Protein AF-0000000083105620 (afdb_homodimer)

Radius of gyration: 24.91 Å; Cα contacts (8 Å, |Δi|>4): 473; chains: 2; bounding box: 70×68×59 Å

Foldseek 3Di:
DLLLLVLVVQVVDWDWLVRSLVVCVLLVCCLQVVDDNVCNVVSVVVCVVVVQKHFPDWDDDDPDITTIIHGDPNVVVCNVVVVVVVVPDDDDDDPVVVVVCLLVVLVDPLVVSLVVLVVVLVVLVVSLVVLVVSQVVVCVPPPDHPDPVVNVSSVVVSVVSVVVSVVSVVSNVVSVPDHSDDDDDDCVVVPPPPPVVVD/DLLLLVLVVQVVDWDWLVRSLVVCVVLVCCLQVVDDNVCNVVSVVVCVVVVQKHFPDWDDDDPDITTIIHGDPNVVVCNVVVVVVVVPDDDDDDPVVVVVCLLVVLVDPLVVSLVVLVVVLVVLVVSLVVLVVSQVVVCVPPPDHPDPVVNVSSVVVSVVSVVVSVVSVVSNVVSVPDHSDDDDDDCVVVPVPPPVVVD

Nearest PDB structures (foldseek):
  5x11-assembly4_H  TM=7.224E-01  e=9.339E-08  Bacillus spizizenii str. W23
  5x11-assembly1_B  TM=7.479E-01  e=4.649E-07  Bacillus spizizenii str. W23
  5x11-assembly3_C  TM=6.986E-01  e=3.697E-07  Bacillus spizizenii str. W23
  5x11-assembly2_E  TM=7.415E-01  e=1.099E-06  Bacillus spizizenii str. W23
  5x11-assembly3_D  TM=7.209E-01  e=1.305E-06  Bacillus spizizenii str. W23

Solvent-accessible surface area (backbone atoms only — not comparable to full-atom values): 22018 Å² total; per-residue (Å²): 104,62,63,56,55,52,51,56,54,27,68,73,42,69,40,31,70,64,55,50,52,50,52,38,60,74,65,43,32,47,77,57,46,62,49,58,77,86,50,48,66,60,50,50,52,52,35,38,76,69,47,28,28,40,81,68,47,72,44,70,60,86,94,40,75,44,54,28,34,29,62,31,72,60,24,51,54,49,43,52,52,50,40,48,49,45,39,32,44,80,64,85,42,67,50,20,57,48,50,52,32,59,62,52,44,50,76,45,57,68,68,59,47,53,48,22,45,51,48,18,45,52,52,45,52,52,51,41,49,50,50,55,46,52,61,54,48,45,44,65,71,38,95,48,74,64,54,68,67,57,53,49,51,51,51,47,54,43,50,55,48,49,52,52,42,52,47,51,54,50,47,56,54,43,60,76,73,47,83,48,76,78,77,81,72,75,64,83,75,62,60,71,71,68,56,66,72,76,105,104,64,62,56,53,52,51,55,54,27,69,72,42,71,39,31,70,64,56,52,51,50,52,39,59,73,65,42,32,46,77,58,45,63,48,59,77,87,50,48,64,59,51,51,53,54,33,38,74,68,46,27,28,40,82,69,48,74,45,70,60,87,94,41,75,46,55,26,33,30,60,33,73,59,24,52,52,48,43,53,53,50,40,48,50,45,40,31,44,79,64,86,41,67,48,18,57,46,49,51,31,59,63,51,45,48,74,45,58,66,69,60,48,53,50,22,46,50,49,19,44,53,52,43,51,52,50,42,50,52,51,55,45,52,60,53,49,43,46,64,70,38,95,46,73,64,54,68,67,56,53,50,52,51,50,48,55,42,49,54,47,49,53,51,43,54,47,52,54,50,47,55,54,42,60,76,74,46,85,47,76,78,79,82,71,73,65,83,73,62,60,69,71,67,55,67,73,76,105

InterPro domains:
  IPR005149 Transcription regulator PadR, N-terminal [PF03551] (6-79)
  IPR036388 Winged helix-like DNA-binding domain superfamily [G3DSA:1.10.10.10] (1-93)
  IPR036390 Winged helix DNA-binding domain superfamily [SSF46785] (3-177)

Sequence (398 aa):
MIKLMLLGLLQQRDLTGYEIIQYLKLSHAESWAGIKIGSIYYALNKMEESELIKVQCIENIGNRSRTFYSITEKGEDFFETELEDILSKVDLNFPNSLYTAVTFLGKLPYEKAINAINIHIKNLEKELLNWKAAEKSKEKVQSKPLPSYMKALLKNGCTHIEVNIEFLKEIKELLHKESFEVHLPPLNKIGKGEKDYESMIKLMLLGLLQQRDLTGYEIIQYLKLSHAESWAGIKIGSIYYALNKMEESELIKVQCIENIGNRSRTFYSITEKGEDFFETELEDILSKVDLNFPNSLYTAVTFLGKLPYEKAINAINIHIKNLEKELLNWKAAEKSKEKVQSKPLPSYMKALLKNGCTHIEVNIEFLKEIKELLHKESFEVHLPPLNKIGKGEKDYES

Secondary structure (DSSP, 8-state):
-HHHHHHHHHHHS-EEHHHHHHHHHHTTHHHHT---GGGHHHHHHHHHHTTSEEEEEEEEETTEEEEEEEE-HHHHHHHHHHHHHHHHS------HHHHHHHHTGGGS-HHHHHHHHHHHHHHHHHHHHHHHHHHHHHHHHSSSPPPHHHHHHHHHHHHHHHHHHHHHHHHHHHHHHS-----PPPGGGTGGGTGGGT-/-HHHHHHHHHHHS-EEHHHHHHHHHHTTHHHHT---GGGHHHHHHHHHHTTSEEEEEEEEETTEEEEEEEE-HHHHHHHHHHHHHHHHS------HHHHHHHHTGGGS-HHHHHHHHHHHHHHHHHHHHHHHHHHHHHHHHSSSPPPHHHHHHHHHHHHHHHHHHHHHHHHHHHHHHS-----PPPGGGTGGGTGGGT-

Structure (mmCIF, N/CA/C/O backbone):
data_AF-0000000083105620-model_v1
#
loop_
_entity.id
_entity.type
_entity.pdbx_description
1 polymer 'PadR family transcriptional regulator'
#
loop_
_atom_site.group_PDB
_atom_site.id
_atom_site.type_symbol
_atom_site.label_atom_id
_atom_site.label_alt_id
_atom_site.label_comp_id
_atom_site.label_asym_id
_atom_site.label_entity_id
_atom_site.label_seq_id
_atom_site.pdbx_PDB_ins_code
_atom_site.Cartn_x
_atom_site.Cartn_y
_atom_site.Cartn_z
_atom_site.occupancy
_atom_site.B_iso_or_equiv
_atom_site.auth_seq_id
_atom_site.auth_comp_id
_atom_site.auth_asym_id
_atom_site.auth_atom_id
_atom_site.pdbx_PDB_model_num
ATOM 1 N N . MET A 1 1 ? -1.737 -13.164 2.281 1 79.38 1 MET A N 1
ATOM 2 C CA . MET A 1 1 ? -1.166 -13.172 0.938 1 79.38 1 MET A CA 1
ATOM 3 C C . MET A 1 1 ? -0.159 -14.312 0.782 1 79.38 1 MET A C 1
ATOM 5 O O . MET A 1 1 ? -0.209 -15.055 -0.196 1 79.38 1 MET A O 1
ATOM 9 N N . ILE A 1 2 ? 0.467 -14.633 1.841 1 89.5 2 ILE A N 1
ATOM 10 C CA . ILE A 1 2 ? 1.51 -15.641 1.709 1 89.5 2 ILE A CA 1
ATOM 11 C C . ILE A 1 2 ? 0.874 -17.016 1.54 1 89.5 2 ILE A C 1
ATOM 13 O O . ILE A 1 2 ? 1.382 -17.859 0.792 1 89.5 2 ILE A O 1
ATOM 17 N N . LYS A 1 3 ? -0.274 -17.188 2.141 1 94.5 3 LYS A N 1
ATOM 18 C CA . LYS A 1 3 ? -0.949 -18.484 2.059 1 94.5 3 LYS A CA 1
ATOM 19 C C . LYS A 1 3 ? -1.361 -18.797 0.624 1 94.5 3 LYS A C 1
ATOM 21 O O . LYS A 1 3 ? -1.193 -19.938 0.158 1 94.5 3 LYS A O 1
ATOM 26 N N . LEU A 1 4 ? -1.906 -17.859 -0.031 1 95.31 4 LEU A N 1
ATOM 27 C CA . LEU A 1 4 ? -2.342 -18.062 -1.408 1 95.31 4 LEU A CA 1
ATOM 28 C C . LEU A 1 4 ? -1.163 -18.438 -2.303 1 95.31 4 LEU A C 1
ATOM 30 O O . LEU A 1 4 ? -1.27 -19.344 -3.133 1 95.31 4 LEU A O 1
ATOM 34 N N . MET A 1 5 ? -0.078 -17.75 -2.094 1 94.75 5 MET A N 1
ATOM 35 C CA . MET A 1 5 ? 1.121 -18.031 -2.879 1 94.75 5 MET A CA 1
ATOM 36 C C . MET A 1 5 ? 1.615 -19.453 -2.635 1 94.75 5 MET A C 1
ATOM 38 O O . MET A 1 5 ? 1.874 -20.188 -3.584 1 94.75 5 MET A O 1
ATOM 42 N N . LEU A 1 6 ? 1.655 -19.844 -1.386 1 96.31 6 LEU A N 1
ATOM 43 C CA . LEU A 1 6 ? 2.168 -21.172 -1.048 1 96.31 6 LEU A CA 1
ATOM 44 C C . LEU A 1 6 ? 1.234 -22.25 -1.562 1 96.31 6 LEU A C 1
ATOM 46 O O . LEU A 1 6 ? 1.691 -23.266 -2.107 1 96.31 6 LEU A O 1
ATOM 50 N N . LEU A 1 7 ? -0.004 -22.047 -1.382 1 97.38 7 LEU A N 1
ATOM 51 C CA . LEU A 1 7 ? -0.972 -23.031 -1.881 1 97.38 7 LEU A CA 1
ATOM 52 C C . LEU A 1 7 ? -0.923 -23.109 -3.402 1 97.38 7 LEU A C 1
ATOM 54 O O . LEU A 1 7 ? -1.05 -24.203 -3.973 1 97.38 7 LEU A O 1
ATOM 58 N N . GLY A 1 8 ? -0.768 -21.953 -4.023 1 95.62 8 GLY A N 1
ATOM 59 C CA . GLY A 1 8 ? -0.642 -21.938 -5.473 1 95.62 8 GLY A CA 1
ATOM 60 C C . GLY A 1 8 ? 0.529 -22.766 -5.977 1 95.62 8 GLY A C 1
ATOM 61 O O . GLY A 1 8 ? 0.404 -23.484 -6.965 1 95.62 8 GLY A O 1
ATOM 62 N N . LEU A 1 9 ? 1.625 -22.672 -5.336 1 94.69 9 LEU A N 1
ATOM 63 C CA . LEU A 1 9 ? 2.799 -23.453 -5.695 1 94.69 9 LEU A CA 1
ATOM 64 C C . LEU A 1 9 ? 2.557 -24.938 -5.445 1 94.69 9 LEU A C 1
ATOM 66 O O . LEU A 1 9 ? 2.869 -25.781 -6.297 1 94.69 9 LEU A O 1
ATOM 70 N N . LEU A 1 10 ? 1.906 -25.234 -4.375 1 96.56 10 LEU A N 1
ATOM 71 C CA . LEU A 1 10 ? 1.7 -26.625 -3.969 1 96.56 10 LEU A CA 1
ATOM 72 C C . LEU A 1 10 ? 0.608 -27.281 -4.809 1 96.56 10 LEU A C 1
ATOM 74 O O . LEU A 1 10 ? 0.478 -28.516 -4.816 1 96.56 10 LEU A O 1
ATOM 78 N N . GLN A 1 11 ? -0.141 -26.516 -5.453 1 93.88 11 GLN A N 1
ATOM 79 C CA . GLN A 1 11 ? -1.124 -27.047 -6.391 1 93.88 11 GLN A CA 1
ATOM 80 C C . GLN A 1 11 ? -0.445 -27.625 -7.629 1 93.88 11 GLN A C 1
ATOM 82 O O . GLN A 1 11 ? -1.012 -28.484 -8.312 1 93.88 11 GLN A O 1
ATOM 87 N N . GLN A 1 12 ? 0.674 -27.062 -7.84 1 91.38 12 GLN A N 1
ATOM 88 C CA . GLN A 1 12 ? 1.396 -27.578 -9 1 91.38 12 GLN A CA 1
ATOM 89 C C . GLN A 1 12 ? 2.037 -28.922 -8.711 1 91.38 12 GLN A C 1
ATOM 91 O O . GLN A 1 12 ? 2.004 -29.828 -9.547 1 91.38 12 GLN A O 1
ATOM 96 N N . ARG A 1 13 ? 2.621 -29.109 -7.648 1 92.81 13 ARG A N 1
ATOM 97 C CA . ARG A 1 13 ? 3.213 -30.359 -7.18 1 92.81 13 ARG A CA 1
ATOM 98 C C . ARG A 1 13 ? 3.656 -30.234 -5.723 1 92.81 13 ARG A C 1
ATOM 100 O O . ARG A 1 13 ? 3.656 -29.141 -5.156 1 92.81 13 ARG A O 1
ATOM 107 N N . ASP A 1 14 ? 3.928 -31.422 -5.176 1 96.38 14 ASP A N 1
ATOM 108 C CA . ASP A 1 14 ? 4.488 -31.422 -3.826 1 96.38 14 ASP A CA 1
ATOM 109 C C . ASP A 1 14 ? 5.871 -30.781 -3.805 1 96.38 14 ASP A C 1
ATOM 111 O O . ASP A 1 14 ? 6.688 -31.016 -4.699 1 96.38 14 ASP A O 1
ATOM 115 N N . LEU A 1 15 ? 6.07 -29.938 -2.801 1 96.44 15 LEU A N 1
ATOM 116 C CA . LEU A 1 15 ? 7.336 -29.219 -2.736 1 96.44 15 LEU A CA 1
ATOM 117 C C . LEU A 1 15 ? 7.891 -29.219 -1.315 1 96.44 15 LEU A C 1
ATOM 119 O O . LEU A 1 15 ? 7.133 -29.297 -0.347 1 96.44 15 LEU A O 1
ATOM 123 N N . THR A 1 16 ? 9.25 -29.156 -1.223 1 95.12 16 THR A N 1
ATOM 124 C CA . THR A 1 16 ? 9.898 -28.922 0.064 1 95.12 16 THR A CA 1
ATOM 125 C C . THR A 1 16 ? 9.938 -27.422 0.375 1 95.12 16 THR A C 1
ATOM 127 O O . THR A 1 16 ? 9.734 -26.594 -0.514 1 95.12 16 THR A O 1
ATOM 130 N N . GLY A 1 17 ? 10.164 -27.109 1.675 1 94.88 17 GLY A N 1
ATOM 131 C CA . GLY A 1 17 ? 10.375 -25.719 2.012 1 94.88 17 GLY A CA 1
ATOM 132 C C . GLY A 1 17 ? 11.461 -25.062 1.186 1 94.88 17 GLY A C 1
ATOM 133 O O . GLY A 1 17 ? 11.312 -23.922 0.741 1 94.88 17 GLY A O 1
ATOM 134 N N . TYR A 1 18 ? 12.438 -25.781 0.97 1 93.25 18 TYR A N 1
ATOM 135 C CA . TYR A 1 18 ? 13.57 -25.312 0.182 1 93.25 18 TYR A CA 1
ATOM 136 C C . TYR A 1 18 ? 13.141 -24.984 -1.245 1 93.25 18 TYR A C 1
ATOM 138 O O . TYR A 1 18 ? 13.492 -23.938 -1.781 1 93.25 18 TYR A O 1
ATOM 146 N N . GLU A 1 19 ? 12.5 -25.891 -1.854 1 93.44 19 GLU A N 1
ATOM 147 C CA . GLU A 1 19 ? 12.039 -25.672 -3.225 1 93.44 19 GLU A CA 1
ATOM 148 C C . GLU A 1 19 ? 11.125 -24.469 -3.322 1 93.44 19 GLU A C 1
ATOM 150 O O . GLU A 1 19 ? 11.211 -23.688 -4.281 1 93.44 19 GLU A O 1
ATOM 155 N N . ILE A 1 20 ? 10.281 -24.297 -2.365 1 94.56 20 ILE A N 1
ATOM 156 C CA . ILE A 1 20 ? 9.375 -23.156 -2.342 1 94.56 20 ILE A CA 1
ATOM 157 C C . ILE A 1 20 ? 10.18 -21.859 -2.301 1 94.56 20 ILE A C 1
ATOM 159 O O . ILE A 1 20 ? 9.914 -20.922 -3.072 1 94.56 20 ILE A O 1
ATOM 163 N N . ILE A 1 21 ? 11.148 -21.812 -1.466 1 92.94 21 ILE A N 1
ATOM 164 C CA . ILE A 1 21 ? 11.992 -20.625 -1.331 1 92.94 21 ILE A CA 1
ATOM 165 C C . ILE A 1 21 ? 12.711 -20.359 -2.648 1 92.94 21 ILE A C 1
ATOM 167 O O . ILE A 1 21 ? 12.789 -19.203 -3.094 1 92.94 21 ILE A O 1
ATOM 171 N N . GLN A 1 22 ? 13.18 -21.375 -3.275 1 91.31 22 GLN A N 1
ATOM 172 C CA . GLN A 1 22 ? 13.883 -21.219 -4.543 1 91.31 22 GLN A CA 1
ATOM 173 C C . GLN A 1 22 ? 12.969 -20.641 -5.613 1 91.31 22 GLN A C 1
ATOM 175 O O . GLN A 1 22 ? 13.375 -19.75 -6.363 1 91.31 22 GLN A O 1
ATOM 180 N N . TYR A 1 23 ? 11.805 -21.125 -5.676 1 89 23 TYR A N 1
ATOM 181 C CA . TYR A 1 23 ? 10.852 -20.625 -6.66 1 89 23 TYR A CA 1
ATOM 182 C C . TYR A 1 23 ? 10.5 -19.172 -6.387 1 89 23 TYR A C 1
ATOM 184 O O . TYR A 1 23 ? 10.359 -18.375 -7.316 1 89 23 TYR A O 1
ATOM 192 N N . LEU A 1 24 ? 10.344 -18.812 -5.184 1 89.12 24 LEU A N 1
ATOM 193 C CA . LEU A 1 24 ? 10.016 -17.453 -4.816 1 89.12 24 LEU A CA 1
ATOM 194 C C . LEU A 1 24 ? 11.164 -16.5 -5.164 1 89.12 24 LEU A C 1
ATOM 196 O O . LEU A 1 24 ? 10.93 -15.383 -5.633 1 89.12 24 LEU A O 1
ATOM 200 N N . LYS A 1 25 ? 12.344 -16.938 -4.93 1 85.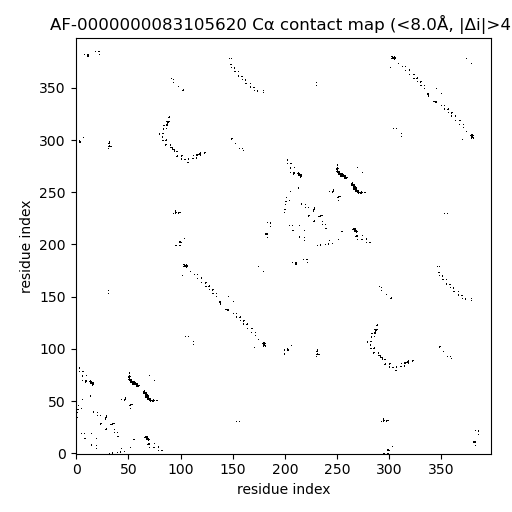44 25 LYS A N 1
ATOM 201 C CA . LYS A 1 25 ? 13.516 -16.141 -5.277 1 85.44 25 LYS A CA 1
ATOM 202 C C . LYS A 1 25 ? 13.617 -15.938 -6.785 1 85.44 25 LYS A C 1
ATOM 204 O O . LYS A 1 25 ? 13.875 -14.828 -7.262 1 85.44 25 LYS A O 1
ATOM 209 N N . LEU A 1 26 ? 13.375 -17.047 -7.48 1 78.81 26 LEU A N 1
ATOM 210 C CA . LEU A 1 26 ? 13.461 -17.031 -8.938 1 78.81 26 LEU A CA 1
ATOM 211 C C . LEU A 1 26 ? 12.438 -16.062 -9.531 1 78.81 26 LEU A C 1
ATOM 213 O O . LEU A 1 26 ? 12.727 -15.367 -10.508 1 78.81 26 LEU A O 1
ATOM 217 N N . SER A 1 27 ? 11.344 -16.062 -8.938 1 78.44 27 SER A N 1
ATOM 218 C CA . SER A 1 27 ? 10.266 -15.219 -9.461 1 78.44 27 SER A CA 1
ATOM 219 C C . SER A 1 27 ? 10.359 -13.797 -8.914 1 78.44 27 SER A C 1
ATOM 221 O O . SER A 1 27 ? 9.578 -12.93 -9.305 1 78.44 27 SER A O 1
ATOM 223 N N . HIS A 1 28 ? 11.297 -13.531 -8.102 1 80.25 28 HIS A N 1
ATOM 224 C CA . HIS A 1 28 ? 11.422 -12.234 -7.441 1 80.25 28 HIS A CA 1
ATOM 225 C C . HIS A 1 28 ? 10.125 -11.844 -6.75 1 80.25 28 HIS A C 1
ATOM 227 O O . HIS A 1 28 ? 9.695 -10.695 -6.828 1 80.25 28 HIS A O 1
ATOM 233 N N . ALA A 1 29 ? 9.555 -12.82 -6.086 1 78.88 29 ALA A N 1
ATOM 234 C CA . ALA A 1 29 ? 8.234 -12.641 -5.488 1 78.88 29 ALA A CA 1
ATOM 235 C C . ALA A 1 29 ? 8.266 -11.578 -4.398 1 78.88 29 ALA A C 1
ATOM 237 O O . ALA A 1 29 ? 7.258 -10.906 -4.145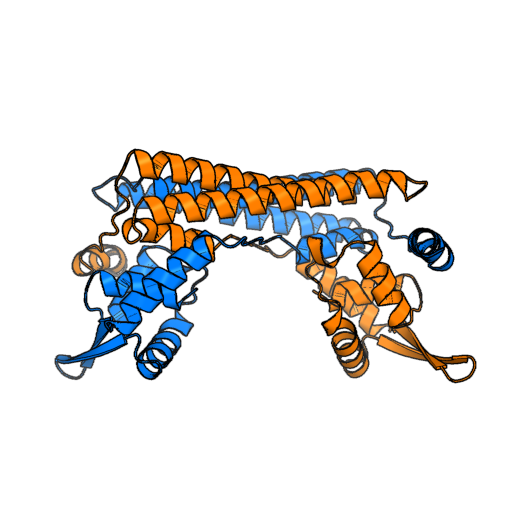 1 78.88 29 ALA A O 1
ATOM 238 N N . GLU A 1 30 ? 9.391 -11.367 -3.818 1 80.56 30 GLU A N 1
ATOM 239 C CA . GLU A 1 30 ? 9.508 -10.328 -2.801 1 80.56 30 GLU A CA 1
ATOM 240 C C . GLU A 1 30 ? 9.164 -8.953 -3.371 1 80.56 30 GLU A C 1
ATOM 242 O O . GLU A 1 30 ? 8.578 -8.125 -2.682 1 80.56 30 GLU A O 1
ATOM 247 N N . SER A 1 31 ? 9.484 -8.773 -4.559 1 77.94 31 SER A N 1
ATOM 248 C CA . SER A 1 31 ? 9.328 -7.457 -5.172 1 77.94 31 SER A CA 1
ATOM 249 C C . SER A 1 31 ? 7.875 -7.184 -5.531 1 77.94 31 SER A C 1
ATOM 251 O O . SER A 1 31 ? 7.336 -6.125 -5.199 1 77.94 31 SER A O 1
ATOM 253 N N . TRP A 1 32 ? 7.277 -8.211 -6.086 1 80.56 32 TRP A N 1
ATOM 254 C CA . TRP A 1 32 ? 5.953 -7.918 -6.621 1 80.56 32 TRP A CA 1
ATOM 255 C C . TRP A 1 32 ? 4.863 -8.5 -5.727 1 80.56 32 TRP A C 1
ATOM 257 O O . TRP A 1 32 ? 3.738 -7.996 -5.695 1 80.56 32 TRP A O 1
ATOM 267 N N . ALA A 1 33 ? 5.18 -9.516 -5.004 1 81.44 33 ALA A N 1
ATOM 268 C CA . ALA A 1 33 ? 4.168 -10.133 -4.148 1 81.44 33 ALA A CA 1
ATOM 269 C C . ALA A 1 33 ? 4.336 -9.688 -2.697 1 81.44 33 ALA A C 1
ATOM 271 O O . ALA A 1 33 ? 3.443 -9.88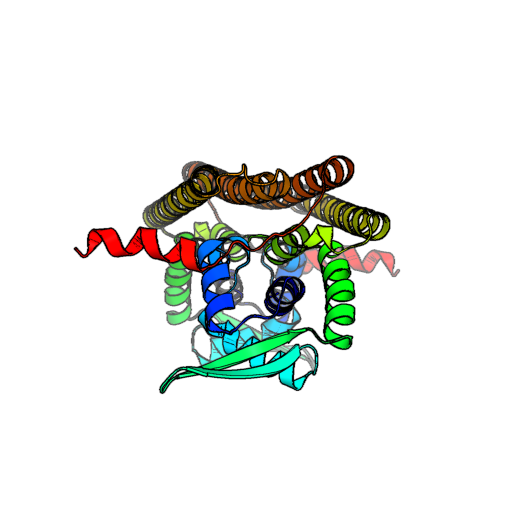3 -1.872 1 81.44 33 ALA A O 1
ATOM 272 N N . GLY A 1 34 ? 5.371 -9.148 -2.406 1 82.81 34 GLY A N 1
ATOM 273 C CA . GLY A 1 34 ? 5.613 -8.672 -1.055 1 82.81 34 GLY A CA 1
ATOM 274 C C . GLY A 1 34 ? 5.863 -9.789 -0.061 1 82.81 34 GLY A C 1
ATOM 275 O O . GLY A 1 34 ? 5.566 -9.648 1.127 1 82.81 34 GLY A O 1
ATOM 276 N N . ILE A 1 35 ? 6.332 -10.82 -0.494 1 84.44 35 ILE A N 1
ATOM 277 C CA . ILE A 1 35 ? 6.543 -11.984 0.367 1 84.44 35 ILE A CA 1
ATOM 278 C C . ILE A 1 35 ? 7.98 -11.984 0.885 1 84.44 35 ILE A C 1
ATOM 280 O O . ILE A 1 35 ? 8.93 -11.938 0.101 1 84.44 35 ILE A O 1
ATOM 284 N N . LYS A 1 36 ? 8.055 -12.016 2.201 1 85.12 36 LYS A N 1
ATOM 285 C CA . LYS A 1 36 ? 9.359 -12.125 2.834 1 85.12 36 LYS A CA 1
ATOM 286 C C . LYS A 1 36 ? 9.766 -13.586 2.996 1 85.12 36 LYS A C 1
ATOM 288 O O . LYS A 1 36 ? 9.023 -14.383 3.572 1 85.12 36 LYS A O 1
ATOM 293 N N . ILE A 1 37 ? 10.938 -13.883 2.641 1 85.88 37 ILE A N 1
ATOM 294 C CA . ILE A 1 37 ? 11.445 -15.258 2.639 1 85.88 37 ILE A CA 1
ATOM 295 C C . ILE A 1 37 ? 11.492 -15.789 4.07 1 85.88 37 ILE A C 1
ATOM 297 O O . ILE A 1 37 ? 11.219 -16.969 4.309 1 85.88 37 ILE A O 1
ATOM 301 N N . GLY A 1 38 ? 11.719 -14.961 4.973 1 85.81 38 GLY A N 1
ATOM 302 C CA . GLY A 1 38 ? 11.852 -15.359 6.363 1 85.81 38 GLY A CA 1
ATOM 303 C C . GLY A 1 38 ? 10.539 -15.82 6.98 1 85.81 38 GLY A C 1
ATOM 304 O O . GLY A 1 38 ? 10.539 -16.5 8.008 1 85.81 38 GLY A O 1
ATOM 305 N N . SER A 1 39 ? 9.477 -15.562 6.371 1 90.81 39 SER A N 1
ATOM 306 C CA . SER A 1 39 ? 8.18 -15.883 6.953 1 90.81 39 SER A CA 1
ATOM 307 C C . SER A 1 39 ? 7.621 -17.188 6.387 1 90.81 39 SER A C 1
ATOM 309 O O . SER A 1 39 ? 6.555 -17.641 6.805 1 90.81 39 SER A O 1
ATOM 311 N N . ILE A 1 40 ? 8.234 -17.812 5.527 1 93.25 40 ILE A N 1
ATOM 312 C CA . ILE A 1 40 ? 7.699 -18.906 4.746 1 93.25 40 ILE A CA 1
ATOM 313 C C . ILE A 1 40 ? 7.465 -20.125 5.648 1 93.25 40 ILE A C 1
ATOM 315 O O . ILE A 1 40 ? 6.391 -20.719 5.621 1 93.25 40 ILE A O 1
ATOM 319 N N . TYR A 1 41 ? 8.453 -20.469 6.434 1 93.88 41 TYR A N 1
ATOM 320 C CA . TYR A 1 41 ? 8.328 -21.672 7.258 1 93.88 41 TYR A CA 1
ATOM 321 C C . TYR A 1 41 ? 7.258 -21.484 8.328 1 93.88 41 TYR A C 1
ATOM 323 O O . TYR A 1 41 ? 6.543 -22.438 8.672 1 93.88 41 TYR A O 1
ATOM 331 N N . TYR A 1 42 ? 7.223 -20.359 8.812 1 96.06 42 TYR A N 1
ATOM 332 C CA . TYR A 1 42 ? 6.145 -20.047 9.734 1 96.06 42 TYR A CA 1
ATOM 333 C C . TYR A 1 42 ? 4.785 -20.25 9.078 1 96.06 42 TYR A C 1
ATOM 335 O O . TYR A 1 42 ? 3.887 -20.859 9.664 1 96.06 42 TYR A O 1
ATOM 343 N N . ALA A 1 43 ? 4.641 -19.734 7.918 1 96.56 43 ALA A N 1
ATOM 344 C CA . ALA A 1 43 ? 3.389 -19.859 7.18 1 96.56 43 ALA A CA 1
ATOM 345 C C . ALA A 1 43 ? 3.072 -21.328 6.879 1 96.56 43 ALA A C 1
ATOM 347 O O . ALA A 1 43 ? 1.921 -21.75 6.992 1 96.56 43 ALA A O 1
ATOM 348 N N . LEU A 1 44 ? 4.074 -22.078 6.562 1 97.12 44 LEU A N 1
ATOM 349 C CA . LEU A 1 44 ? 3.885 -23.5 6.305 1 97.12 44 LEU A CA 1
ATOM 350 C C . LEU A 1 44 ? 3.379 -24.219 7.555 1 97.12 44 LEU A C 1
ATOM 352 O O . LEU A 1 44 ? 2.443 -25.016 7.48 1 97.12 44 LEU A O 1
ATOM 356 N N . ASN A 1 45 ? 4.031 -23.938 8.648 1 96.88 45 ASN A N 1
ATOM 357 C CA . ASN A 1 45 ? 3.615 -24.531 9.906 1 96.88 45 ASN A CA 1
ATOM 358 C C . ASN A 1 45 ? 2.166 -24.203 10.242 1 96.88 45 ASN A C 1
ATOM 360 O O . ASN A 1 45 ? 1.39 -25.078 10.617 1 96.88 45 ASN A O 1
ATOM 364 N N . LYS A 1 46 ? 1.811 -22.984 10.102 1 97.81 46 LYS A N 1
ATOM 365 C CA . LYS A 1 46 ? 0.449 -22.547 10.391 1 97.81 46 LYS A CA 1
ATOM 366 C C . LYS A 1 46 ? -0.554 -23.219 9.453 1 97.81 46 LYS A C 1
ATOM 368 O O . LYS A 1 46 ? -1.651 -23.594 9.867 1 97.81 46 LYS A O 1
ATOM 373 N N . MET A 1 47 ? -0.23 -23.312 8.219 1 98.19 47 MET A N 1
ATOM 374 C CA . MET A 1 47 ? -1.112 -23.938 7.234 1 98.19 47 MET A CA 1
ATOM 375 C C . MET A 1 47 ? -1.276 -25.422 7.504 1 98.19 47 MET A C 1
ATOM 377 O O . MET A 1 47 ? -2.346 -25.984 7.27 1 98.19 47 MET A O 1
ATOM 381 N N . GLU A 1 48 ? -0.208 -26.062 7.91 1 98 48 GLU A N 1
ATOM 382 C CA . GLU A 1 48 ? -0.302 -27.469 8.297 1 98 48 GLU A CA 1
ATOM 383 C C . GLU A 1 48 ? -1.216 -27.641 9.508 1 98 48 GLU A C 1
ATOM 385 O O . GLU A 1 48 ? -2.068 -28.531 9.523 1 98 48 GLU A O 1
ATOM 390 N N . GLU A 1 49 ? -1.001 -26.766 10.492 1 98 49 GLU A N 1
ATOM 391 C CA . GLU A 1 49 ? -1.835 -26.797 11.688 1 98 49 GLU A CA 1
ATOM 392 C C . GLU A 1 49 ? -3.311 -26.625 11.336 1 98 49 GLU A C 1
ATOM 394 O O . GLU A 1 49 ? -4.18 -27.234 11.953 1 98 49 GLU A O 1
ATOM 399 N N . SER A 1 50 ? -3.566 -25.828 10.344 1 97.94 50 SER A N 1
ATOM 400 C CA . SER A 1 50 ? -4.938 -25.562 9.938 1 97.94 50 SER A CA 1
ATOM 401 C C . SER A 1 50 ? -5.422 -26.562 8.906 1 97.94 50 SER A C 1
ATOM 403 O O . SER A 1 50 ? -6.508 -26.422 8.344 1 97.94 50 SER A O 1
ATOM 405 N N . GLU A 1 51 ? -4.609 -27.516 8.523 1 98.44 51 GLU A N 1
ATOM 406 C CA . GLU A 1 51 ? -4.918 -28.656 7.664 1 98.44 51 GLU A CA 1
ATOM 407 C C . GLU A 1 51 ? -5.137 -28.219 6.219 1 98.44 51 GLU A C 1
ATOM 409 O O . GLU A 1 51 ? -5.914 -28.828 5.484 1 98.44 51 GLU A O 1
ATOM 414 N N . LEU A 1 52 ? -4.613 -27.109 5.859 1 98.62 52 LEU A N 1
ATOM 415 C CA . LEU A 1 52 ? -4.645 -26.672 4.465 1 98.62 52 LEU A CA 1
ATOM 416 C C . LEU A 1 52 ? -3.617 -27.438 3.637 1 98.62 52 LEU A C 1
ATOM 418 O O . LEU A 1 52 ? -3.797 -27.625 2.43 1 98.62 52 LEU A O 1
ATOM 422 N N . ILE A 1 53 ? -2.514 -27.75 4.32 1 98.75 53 ILE A N 1
ATOM 423 C CA . ILE A 1 53 ? -1.49 -28.594 3.717 1 98.75 53 ILE A CA 1
ATOM 424 C C . ILE A 1 53 ? -1.128 -29.734 4.672 1 98.75 53 ILE A C 1
ATOM 426 O O . ILE A 1 53 ? -1.561 -29.75 5.828 1 98.75 53 ILE A O 1
ATOM 430 N N . LYS A 1 54 ? -0.376 -30.75 4.172 1 98.44 54 LYS A N 1
ATOM 431 C CA . LYS A 1 54 ? 0.102 -31.859 4.984 1 98.44 54 LYS A CA 1
ATOM 432 C C . LYS A 1 54 ? 1.512 -32.281 4.578 1 98.44 54 LYS A C 1
ATOM 434 O O . LYS A 1 54 ? 1.949 -31.984 3.459 1 98.44 54 LYS A O 1
ATOM 439 N N . VAL A 1 55 ? 2.174 -32.875 5.594 1 96.75 55 VAL A N 1
ATOM 440 C CA . VAL A 1 55 ? 3.436 -33.531 5.25 1 96.75 55 VAL A CA 1
ATOM 441 C C . VAL A 1 55 ? 3.166 -34.781 4.449 1 96.75 55 VAL A C 1
ATOM 443 O O . VAL A 1 55 ? 2.518 -35.719 4.945 1 96.75 55 VAL A O 1
ATOM 446 N N . GLN A 1 56 ? 3.576 -34.688 3.223 1 95.56 56 GLN A N 1
ATOM 447 C CA . GLN A 1 56 ? 3.357 -35.844 2.342 1 95.56 56 GLN A CA 1
ATOM 448 C C . GLN A 1 56 ? 4.375 -36.938 2.609 1 95.56 56 GLN A C 1
ATOM 450 O O . GLN A 1 56 ? 4.023 -38.125 2.66 1 95.56 56 GLN A O 1
ATOM 455 N N . CYS A 1 57 ? 5.633 -36.594 2.699 1 92.94 57 CYS A N 1
ATOM 456 C CA . CYS A 1 57 ? 6.68 -37.562 3.006 1 92.94 57 CYS A CA 1
ATOM 457 C C . CYS A 1 57 ? 7.945 -36.875 3.488 1 92.94 57 CYS A C 1
ATOM 459 O O . CYS A 1 57 ? 8.094 -35.656 3.307 1 92.94 57 CYS A O 1
ATOM 461 N N . ILE A 1 58 ? 8.703 -37.594 4.242 1 92.69 58 ILE A N 1
ATOM 462 C CA . ILE A 1 58 ? 10.016 -37.125 4.68 1 92.69 58 ILE A CA 1
ATOM 463 C C . ILE A 1 58 ? 11.102 -38 4.062 1 92.69 58 ILE A C 1
ATOM 465 O O . ILE A 1 58 ? 11.062 -39.25 4.199 1 92.69 58 ILE A O 1
ATOM 469 N N . GLU A 1 59 ? 11.867 -37.312 3.273 1 90.62 59 GLU A N 1
ATOM 470 C CA . GLU A 1 59 ? 12.961 -38.031 2.648 1 90.62 59 GLU A CA 1
ATOM 471 C C . GLU A 1 59 ? 14.289 -37.75 3.348 1 90.62 59 GLU A C 1
ATOM 473 O O . GLU A 1 59 ? 14.602 -36.594 3.645 1 90.62 59 GLU A O 1
ATOM 478 N N . ASN A 1 60 ? 14.953 -38.812 3.639 1 87.94 60 ASN A N 1
ATOM 479 C CA . ASN A 1 60 ? 16.266 -38.656 4.266 1 87.94 60 ASN A CA 1
ATOM 480 C C . ASN A 1 60 ? 17.391 -38.906 3.27 1 87.94 60 ASN A C 1
ATOM 482 O O . ASN A 1 60 ? 17.438 -39.938 2.621 1 87.94 60 ASN A O 1
ATOM 486 N N . ILE A 1 61 ? 17.953 -37.875 2.893 1 81.06 61 ILE A N 1
ATOM 487 C CA . ILE A 1 61 ? 19.141 -38.031 2.053 1 81.06 61 ILE A CA 1
ATOM 488 C C . ILE A 1 61 ? 20.391 -37.719 2.873 1 81.06 61 ILE A C 1
ATOM 490 O O . ILE A 1 61 ? 20.719 -36.562 3.133 1 81.06 61 ILE A O 1
ATOM 494 N N . GLY A 1 62 ? 21.109 -38.812 3.205 1 82.56 62 GLY A N 1
ATOM 495 C CA . GLY A 1 62 ? 22.234 -38.656 4.121 1 82.56 62 GLY A CA 1
ATOM 496 C C . GLY A 1 62 ? 21.812 -38.156 5.492 1 82.56 62 GLY A C 1
ATOM 497 O O . GLY A 1 62 ? 20.984 -38.781 6.156 1 82.56 62 GLY A O 1
ATOM 498 N N . ASN A 1 63 ? 22.391 -37.031 5.848 1 84.19 63 ASN A N 1
ATOM 499 C CA . ASN A 1 63 ? 22.125 -36.469 7.164 1 84.19 63 ASN A CA 1
ATOM 500 C C . ASN A 1 63 ? 21.078 -35.375 7.098 1 84.19 63 ASN A C 1
ATOM 502 O O . ASN A 1 63 ? 20.828 -34.656 8.086 1 84.19 63 ASN A O 1
ATOM 506 N N . ARG A 1 64 ? 20.484 -35.219 5.871 1 85.56 64 ARG A N 1
ATOM 507 C CA . ARG A 1 64 ? 19.5 -34.156 5.738 1 85.56 64 ARG A CA 1
ATOM 508 C C . ARG A 1 64 ? 18.109 -34.719 5.488 1 85.56 64 ARG A C 1
ATOM 510 O O . ARG A 1 64 ? 17.969 -35.719 4.777 1 85.56 64 ARG A O 1
ATOM 517 N N . SER A 1 65 ? 17.281 -34.25 6.266 1 89.56 65 SER A N 1
ATOM 518 C CA . SER A 1 65 ? 15.883 -34.656 6.066 1 89.56 65 SER A CA 1
ATOM 519 C C . SER A 1 65 ? 15.125 -33.594 5.277 1 89.56 65 SER A C 1
ATOM 521 O O . SER A 1 65 ? 15.266 -32.406 5.527 1 89.56 65 SER A O 1
ATOM 523 N N . ARG A 1 66 ? 14.461 -34.094 4.203 1 91.44 66 ARG A N 1
ATOM 524 C CA . ARG A 1 66 ? 13.633 -33.188 3.396 1 91.44 66 ARG A CA 1
ATOM 525 C C . ARG A 1 66 ? 12.156 -33.469 3.592 1 91.44 66 ARG A C 1
ATOM 527 O O . ARG A 1 66 ? 11.711 -34.625 3.406 1 91.44 66 ARG A O 1
ATOM 534 N N . THR A 1 67 ? 11.508 -32.5 4.027 1 94.38 67 THR A N 1
ATOM 535 C CA . THR A 1 67 ? 10.062 -32.625 4.23 1 94.38 67 THR A CA 1
ATOM 536 C C . THR A 1 67 ? 9.297 -32.125 3.016 1 94.38 67 THR A C 1
ATOM 538 O O . THR A 1 67 ? 9.492 -30.984 2.586 1 94.38 67 THR A O 1
ATOM 541 N N . PHE A 1 68 ? 8.445 -33 2.445 1 96.88 68 PHE A N 1
ATOM 542 C CA . PHE A 1 68 ? 7.609 -32.625 1.314 1 96.88 68 PHE A CA 1
ATOM 543 C C . PHE A 1 68 ? 6.195 -32.281 1.774 1 96.88 68 PHE A C 1
ATOM 545 O O . PHE A 1 68 ? 5.582 -33.062 2.518 1 96.88 68 PHE A O 1
ATOM 552 N N . TYR A 1 69 ? 5.738 -31.125 1.271 1 98.06 69 TYR A N 1
ATOM 553 C CA . TYR A 1 69 ? 4.391 -30.688 1.597 1 98.06 69 TYR A CA 1
ATOM 554 C C . TYR A 1 69 ? 3.449 -30.875 0.413 1 98.06 69 TYR A C 1
ATOM 556 O O . TYR A 1 69 ? 3.85 -30.703 -0.74 1 98.06 69 TYR A O 1
ATOM 564 N N . SER A 1 70 ? 2.252 -31.281 0.749 1 98.25 70 SER A N 1
ATOM 565 C CA . SER A 1 70 ? 1.189 -31.391 -0.245 1 98.25 70 SER A CA 1
ATOM 566 C C . SER A 1 70 ? -0.053 -30.625 0.179 1 98.25 70 SER A C 1
ATOM 568 O O . SER A 1 70 ? -0.335 -30.5 1.373 1 98.25 70 SER A O 1
ATOM 570 N N . ILE A 1 71 ? -0.753 -30.109 -0.825 1 98.25 71 ILE A N 1
ATOM 571 C CA . ILE A 1 71 ? -2.006 -29.422 -0.55 1 98.25 71 ILE A CA 1
ATOM 572 C C . ILE A 1 71 ? -3.109 -30.438 -0.264 1 98.25 71 ILE A C 1
ATOM 574 O O . ILE A 1 71 ? -3.164 -31.5 -0.896 1 98.25 71 ILE A O 1
ATOM 578 N N . THR A 1 72 ? -3.977 -30.156 0.709 1 98.5 72 THR A N 1
ATOM 579 C CA . THR A 1 72 ? -5.109 -31.016 1.036 1 98.5 72 THR A CA 1
ATOM 580 C C . THR A 1 72 ? -6.359 -30.578 0.274 1 98.5 72 THR A C 1
ATOM 582 O O . THR A 1 72 ? -6.344 -29.547 -0.419 1 98.5 72 THR A O 1
ATOM 585 N N . GLU A 1 73 ? -7.438 -31.438 0.382 1 98.06 73 GLU A N 1
ATOM 586 C CA . GLU A 1 73 ? -8.719 -31.031 -0.19 1 98.06 73 GLU A CA 1
ATOM 587 C C . GLU A 1 73 ? -9.219 -29.734 0.436 1 98.06 73 GLU A C 1
ATOM 589 O O . GLU A 1 73 ? -9.734 -28.859 -0.264 1 98.06 73 GLU A O 1
ATOM 594 N N . LYS A 1 74 ? -9.055 -29.656 1.703 1 98.38 74 LYS A N 1
ATOM 595 C CA . LYS A 1 74 ? -9.414 -28.422 2.408 1 98.38 74 LYS A CA 1
ATOM 596 C C . LYS A 1 74 ? -8.609 -27.234 1.887 1 98.38 74 LYS A C 1
ATOM 598 O O . LYS A 1 74 ? -9.148 -26.141 1.737 1 98.38 74 LYS A O 1
ATOM 603 N N . GLY A 1 75 ? -7.336 -27.422 1.66 1 98.25 75 GLY A N 1
ATOM 604 C CA . GLY A 1 75 ? -6.469 -26.406 1.105 1 98.25 75 GLY A CA 1
ATOM 605 C C . GLY A 1 75 ? -6.887 -25.953 -0.283 1 98.25 75 GLY A C 1
ATOM 606 O O . GLY A 1 75 ? -6.82 -24.766 -0.605 1 98.25 75 GLY A O 1
ATOM 607 N N . GLU A 1 76 ? -7.344 -26.969 -1.072 1 97.19 76 GLU A N 1
ATOM 608 C CA . GLU A 1 76 ? -7.816 -26.656 -2.418 1 97.19 76 GLU A CA 1
ATOM 609 C C . GLU A 1 76 ? -9.062 -25.781 -2.375 1 97.19 76 GLU A C 1
ATOM 611 O O . GLU A 1 76 ? -9.164 -24.797 -3.123 1 97.19 76 GLU A O 1
ATOM 616 N N . ASP A 1 77 ? -9.914 -26.125 -1.491 1 97.19 77 ASP A N 1
ATOM 617 C CA . ASP A 1 77 ? -11.141 -25.344 -1.335 1 97.19 77 ASP A CA 1
ATOM 618 C C . ASP A 1 77 ? -10.836 -23.938 -0.842 1 97.19 77 ASP A C 1
ATOM 620 O O . ASP A 1 77 ? -11.391 -22.969 -1.352 1 97.19 77 ASP A O 1
ATOM 624 N N . PHE A 1 78 ? -10 -23.875 0.121 1 97.5 78 PHE A N 1
ATOM 625 C CA . PHE A 1 78 ? -9.594 -22.578 0.656 1 97.5 78 PHE A CA 1
ATOM 626 C C . PHE A 1 78 ? -8.938 -21.734 -0.426 1 97.5 78 PHE A C 1
ATOM 628 O O . PHE A 1 78 ? -9.234 -20.547 -0.55 1 97.5 78 PHE A O 1
ATOM 635 N N . PHE A 1 79 ? -8.109 -22.375 -1.178 1 97.5 79 PHE A N 1
ATOM 636 C CA . PHE A 1 79 ? -7.375 -21.688 -2.234 1 97.5 79 PHE A CA 1
ATOM 637 C C . PHE A 1 79 ? -8.336 -21.031 -3.225 1 97.5 79 PHE A C 1
ATOM 639 O O . PHE A 1 79 ? -8.195 -19.844 -3.537 1 97.5 79 PHE A O 1
ATOM 646 N N . GLU A 1 80 ? -9.219 -21.781 -3.709 1 96.19 80 GLU A N 1
ATOM 647 C CA . GLU A 1 80 ? -10.148 -21.281 -4.707 1 96.19 80 GLU A CA 1
ATOM 648 C C . GLU A 1 80 ? -10.984 -20.125 -4.148 1 96.19 80 GLU A C 1
ATOM 650 O O . GLU A 1 80 ? -11.148 -19.094 -4.805 1 96.19 80 GLU A O 1
ATOM 655 N N . THR A 1 81 ? -11.469 -20.297 -2.963 1 96.5 81 THR A N 1
ATOM 656 C CA . THR A 1 81 ? -12.281 -19.266 -2.32 1 96.5 81 THR A CA 1
ATOM 657 C C . THR A 1 81 ? -11.461 -18 -2.064 1 96.5 81 THR A C 1
ATOM 659 O O . THR A 1 81 ? -11.922 -16.891 -2.342 1 96.5 81 THR A O 1
ATOM 662 N N . GLU A 1 82 ? -10.289 -18.188 -1.545 1 96.81 82 GLU A N 1
ATOM 663 C CA . GLU A 1 82 ? -9.391 -17.078 -1.253 1 96.81 82 GLU A CA 1
ATOM 664 C C . GLU A 1 82 ? -9.016 -16.328 -2.525 1 96.81 82 GLU A C 1
ATOM 666 O O . GLU A 1 82 ? -8.961 -15.094 -2.535 1 96.81 82 GLU A O 1
ATOM 671 N N . LEU A 1 83 ? -8.742 -17.078 -3.541 1 96.44 83 LEU A N 1
ATOM 672 C CA . LEU A 1 83 ? -8.383 -16.5 -4.832 1 96.44 83 LEU A CA 1
ATOM 673 C C . LEU A 1 83 ? -9.508 -15.617 -5.363 1 96.44 83 LEU A C 1
ATOM 675 O O . LEU A 1 83 ? -9.273 -14.477 -5.754 1 96.44 83 LEU A O 1
ATOM 679 N N . GLU A 1 84 ? -10.68 -16.109 -5.34 1 96.69 84 GLU A N 1
ATOM 680 C CA . GLU A 1 84 ? -11.836 -15.352 -5.801 1 96.69 84 GLU A CA 1
ATOM 681 C C . GLU A 1 84 ? -12.062 -14.109 -4.941 1 96.69 84 GLU A C 1
ATOM 683 O O . GLU A 1 84 ? -12.336 -13.031 -5.465 1 96.69 84 GLU A O 1
ATOM 688 N N . ASP A 1 85 ? -11.898 -14.297 -3.682 1 96.06 85 ASP A N 1
ATOM 689 C CA . ASP A 1 85 ? -12.102 -13.195 -2.75 1 96.06 85 ASP A CA 1
ATOM 690 C C . ASP A 1 85 ? -11.094 -12.07 -3 1 96.06 85 ASP A C 1
ATOM 692 O O . ASP A 1 85 ? -11.477 -10.906 -3.107 1 96.06 85 ASP A O 1
ATOM 696 N N . ILE A 1 86 ? -9.891 -12.414 -3.117 1 94.75 86 ILE A N 1
ATOM 697 C CA . ILE A 1 86 ? -8.836 -11.43 -3.312 1 94.75 86 ILE A CA 1
ATOM 698 C C . ILE A 1 86 ? -9.023 -10.727 -4.656 1 94.75 86 ILE A C 1
ATOM 700 O O . ILE A 1 86 ? -8.867 -9.508 -4.75 1 94.75 86 ILE A O 1
ATOM 704 N N . LEU A 1 87 ? -9.391 -11.484 -5.617 1 95.5 87 LEU A N 1
ATOM 705 C CA . LEU A 1 87 ? -9.562 -10.953 -6.965 1 95.5 87 LEU A CA 1
ATOM 706 C C . LEU A 1 87 ? -10.719 -9.961 -7.012 1 95.5 87 LEU A C 1
ATOM 708 O O . LEU A 1 87 ? -10.719 -9.031 -7.824 1 95.5 87 LEU A O 1
ATOM 712 N N . SER A 1 88 ? -11.648 -10.078 -6.102 1 95.69 88 SER A N 1
ATOM 713 C CA . SER A 1 88 ? -12.852 -9.25 -6.141 1 95.69 88 SER A CA 1
ATOM 714 C C . SER A 1 88 ? -12.719 -8.047 -5.207 1 95.69 88 SER A C 1
ATOM 716 O O . SER A 1 88 ? -13.531 -7.121 -5.266 1 95.69 88 SER A O 1
ATOM 718 N N . LYS A 1 89 ? -11.734 -8.055 -4.391 1 93.75 89 LYS A N 1
ATOM 719 C CA . LYS A 1 89 ? -11.594 -7.016 -3.377 1 93.75 89 LYS A CA 1
ATOM 720 C C . LYS A 1 89 ? -10.633 -5.926 -3.838 1 93.75 89 LYS A C 1
ATOM 722 O O . LYS A 1 89 ? -9.625 -6.215 -4.488 1 93.75 89 LYS A O 1
ATOM 727 N N . VAL A 1 90 ? -11.016 -4.727 -3.467 1 89.25 90 VAL A N 1
ATOM 728 C CA . VAL A 1 90 ? -10.156 -3.586 -3.779 1 89.25 90 VAL A CA 1
ATOM 729 C C . VAL A 1 90 ? -8.945 -3.58 -2.852 1 89.25 90 VAL A C 1
ATOM 731 O O . VAL A 1 90 ? -9.086 -3.74 -1.636 1 89.25 90 VAL A O 1
ATOM 734 N N . ASP A 1 91 ? -7.891 -3.574 -3.504 1 77.88 91 ASP A N 1
ATOM 735 C CA . ASP A 1 91 ? -6.629 -3.402 -2.785 1 77.88 91 ASP A CA 1
ATOM 736 C C . ASP A 1 91 ? -5.965 -2.078 -3.152 1 77.88 91 ASP A C 1
ATOM 738 O O . ASP A 1 91 ? -5.211 -2.004 -4.125 1 77.88 91 ASP A O 1
ATOM 742 N N . LEU A 1 92 ? -6.352 -1.059 -2.326 1 81.25 92 LEU A N 1
ATOM 743 C CA . LEU A 1 92 ? -5.777 0.254 -2.604 1 81.25 92 LEU A CA 1
ATOM 744 C C . LEU A 1 92 ? -4.496 0.465 -1.804 1 81.25 92 LEU A C 1
ATOM 746 O O . LEU A 1 92 ? -4.445 0.159 -0.61 1 81.25 92 LEU A O 1
ATOM 750 N N . ASN A 1 93 ? -3.402 0.655 -2.414 1 81.94 93 ASN A N 1
ATOM 751 C CA . ASN A 1 93 ? -2.109 0.866 -1.771 1 81.94 93 ASN A CA 1
ATOM 752 C C . ASN A 1 93 ? -1.511 2.219 -2.146 1 81.94 93 ASN A C 1
ATOM 754 O O . ASN A 1 93 ? -0.613 2.293 -2.988 1 81.94 93 ASN A O 1
ATOM 758 N N . PHE A 1 94 ? -2.047 3.191 -1.422 1 89.25 94 PHE A N 1
ATOM 759 C CA . PHE A 1 94 ? -1.555 4.543 -1.658 1 89.25 94 PHE A CA 1
ATOM 760 C C . PHE A 1 94 ? -0.275 4.801 -0.871 1 89.25 94 PHE A C 1
ATOM 762 O O . PHE A 1 94 ? -0.02 4.145 0.141 1 89.25 94 PHE A O 1
ATOM 769 N N . PRO A 1 95 ? 0.527 5.719 -1.438 1 92.56 95 PRO A N 1
ATOM 770 C CA . PRO A 1 95 ? 1.656 6.137 -0.603 1 92.56 95 PRO A CA 1
ATOM 771 C C . PRO A 1 95 ? 1.242 7.078 0.523 1 92.56 95 PRO A C 1
ATOM 773 O O . PRO A 1 95 ? 1.639 8.25 0.532 1 92.56 95 PRO A O 1
ATOM 776 N N . ASN A 1 96 ? 0.62 6.492 1.493 1 91.56 96 ASN A N 1
ATOM 777 C CA . ASN A 1 96 ? -0.008 7.273 2.555 1 91.56 96 ASN A CA 1
ATOM 778 C C . ASN A 1 96 ? 1.022 8.07 3.35 1 91.56 96 ASN A C 1
ATOM 780 O O . ASN A 1 96 ? 0.779 9.219 3.713 1 91.56 96 ASN A O 1
ATOM 784 N N . SER A 1 97 ? 2.129 7.477 3.639 1 92.31 97 SER A N 1
ATOM 785 C CA . SER A 1 97 ? 3.166 8.172 4.395 1 92.31 97 SER A CA 1
ATOM 786 C C . SER A 1 97 ? 3.707 9.367 3.621 1 92.31 97 SER A C 1
ATOM 788 O O . SER A 1 97 ? 3.951 10.43 4.199 1 92.31 97 SER A O 1
ATOM 790 N N . LEU A 1 98 ? 3.871 9.18 2.361 1 94.44 98 LEU A N 1
ATOM 791 C CA . LEU A 1 98 ? 4.332 10.273 1.511 1 94.44 98 LEU A CA 1
ATOM 792 C C . LEU A 1 98 ? 3.299 11.398 1.46 1 94.44 98 LEU A C 1
ATOM 794 O O . LEU A 1 98 ? 3.652 12.578 1.523 1 94.44 98 LEU A O 1
ATOM 798 N N . TYR A 1 99 ? 2.01 11.008 1.38 1 93.56 99 TYR A N 1
ATOM 799 C CA . TYR A 1 99 ? 0.941 12 1.379 1 93.56 99 TYR A CA 1
ATOM 800 C C . TYR A 1 99 ? 0.966 12.828 2.656 1 93.56 99 TYR A C 1
ATOM 802 O O . TYR A 1 99 ? 0.874 14.062 2.607 1 93.56 99 TYR A O 1
ATOM 810 N N . THR A 1 100 ? 1.146 12.18 3.719 1 93.12 100 THR A N 1
ATOM 811 C CA . THR A 1 100 ? 1.194 12.859 5.004 1 93.12 100 THR A CA 1
ATOM 812 C C . THR A 1 100 ? 2.396 13.797 5.074 1 93.12 100 THR A C 1
ATOM 814 O O . THR A 1 100 ? 2.27 14.945 5.504 1 93.12 100 THR A O 1
ATOM 817 N N . ALA A 1 101 ? 3.516 13.344 4.609 1 94.25 101 ALA A N 1
ATOM 818 C CA . ALA A 1 101 ? 4.723 14.172 4.629 1 94.25 101 ALA A CA 1
ATOM 819 C C . ALA A 1 101 ? 4.551 15.414 3.758 1 94.25 101 ALA A C 1
ATOM 821 O O . ALA A 1 101 ? 4.91 16.516 4.164 1 94.25 101 ALA A O 1
ATOM 822 N N . VAL A 1 102 ? 3.979 15.25 2.645 1 94.25 102 VAL A N 1
ATOM 823 C CA . VAL A 1 102 ? 3.793 16.359 1.717 1 94.25 102 VAL A CA 1
ATOM 824 C C . VAL A 1 102 ? 2.834 17.375 2.318 1 94.25 102 VAL A C 1
ATOM 826 O O . VAL A 1 102 ? 3.012 18.594 2.141 1 94.25 102 VAL A O 1
ATOM 829 N N . THR A 1 103 ? 1.872 16.938 3.035 1 91.56 103 THR A N 1
ATOM 830 C CA . THR A 1 103 ? 0.894 17.812 3.68 1 91.56 103 THR A CA 1
ATOM 831 C C . THR A 1 103 ? 1.579 18.766 4.645 1 91.56 103 THR A C 1
ATOM 833 O O . THR A 1 103 ? 1.15 19.906 4.797 1 91.56 103 THR A O 1
ATOM 836 N N . PHE A 1 104 ? 2.658 18.359 5.215 1 93.12 104 PHE A N 1
ATOM 837 C CA . PHE A 1 104 ? 3.309 19.188 6.227 1 93.12 104 PHE A CA 1
ATOM 838 C C . PHE A 1 104 ? 4.668 19.672 5.742 1 93.12 104 PHE A C 1
ATOM 840 O O . PHE A 1 104 ? 5.531 20.016 6.547 1 93.12 104 PHE A O 1
ATOM 847 N N . LEU A 1 105 ? 4.848 19.703 4.504 1 92.94 105 LEU A N 1
ATOM 848 C CA . LEU A 1 105 ? 6.133 20.047 3.898 1 92.94 105 LEU A CA 1
ATOM 849 C C . LEU A 1 105 ? 6.562 21.453 4.289 1 92.94 105 LEU A C 1
ATOM 851 O O . LEU A 1 105 ? 7.758 21.75 4.367 1 92.94 105 LEU A O 1
ATOM 855 N N . GLY A 1 106 ? 5.617 22.266 4.59 1 89.56 106 GLY A N 1
ATOM 856 C CA . GLY A 1 106 ? 5.891 23.641 4.961 1 89.56 106 GLY A CA 1
ATOM 857 C C . GLY A 1 106 ? 6.668 23.766 6.258 1 89.56 106 GLY A C 1
ATOM 858 O O . GLY A 1 106 ? 7.227 24.828 6.555 1 89.56 106 GLY A O 1
ATOM 859 N N . LYS A 1 107 ? 6.809 22.734 6.906 1 90.56 107 LYS A N 1
ATOM 860 C CA . LYS A 1 107 ? 7.484 22.75 8.203 1 90.56 107 LYS A CA 1
ATOM 861 C C . LYS A 1 107 ? 8.945 22.344 8.062 1 90.56 107 LYS A C 1
ATOM 863 O O . LYS A 1 107 ? 9.711 22.422 9.031 1 90.56 107 LYS A O 1
ATOM 868 N N . LEU A 1 108 ? 9.328 22 6.926 1 92.38 108 LEU A N 1
ATOM 869 C CA . LEU A 1 108 ? 10.711 21.641 6.656 1 92.38 108 LEU A CA 1
ATOM 870 C C . LEU A 1 108 ? 11.438 22.766 5.926 1 92.38 108 LEU A C 1
ATOM 872 O O . LEU A 1 108 ? 10.875 23.391 5.027 1 92.38 108 LEU A O 1
ATOM 876 N N . PRO A 1 109 ? 12.672 23.047 6.359 1 93 109 PRO A N 1
ATOM 877 C CA . PRO A 1 109 ? 13.453 23.984 5.551 1 93 109 PRO A CA 1
ATOM 878 C C . PRO A 1 109 ? 13.516 23.594 4.078 1 93 109 PRO A C 1
ATOM 880 O O . PRO A 1 109 ? 13.609 22.406 3.76 1 93 109 PRO A O 1
ATOM 883 N N . TYR A 1 110 ? 13.508 24.562 3.275 1 93.56 110 TYR A N 1
ATOM 884 C CA . TYR A 1 110 ? 13.422 24.375 1.832 1 93.56 110 TYR A CA 1
ATOM 885 C C . TYR A 1 110 ? 14.5 23.422 1.337 1 93.56 110 TYR A C 1
ATOM 887 O O . TYR A 1 110 ? 14.211 22.469 0.629 1 93.56 110 TYR A O 1
ATOM 895 N N . GLU A 1 111 ? 15.734 23.625 1.745 1 95.44 111 GLU A N 1
ATOM 896 C CA . GLU A 1 111 ? 16.859 22.828 1.258 1 95.44 111 GLU A CA 1
ATOM 897 C C . GLU A 1 111 ? 16.734 21.375 1.709 1 95.44 111 GLU A C 1
ATOM 899 O O . GLU A 1 111 ? 17.047 20.453 0.952 1 95.44 111 GLU A O 1
ATOM 904 N N . LYS A 1 112 ? 16.266 21.203 2.908 1 96.06 112 LYS A N 1
ATOM 905 C CA . LYS A 1 112 ? 16.078 19.859 3.418 1 96.06 112 LYS A CA 1
ATOM 906 C C . LYS A 1 112 ? 14.969 19.125 2.648 1 96.06 112 LYS A C 1
ATOM 908 O O . LYS A 1 112 ? 15.102 17.953 2.312 1 96.06 112 LYS A O 1
ATOM 913 N N . ALA A 1 113 ? 13.938 19.875 2.334 1 96.19 113 ALA A N 1
ATOM 914 C CA . ALA A 1 113 ? 12.812 19.312 1.588 1 96.19 113 ALA A CA 1
ATOM 915 C C . ALA A 1 113 ? 13.25 18.891 0.187 1 96.19 113 ALA A C 1
ATOM 917 O O . ALA A 1 113 ? 12.977 17.766 -0.24 1 96.19 113 ALA A O 1
ATOM 918 N N . ILE A 1 114 ? 13.961 19.719 -0.462 1 96.81 114 ILE A N 1
ATOM 919 C CA . ILE A 1 114 ? 14.406 19.453 -1.826 1 96.81 114 ILE A CA 1
ATOM 920 C C . ILE A 1 114 ? 15.344 18.25 -1.84 1 96.81 114 ILE A C 1
ATOM 922 O O . ILE A 1 114 ? 15.219 17.375 -2.686 1 96.81 114 ILE A O 1
ATOM 926 N N . ASN A 1 115 ? 16.188 18.234 -0.886 1 97.69 115 ASN A N 1
ATOM 927 C CA . ASN A 1 115 ? 17.141 17.125 -0.806 1 97.69 115 ASN A CA 1
ATOM 928 C C . ASN A 1 115 ? 16.422 15.805 -0.548 1 97.69 115 ASN A C 1
ATOM 930 O O . ASN A 1 115 ? 16.734 14.797 -1.186 1 97.69 115 ASN A O 1
ATOM 934 N N . ALA A 1 116 ? 15.516 15.812 0.333 1 97.5 116 ALA A N 1
ATOM 935 C CA . ALA A 1 116 ? 14.766 14.602 0.65 1 97.5 116 ALA A CA 1
ATOM 936 C C . ALA A 1 116 ? 13.984 14.109 -0.564 1 97.5 116 ALA A C 1
ATOM 938 O O . ALA A 1 116 ? 13.969 12.914 -0.858 1 97.5 116 ALA A O 1
ATOM 939 N N . ILE A 1 117 ? 13.375 15.016 -1.279 1 97.62 117 ILE A N 1
ATOM 940 C CA . ILE A 1 117 ? 12.594 14.68 -2.463 1 97.62 117 ILE A CA 1
ATOM 941 C C . ILE A 1 117 ? 13.516 14.094 -3.537 1 97.62 117 ILE A C 1
ATOM 943 O O . ILE A 1 117 ? 13.18 13.094 -4.172 1 97.62 117 ILE A O 1
ATOM 947 N N . ASN A 1 118 ? 14.648 14.688 -3.682 1 98.06 118 ASN A N 1
ATOM 948 C CA . ASN A 1 118 ? 15.602 14.203 -4.672 1 98.06 118 ASN A CA 1
ATOM 949 C C . ASN A 1 118 ? 16.078 12.789 -4.348 1 98.06 118 ASN A C 1
ATOM 951 O O . ASN A 1 118 ? 16.203 11.953 -5.242 1 98.06 118 ASN A O 1
ATOM 955 N N . ILE A 1 119 ? 16.328 12.586 -3.146 1 98.12 119 ILE A N 1
ATOM 956 C CA . ILE A 1 119 ? 16.734 11.258 -2.709 1 98.12 119 ILE A CA 1
ATOM 957 C C . ILE A 1 119 ? 15.625 10.25 -2.986 1 98.12 119 ILE A C 1
ATOM 959 O O . ILE A 1 119 ? 15.875 9.164 -3.502 1 98.12 119 ILE A O 1
ATOM 963 N N . HIS A 1 120 ? 14.391 10.602 -2.68 1 97.94 120 HIS A N 1
ATOM 964 C CA . HIS A 1 120 ? 13.242 9.742 -2.922 1 97.94 120 HIS A CA 1
ATOM 965 C C . HIS A 1 120 ? 13.102 9.414 -4.406 1 97.94 120 HIS A C 1
ATOM 967 O O . HIS A 1 120 ? 12.945 8.25 -4.777 1 97.94 120 HIS A O 1
ATOM 973 N N . ILE A 1 121 ? 13.195 10.43 -5.211 1 98 121 ILE A N 1
ATOM 974 C CA . ILE A 1 121 ? 13.07 10.258 -6.652 1 98 121 ILE A CA 1
ATOM 975 C C . ILE A 1 121 ? 14.164 9.32 -7.152 1 98 121 ILE A C 1
ATOM 977 O O . ILE A 1 121 ? 13.898 8.391 -7.922 1 98 121 ILE A O 1
ATOM 981 N N . LYS A 1 122 ? 15.336 9.523 -6.684 1 98 122 LYS A N 1
ATOM 982 C CA . LYS A 1 122 ? 16.469 8.695 -7.094 1 98 122 LYS A CA 1
ATOM 983 C C . LYS A 1 122 ? 16.25 7.23 -6.727 1 98 122 LYS A C 1
ATOM 985 O O . LYS A 1 122 ? 16.5 6.336 -7.531 1 98 122 LYS A O 1
ATOM 990 N N . ASN A 1 123 ? 15.766 7.039 -5.566 1 96.88 123 ASN A N 1
ATOM 991 C CA . ASN A 1 123 ? 15.508 5.672 -5.113 1 96.88 123 ASN A CA 1
ATOM 992 C C . ASN A 1 123 ? 14.367 5.027 -5.895 1 96.88 123 ASN A C 1
ATOM 994 O O . ASN A 1 123 ? 14.422 3.838 -6.207 1 96.88 123 ASN A O 1
ATOM 998 N N . LEU A 1 124 ? 13.344 5.781 -6.23 1 96.94 124 LEU A N 1
ATOM 999 C CA . LEU A 1 124 ? 12.25 5.273 -7.055 1 96.94 124 LEU A CA 1
ATOM 1000 C C . LEU A 1 124 ? 12.742 4.922 -8.453 1 96.94 124 LEU A C 1
ATOM 1002 O O . LEU A 1 124 ? 12.336 3.91 -9.031 1 96.94 124 LEU A O 1
ATOM 1006 N N . GLU A 1 125 ? 13.602 5.758 -8.969 1 97.38 125 GLU A N 1
ATOM 1007 C CA . GLU A 1 125 ? 14.164 5.496 -10.289 1 97.38 125 GLU A CA 1
ATOM 1008 C C . GLU A 1 125 ? 14.992 4.215 -10.297 1 97.38 125 GLU A C 1
ATOM 1010 O O . GLU A 1 125 ? 14.961 3.457 -11.273 1 97.38 125 GLU A O 1
ATOM 1015 N N . LYS A 1 126 ? 15.695 3.996 -9.234 1 95.56 126 LYS A N 1
ATOM 1016 C CA . LYS A 1 126 ? 16.453 2.752 -9.094 1 95.56 126 LYS A CA 1
ATOM 1017 C C . LYS A 1 126 ? 15.508 1.548 -9.062 1 95.56 126 LYS A C 1
ATOM 1019 O O . LYS A 1 126 ? 15.766 0.537 -9.719 1 95.56 126 LYS A O 1
ATOM 1024 N N . GLU A 1 127 ? 14.422 1.642 -8.336 1 92.5 127 GLU A N 1
ATOM 1025 C CA . GLU A 1 127 ? 13.43 0.573 -8.281 1 92.5 127 GLU A CA 1
ATOM 1026 C C . GLU A 1 127 ? 12.805 0.331 -9.648 1 92.5 127 GLU A C 1
ATOM 1028 O O . GLU A 1 127 ? 12.578 -0.816 -10.047 1 92.5 127 GLU A O 1
ATOM 1033 N N . LEU A 1 128 ? 12.492 1.412 -10.352 1 94.19 128 LEU A N 1
ATOM 1034 C CA . LEU A 1 128 ? 11.922 1.319 -11.688 1 94.19 128 LEU A CA 1
ATOM 1035 C C . LEU A 1 128 ? 12.844 0.544 -12.617 1 94.19 128 LEU A C 1
ATOM 1037 O O . LEU A 1 128 ? 12.391 -0.315 -13.375 1 94.19 128 LEU A O 1
ATOM 1041 N N . LEU A 1 129 ? 14.109 0.812 -12.5 1 93.69 129 LEU A N 1
ATOM 1042 C CA . LEU A 1 129 ? 15.094 0.117 -13.32 1 93.69 129 LEU A CA 1
ATOM 1043 C C . LEU A 1 129 ? 15.133 -1.37 -12.984 1 93.69 129 LEU A C 1
ATOM 1045 O O . LEU A 1 129 ? 15.242 -2.211 -13.883 1 93.69 129 LEU A O 1
ATOM 1049 N N . ASN A 1 130 ? 15.016 -1.686 -11.75 1 88.44 130 ASN A N 1
ATOM 1050 C CA . ASN A 1 130 ? 14.977 -3.082 -11.328 1 88.44 130 ASN A CA 1
ATOM 1051 C C . ASN A 1 130 ? 13.773 -3.812 -11.906 1 88.44 130 ASN A C 1
ATOM 1053 O O . ASN A 1 130 ? 13.891 -4.953 -12.359 1 88.44 130 ASN A O 1
ATOM 1057 N N . TRP A 1 131 ? 12.688 -3.186 -11.898 1 87.81 131 TRP A N 1
ATOM 1058 C CA . TRP A 1 131 ? 11.469 -3.775 -12.438 1 87.81 131 TRP A CA 1
ATOM 1059 C C . TRP A 1 131 ? 11.57 -3.963 -13.953 1 87.81 131 TRP A C 1
ATOM 1061 O O . TRP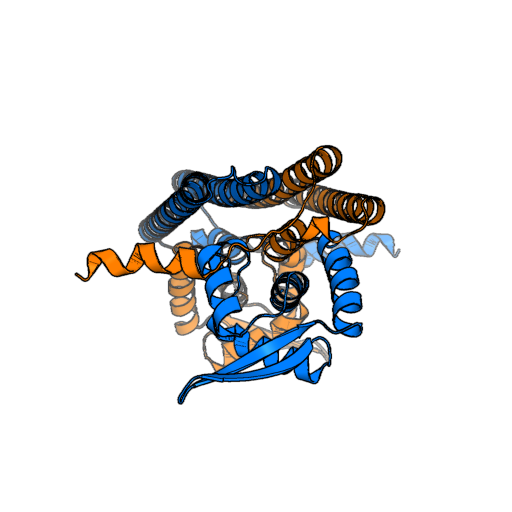 A 1 131 ? 11.172 -5 -14.484 1 87.81 131 TRP A O 1
ATOM 1071 N N . LYS A 1 132 ? 12.109 -3.01 -14.578 1 88.25 132 LYS A N 1
ATOM 1072 C CA . LYS A 1 132 ? 12.281 -3.105 -16.031 1 88.25 132 LYS A CA 1
ATOM 1073 C C . LYS A 1 132 ? 13.266 -4.211 -16.391 1 88.25 132 LYS A C 1
ATOM 1075 O O . LYS A 1 132 ? 13.094 -4.898 -17.406 1 88.25 132 LYS A O 1
ATOM 1080 N N . ALA A 1 133 ? 14.266 -4.379 -15.562 1 84.19 133 ALA A N 1
ATOM 1081 C CA . ALA A 1 133 ? 15.25 -5.438 -15.781 1 84.19 133 ALA A CA 1
ATOM 1082 C C . ALA A 1 133 ? 14.633 -6.816 -15.562 1 84.19 133 ALA A C 1
ATOM 1084 O O . ALA A 1 133 ? 14.961 -7.773 -16.266 1 84.19 133 ALA A O 1
ATOM 1085 N N . ALA A 1 134 ? 13.82 -6.918 -14.57 1 78.31 134 ALA A N 1
ATOM 1086 C CA . ALA A 1 134 ? 13.125 -8.18 -14.312 1 78.31 134 ALA A CA 1
ATOM 1087 C C . ALA A 1 134 ? 12.273 -8.586 -15.516 1 78.31 134 ALA A C 1
ATOM 1089 O O . ALA A 1 134 ? 12.195 -9.766 -15.859 1 78.31 134 ALA A O 1
ATOM 1090 N N . GLU A 1 135 ? 11.633 -7.691 -16.125 1 77.25 135 GLU A N 1
ATOM 1091 C CA . GLU A 1 135 ? 10.844 -7.957 -17.328 1 77.25 135 GLU A CA 1
ATOM 1092 C C . GLU A 1 135 ? 11.711 -8.508 -18.453 1 77.25 135 GLU A C 1
ATOM 1094 O O . GLU A 1 135 ? 11.328 -9.469 -19.125 1 77.25 135 GLU A O 1
ATOM 1099 N N . LYS A 1 136 ? 12.93 -7.945 -18.562 1 74.56 136 LYS A N 1
ATOM 1100 C CA . LYS A 1 136 ? 13.844 -8.336 -19.641 1 74.56 136 LYS A CA 1
ATOM 1101 C C . LYS A 1 136 ? 14.508 -9.672 -19.344 1 74.56 136 LYS A C 1
ATOM 1103 O O . LYS A 1 136 ? 14.719 -10.484 -20.25 1 74.56 136 LYS A O 1
ATOM 1108 N N . SER A 1 137 ? 14.953 -9.891 -18.125 1 69.88 137 SER A N 1
ATOM 1109 C CA . SER A 1 137 ? 15.656 -11.109 -17.734 1 69.88 137 SER A CA 1
ATOM 1110 C C . SER A 1 137 ? 14.75 -12.328 -17.875 1 69.88 137 SER A C 1
ATOM 1112 O O . SER A 1 137 ? 15.203 -13.398 -18.266 1 69.88 137 SER A O 1
ATOM 1114 N N . LYS A 1 138 ? 13.57 -12.188 -17.531 1 64.75 138 LYS A N 1
ATOM 1115 C CA . LYS A 1 138 ? 12.648 -13.32 -17.609 1 64.75 138 LYS A CA 1
ATOM 1116 C C . LYS A 1 138 ? 12.414 -13.734 -19.047 1 64.75 138 LYS A C 1
ATOM 1118 O O . LYS A 1 138 ? 12.227 -14.922 -19.344 1 64.75 138 LYS A O 1
ATOM 1123 N N . GLU A 1 139 ? 12.562 -12.789 -19.922 1 60.91 139 GLU A N 1
ATOM 1124 C CA . GLU A 1 139 ? 12.453 -13.102 -21.344 1 60.91 139 GLU A CA 1
ATOM 1125 C C . GLU A 1 139 ? 13.664 -13.883 -21.828 1 60.91 139 GLU A C 1
ATOM 1127 O O . GLU A 1 139 ? 13.555 -14.711 -22.734 1 60.91 139 GLU A O 1
ATOM 1132 N N . LYS A 1 140 ? 14.828 -13.68 -21.172 1 56.16 140 LYS A N 1
ATOM 1133 C CA . LYS A 1 140 ? 16.062 -14.328 -21.594 1 56.16 140 LYS A CA 1
ATOM 1134 C C . LYS A 1 140 ? 16.203 -15.711 -20.969 1 56.16 140 LYS A C 1
ATOM 1136 O O . LYS A 1 140 ? 16.75 -16.625 -21.578 1 56.16 140 LYS A O 1
ATOM 1141 N N . VAL A 1 141 ? 15.953 -15.758 -19.703 1 51.44 141 VAL A N 1
ATOM 1142 C CA . VAL A 1 141 ? 16.188 -17.016 -18.984 1 51.44 141 VAL A CA 1
ATOM 1143 C C . VAL A 1 141 ? 15.203 -18.078 -19.484 1 51.44 141 VAL A C 1
ATOM 1145 O O . VAL A 1 141 ? 15.578 -19.25 -19.641 1 51.44 141 VAL A O 1
ATOM 1148 N N . GLN A 1 142 ? 13.844 -17.656 -19.438 1 51.81 142 GLN A N 1
ATOM 1149 C CA . GLN A 1 142 ? 12.891 -18.688 -19.844 1 51.81 142 GLN A CA 1
ATOM 1150 C C . GLN A 1 142 ? 12.852 -18.844 -21.359 1 51.81 142 GLN A C 1
ATOM 1152 O O . GLN A 1 142 ? 12.781 -17.859 -22.094 1 51.81 142 GLN A O 1
ATOM 1157 N N . SER A 1 143 ? 13.461 -19.969 -21.875 1 53.09 143 SER A N 1
ATOM 1158 C CA . SER A 1 143 ? 13.344 -20.344 -23.281 1 53.09 143 SER A CA 1
ATOM 1159 C C . SER A 1 143 ? 11.984 -19.953 -23.844 1 53.09 143 SER A C 1
ATOM 1161 O O . SER A 1 143 ? 11.758 -20.062 -25.047 1 53.09 143 SER A O 1
ATOM 1163 N N . LYS A 1 144 ? 11.047 -19.625 -22.922 1 60.06 144 LYS A N 1
ATOM 1164 C CA . LYS A 1 144 ? 9.727 -19.25 -23.422 1 60.06 144 LYS A CA 1
ATOM 1165 C C . LYS A 1 144 ? 9.375 -17.828 -22.984 1 60.06 144 LYS A C 1
ATOM 1167 O O . LYS A 1 144 ? 9.734 -17.391 -21.891 1 60.06 144 LYS A O 1
ATOM 1172 N N . PRO A 1 145 ? 8.812 -17.109 -23.875 1 68.62 145 PRO A N 1
ATOM 1173 C CA . PRO A 1 145 ? 8.352 -15.758 -23.578 1 68.62 145 PRO A CA 1
ATOM 1174 C C . PRO A 1 145 ? 7.445 -15.703 -22.344 1 68.62 145 PRO A C 1
ATOM 1176 O O . PRO A 1 145 ? 6.723 -16.656 -22.062 1 68.62 145 PRO A O 1
ATOM 1179 N N . LEU A 1 146 ? 7.664 -14.711 -21.438 1 77.5 146 LEU A N 1
ATOM 1180 C CA . LEU A 1 146 ? 6.773 -14.5 -20.312 1 77.5 146 LEU A CA 1
ATOM 1181 C C . LEU A 1 146 ? 5.32 -14.43 -20.766 1 77.5 146 LEU A C 1
ATOM 1183 O O . LEU A 1 146 ? 5.012 -13.82 -21.797 1 77.5 146 LEU A O 1
ATOM 1187 N N . PRO A 1 147 ? 4.547 -15.125 -20.062 1 83.88 147 PRO A N 1
ATOM 1188 C CA . PRO A 1 147 ? 3.127 -14.969 -20.391 1 83.88 147 PRO A CA 1
ATOM 1189 C C . PRO A 1 147 ? 2.674 -13.508 -20.359 1 83.88 147 PRO A C 1
ATOM 1191 O O . PRO A 1 147 ? 3.225 -12.695 -19.609 1 83.88 147 PRO A O 1
ATOM 1194 N N . SER A 1 148 ? 1.719 -13.156 -21.234 1 89.19 148 SER A N 1
ATOM 1195 C CA . SER A 1 148 ? 1.25 -11.781 -21.391 1 89.19 148 SER A CA 1
ATOM 1196 C C . SER A 1 148 ? 0.756 -11.211 -20.062 1 89.19 148 SER A C 1
ATOM 1198 O O . SER A 1 148 ? 0.936 -10.023 -19.797 1 89.19 148 SER A O 1
ATOM 1200 N N . TYR A 1 149 ? 0.115 -12.039 -19.234 1 90.62 149 TYR A N 1
ATOM 1201 C CA . TYR A 1 149 ? -0.416 -11.523 -17.984 1 90.62 149 TYR A CA 1
ATOM 1202 C C . TYR A 1 149 ? 0.71 -11.172 -17.016 1 90.62 149 TYR A C 1
ATOM 1204 O O . TYR A 1 149 ? 0.568 -10.273 -16.188 1 90.62 149 TYR A O 1
ATOM 1212 N N . MET A 1 150 ? 1.803 -11.797 -17.078 1 88.69 150 MET A N 1
ATOM 1213 C CA . MET A 1 150 ? 2.953 -11.469 -16.234 1 88.69 150 MET A CA 1
ATOM 1214 C C . MET A 1 150 ? 3.605 -10.164 -16.703 1 88.69 150 MET A C 1
ATOM 1216 O O . MET A 1 150 ? 4.039 -9.359 -15.875 1 88.69 150 MET A O 1
ATOM 1220 N N . LYS A 1 151 ? 3.684 -10.078 -18.016 1 89.75 151 LYS A N 1
ATOM 1221 C CA . LYS A 1 151 ? 4.176 -8.812 -18.562 1 89.75 151 LYS A CA 1
ATOM 1222 C C . LYS A 1 151 ? 3.291 -7.648 -18.109 1 89.75 151 LYS A C 1
ATOM 1224 O O . LYS A 1 151 ? 3.793 -6.574 -17.781 1 89.75 151 LYS A O 1
ATOM 1229 N N . ALA A 1 152 ? 1.966 -7.883 -18.125 1 93.75 152 ALA A N 1
ATOM 1230 C CA . ALA A 1 152 ? 1.013 -6.859 -17.703 1 93.75 152 ALA A CA 1
ATOM 1231 C C . ALA A 1 152 ? 1.212 -6.504 -16.234 1 93.75 152 ALA A C 1
ATOM 1233 O O . ALA A 1 152 ? 1.136 -5.332 -15.859 1 93.75 152 ALA A O 1
ATOM 1234 N N . LEU A 1 153 ? 1.454 -7.492 -15.414 1 92.94 153 LEU A N 1
ATOM 1235 C CA . LEU A 1 153 ? 1.689 -7.285 -13.992 1 92.94 153 LEU A CA 1
ATOM 1236 C C . LEU A 1 153 ? 2.936 -6.438 -13.766 1 92.94 153 LEU A C 1
ATOM 1238 O O . LEU A 1 153 ? 2.906 -5.477 -12.992 1 92.94 153 LEU A O 1
ATOM 1242 N N . LEU A 1 154 ? 3.988 -6.754 -14.445 1 91.19 154 LEU A N 1
ATOM 1243 C CA . LEU A 1 154 ? 5.238 -6.012 -14.312 1 91.19 154 LEU A CA 1
ATOM 1244 C C . LEU A 1 154 ? 5.07 -4.574 -14.797 1 91.19 154 LEU A C 1
ATOM 1246 O O . LEU A 1 154 ? 5.555 -3.639 -14.156 1 91.19 154 LEU A O 1
ATOM 1250 N N . LYS A 1 155 ? 4.398 -4.457 -15.898 1 94 155 LYS A N 1
ATOM 1251 C CA . LYS A 1 155 ? 4.117 -3.127 -16.438 1 94 155 LYS A CA 1
ATOM 1252 C C . LYS A 1 155 ? 3.314 -2.293 -15.438 1 94 155 LYS A C 1
ATOM 1254 O O . LYS A 1 155 ? 3.559 -1.096 -15.281 1 94 155 LYS A O 1
ATOM 1259 N N . ASN A 1 156 ? 2.354 -2.924 -14.812 1 95.19 156 ASN A N 1
ATOM 1260 C CA . ASN A 1 156 ? 1.558 -2.23 -13.805 1 95.19 156 ASN A CA 1
ATOM 1261 C C . ASN A 1 156 ? 2.426 -1.724 -12.656 1 95.19 156 ASN A C 1
ATOM 1263 O O . ASN A 1 156 ? 2.283 -0.578 -12.227 1 95.19 156 ASN A O 1
ATOM 1267 N N . GLY A 1 157 ? 3.32 -2.568 -12.18 1 93.75 157 GLY A N 1
ATOM 1268 C CA . GLY A 1 157 ? 4.246 -2.152 -11.133 1 93.75 157 GLY A CA 1
ATOM 1269 C C . GLY A 1 157 ? 5.105 -0.97 -11.539 1 93.75 157 GLY A C 1
ATOM 1270 O O . GLY A 1 157 ? 5.258 -0.017 -10.773 1 93.75 157 GLY A O 1
ATOM 1271 N N . CYS A 1 158 ? 5.613 -1.021 -12.734 1 95.12 158 CYS A N 1
ATOM 1272 C CA . CYS A 1 158 ? 6.414 0.082 -13.258 1 95.12 158 CYS A CA 1
ATOM 1273 C C . CYS A 1 158 ? 5.598 1.368 -13.312 1 95.12 158 CYS A C 1
ATOM 1275 O O . CYS A 1 158 ? 6.082 2.434 -12.93 1 95.12 158 CYS A O 1
ATOM 1277 N N . THR A 1 159 ? 4.391 1.26 -13.766 1 96.38 159 THR A N 1
ATOM 1278 C CA . THR A 1 159 ? 3.533 2.434 -13.898 1 96.38 159 THR A CA 1
ATOM 1279 C C . THR A 1 159 ? 3.26 3.055 -12.531 1 96.38 159 THR A C 1
ATOM 1281 O O . THR A 1 159 ? 3.238 4.281 -12.391 1 96.38 159 THR A O 1
ATOM 1284 N N . HIS A 1 160 ? 3.061 2.227 -11.523 1 95.75 160 HIS A N 1
ATOM 1285 C CA . HIS A 1 160 ? 2.861 2.754 -10.18 1 95.75 160 HIS A CA 1
ATOM 1286 C C . HIS A 1 160 ? 4.078 3.547 -9.719 1 95.75 160 HIS A C 1
ATOM 1288 O O . HIS A 1 160 ? 3.936 4.594 -9.078 1 95.75 160 HIS A O 1
ATOM 1294 N N . ILE A 1 161 ? 5.246 3.068 -9.977 1 96.06 161 ILE A N 1
ATOM 1295 C CA . ILE A 1 161 ? 6.469 3.771 -9.594 1 96.06 161 ILE A CA 1
ATOM 1296 C C . ILE A 1 161 ? 6.547 5.105 -10.328 1 96.06 161 ILE A C 1
ATOM 1298 O O . ILE A 1 161 ? 6.852 6.137 -9.727 1 96.06 161 ILE A O 1
ATOM 1302 N N . GLU A 1 162 ? 6.254 5.066 -11.586 1 97.5 162 GLU A N 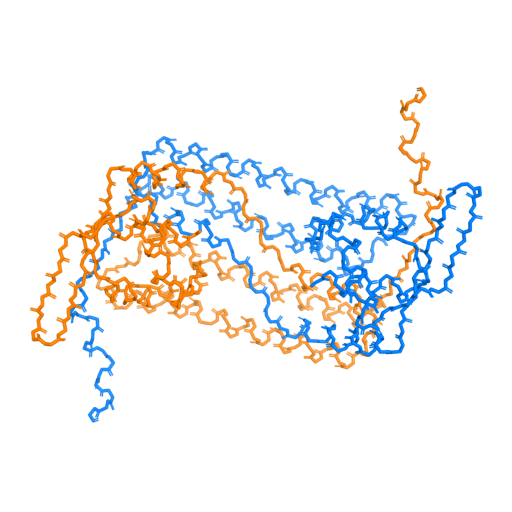1
ATOM 1303 C CA . GLU A 1 162 ? 6.312 6.266 -12.414 1 97.5 162 GLU A CA 1
ATOM 1304 C C . GLU A 1 162 ? 5.328 7.324 -11.922 1 97.5 162 GLU A C 1
ATOM 1306 O O . GLU A 1 162 ? 5.633 8.516 -11.93 1 97.5 162 GLU A O 1
ATOM 1311 N N . VAL A 1 163 ? 4.152 6.895 -11.539 1 96.94 163 VAL A N 1
ATOM 1312 C CA . VAL A 1 163 ? 3.135 7.797 -11.008 1 96.94 163 VAL A CA 1
ATOM 1313 C C . VAL A 1 163 ? 3.678 8.539 -9.789 1 96.94 163 VAL A C 1
ATOM 1315 O O . VAL A 1 163 ? 3.48 9.75 -9.648 1 96.94 163 VAL A O 1
ATOM 1318 N N . ASN A 1 164 ? 4.402 7.852 -8.938 1 96.81 164 ASN A N 1
ATOM 1319 C CA . ASN A 1 164 ? 4.957 8.477 -7.742 1 96.81 164 ASN A CA 1
ATOM 1320 C C . ASN A 1 164 ? 6.125 9.398 -8.078 1 96.81 164 ASN A C 1
ATOM 1322 O O . ASN A 1 164 ? 6.301 10.445 -7.457 1 96.81 164 ASN A O 1
ATOM 1326 N N . ILE A 1 165 ? 6.922 9.008 -9.078 1 97.94 165 ILE A N 1
ATOM 1327 C CA . ILE A 1 165 ? 8.016 9.859 -9.516 1 97.94 165 ILE A CA 1
ATOM 1328 C C . ILE A 1 165 ? 7.461 11.188 -10.039 1 97.94 165 ILE A C 1
ATOM 1330 O O . ILE A 1 165 ? 7.938 12.258 -9.664 1 97.94 165 ILE A O 1
ATOM 1334 N N . GLU A 1 166 ? 6.48 11.094 -10.828 1 97.94 166 GLU A N 1
ATOM 1335 C CA . GLU A 1 166 ? 5.863 12.289 -11.391 1 97.94 166 GLU A CA 1
ATOM 1336 C C . GLU A 1 166 ? 5.25 13.156 -10.297 1 97.94 166 GLU A C 1
ATOM 1338 O O . GLU A 1 166 ? 5.352 14.391 -10.336 1 97.94 166 GLU A O 1
ATOM 1343 N N . PHE A 1 167 ? 4.676 12.555 -9.375 1 97.38 167 PHE A N 1
ATOM 1344 C CA . PHE A 1 167 ? 4.098 13.266 -8.242 1 97.38 167 PHE A CA 1
ATOM 1345 C C . PHE A 1 167 ? 5.172 14.047 -7.484 1 97.38 167 PHE A C 1
ATOM 1347 O O . PHE A 1 167 ? 5.004 15.234 -7.207 1 97.38 167 PHE A O 1
ATOM 1354 N N . LEU A 1 168 ? 6.219 13.414 -7.195 1 97.69 168 LEU A N 1
ATOM 1355 C CA . LEU A 1 168 ? 7.297 14.047 -6.445 1 97.69 168 LEU A CA 1
ATOM 1356 C C . LEU A 1 168 ? 7.914 15.195 -7.238 1 97.69 168 LEU A C 1
ATOM 1358 O O . LEU A 1 168 ? 8.25 16.234 -6.676 1 97.69 168 LEU A O 1
ATOM 1362 N N . LYS A 1 169 ? 8.07 14.992 -8.523 1 98 169 LYS A N 1
ATOM 1363 C CA . LYS A 1 169 ? 8.578 16.062 -9.375 1 98 169 LYS A CA 1
ATOM 1364 C C . LYS A 1 169 ? 7.641 17.266 -9.359 1 98 169 LYS A C 1
ATOM 1366 O O . LYS A 1 169 ? 8.094 18.422 -9.32 1 98 169 LYS A O 1
ATOM 1371 N N . GLU A 1 170 ? 6.379 17 -9.383 1 97.69 170 GLU A N 1
ATOM 1372 C CA . GLU A 1 170 ? 5.402 18.078 -9.297 1 97.69 170 GLU A CA 1
ATOM 1373 C C . GLU A 1 170 ? 5.492 18.812 -7.961 1 97.69 170 GLU A C 1
ATOM 1375 O O . GLU A 1 170 ? 5.457 20.047 -7.914 1 97.69 170 GLU A O 1
ATOM 1380 N N . ILE A 1 171 ? 5.637 18.094 -6.895 1 97.06 171 ILE A N 1
ATOM 1381 C CA . ILE A 1 171 ? 5.742 18.688 -5.566 1 97.06 171 ILE A CA 1
ATOM 1382 C C . ILE A 1 171 ? 7 19.547 -5.48 1 97.06 171 ILE A C 1
ATOM 1384 O O . ILE A 1 171 ? 6.973 20.641 -4.914 1 97.06 171 ILE A O 1
ATOM 1388 N N . LYS A 1 172 ? 8.031 19.047 -6.02 1 96.25 172 LYS A N 1
ATOM 1389 C CA . LYS A 1 172 ? 9.281 19.812 -6.051 1 96.25 172 LYS A CA 1
ATOM 1390 C C . LYS A 1 172 ? 9.102 21.141 -6.762 1 96.25 172 LYS A C 1
ATOM 1392 O O . LYS A 1 172 ? 9.578 22.172 -6.289 1 96.25 172 LYS A O 1
ATOM 1397 N N . GLU A 1 173 ? 8.414 21.125 -7.824 1 96.12 173 GLU A N 1
ATOM 1398 C CA . GLU A 1 173 ? 8.148 22.344 -8.586 1 96.12 173 GLU A CA 1
ATOM 1399 C C . GLU A 1 173 ? 7.277 23.312 -7.789 1 96.12 173 GLU A C 1
ATOM 1401 O O . GLU A 1 173 ? 7.523 24.516 -7.785 1 96.12 173 GLU A O 1
ATOM 1406 N N . LEU A 1 174 ? 6.312 22.781 -7.121 1 94.56 174 LEU A N 1
ATOM 1407 C CA . LEU A 1 174 ? 5.398 23.609 -6.34 1 94.56 174 LEU A CA 1
ATOM 1408 C C . LEU A 1 174 ? 6.113 24.234 -5.145 1 94.56 174 LEU A C 1
ATOM 1410 O O . LEU A 1 174 ? 5.797 25.359 -4.742 1 94.56 174 LEU A O 1
ATOM 1414 N N . LEU A 1 175 ? 7.035 23.516 -4.605 1 91.75 175 LEU A N 1
ATOM 1415 C CA . LEU A 1 175 ? 7.816 24.047 -3.488 1 91.75 175 LEU A CA 1
ATOM 1416 C C . LEU A 1 175 ? 8.57 25.297 -3.889 1 91.75 175 LEU A C 1
ATOM 1418 O O . LEU A 1 175 ? 8.781 26.188 -3.061 1 91.75 175 LEU A O 1
ATOM 1422 N N . HIS A 1 176 ? 8.898 25.375 -5.074 1 88.06 176 HIS A N 1
ATOM 1423 C CA . HIS A 1 176 ? 9.602 26.547 -5.59 1 88.06 176 HIS A CA 1
ATOM 1424 C C . HIS A 1 176 ? 8.656 27.719 -5.781 1 88.06 176 HIS A C 1
ATOM 1426 O O . HIS A 1 176 ? 9.055 28.875 -5.652 1 88.06 176 HIS A O 1
ATOM 1432 N N . LYS A 1 177 ? 7.355 27.438 -5.93 1 85.06 177 LYS A N 1
ATOM 1433 C CA . LYS A 1 177 ? 6.422 28.453 -6.395 1 85.06 177 LYS A CA 1
ATOM 1434 C C . LYS A 1 177 ? 5.531 28.953 -5.258 1 85.0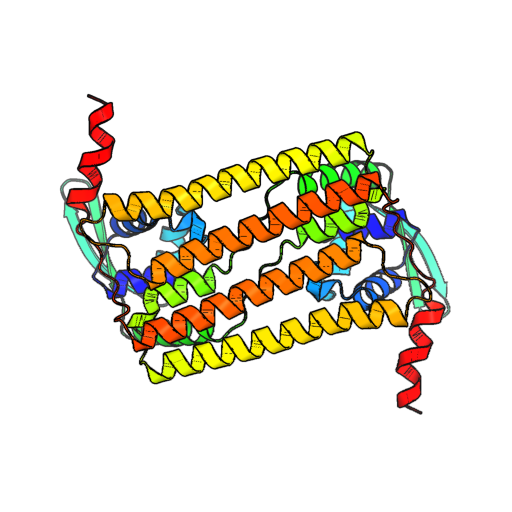6 177 LYS A C 1
ATOM 1436 O O . LYS A 1 177 ? 5.023 30.078 -5.297 1 85.06 177 LYS A O 1
ATOM 1441 N N . GLU A 1 178 ? 5.188 28.062 -4.363 1 80.75 178 GLU A N 1
ATOM 1442 C CA . GLU A 1 178 ? 4.191 28.406 -3.354 1 80.75 178 GLU A CA 1
ATOM 1443 C C . GLU A 1 178 ? 4.621 27.938 -1.967 1 80.75 178 GLU A C 1
ATOM 1445 O O . GLU A 1 178 ? 5.543 27.125 -1.838 1 80.75 178 GLU A O 1
ATOM 1450 N N . SER A 1 179 ? 3.953 28.594 -1.014 1 77.56 179 SER A N 1
ATOM 1451 C CA . SER A 1 179 ? 4.168 28.172 0.365 1 77.56 179 SER A CA 1
ATOM 1452 C C . SER A 1 179 ? 3.279 26.984 0.718 1 77.56 179 SER A C 1
ATOM 1454 O O . SER A 1 179 ? 2.164 26.859 0.208 1 77.56 179 SER A O 1
ATOM 1456 N N . PHE A 1 180 ? 3.893 26.031 1.453 1 79.94 180 PHE A N 1
ATOM 1457 C CA . PHE A 1 180 ? 3.16 24.859 1.902 1 79.94 180 PHE A CA 1
ATOM 1458 C C . PHE A 1 180 ? 2.691 25.031 3.342 1 79.94 180 PHE A C 1
ATOM 1460 O O . PHE A 1 180 ? 3.352 24.562 4.273 1 79.94 180 PHE A O 1
ATOM 1467 N N . GLU A 1 181 ? 1.829 25.953 3.598 1 77.5 181 GLU A N 1
ATOM 1468 C CA . GLU A 1 181 ? 1.372 26.172 4.969 1 77.5 181 GLU A CA 1
ATOM 1469 C C . GLU A 1 181 ? 0.051 25.453 5.23 1 77.5 181 GLU A C 1
ATOM 1471 O O . GLU A 1 181 ? -0.833 25.438 4.371 1 77.5 181 GLU A O 1
ATOM 1476 N N . VAL A 1 182 ? 0.012 24.797 6.328 1 74.81 182 VAL A N 1
ATOM 1477 C CA . VAL A 1 182 ? -1.234 24.172 6.758 1 74.81 182 VAL A CA 1
ATOM 1478 C C . VAL A 1 182 ? -1.972 25.094 7.723 1 74.81 182 VAL A C 1
ATOM 1480 O O . VAL A 1 182 ? -1.377 25.609 8.672 1 74.81 182 VAL A O 1
ATOM 1483 N N . HIS A 1 183 ? -3.176 25.406 7.359 1 73.44 183 HIS A N 1
ATOM 1484 C CA . HIS A 1 183 ? -4.016 26.188 8.258 1 73.44 183 HIS A CA 1
ATOM 1485 C C . HIS A 1 183 ? -5.258 25.406 8.672 1 73.44 183 HIS A C 1
ATOM 1487 O O . HIS A 1 183 ? -5.969 24.875 7.82 1 73.44 183 HIS A O 1
ATOM 1493 N N . LEU A 1 184 ? -5.426 25.266 9.953 1 77.06 184 LEU A N 1
ATOM 1494 C CA . LEU A 1 184 ? -6.625 24.609 10.445 1 77.06 184 LEU A CA 1
ATOM 1495 C C . LEU A 1 184 ? -7.785 25.578 10.562 1 77.06 184 LEU A C 1
ATOM 1497 O O . LEU A 1 184 ? -7.676 26.594 11.258 1 77.06 184 LEU A O 1
ATOM 1501 N N . PRO A 1 185 ? -8.742 25.25 9.844 1 71.25 185 PRO A N 1
ATOM 1502 C CA . PRO A 1 185 ? -9.898 26.141 9.992 1 71.25 185 PRO A CA 1
ATOM 1503 C C . PRO A 1 185 ? -10.562 26.016 11.359 1 71.25 185 PRO A C 1
ATOM 1505 O O . PRO A 1 185 ? -10.352 25.031 12.07 1 71.25 185 PRO A O 1
ATOM 1508 N N . PRO A 1 186 ? -11.281 27.156 11.766 1 72.56 186 PRO A N 1
ATOM 1509 C CA . PRO A 1 186 ? -12.023 27.062 13.031 1 72.56 186 PRO A CA 1
ATOM 1510 C C . PRO A 1 186 ? -13.094 25.969 12.992 1 72.56 186 PRO A C 1
ATOM 1512 O O . PRO A 1 186 ? -13.734 25.766 11.961 1 72.56 186 PRO A O 1
ATOM 1515 N N . LEU A 1 187 ? -13.141 25.031 13.891 1 71.5 187 LEU A N 1
ATOM 1516 C CA . LEU A 1 187 ? -14.086 23.922 13.93 1 71.5 187 LEU A CA 1
ATOM 1517 C C . LEU A 1 187 ? -15.516 24.422 14.102 1 71.5 187 LEU A C 1
ATOM 1519 O O . LEU A 1 187 ? -16.469 23.75 13.703 1 71.5 187 LEU A O 1
ATOM 1523 N N . ASN A 1 188 ? -15.945 25.5 14.852 1 60.22 188 ASN A N 1
ATOM 1524 C CA . ASN A 1 188 ? -17.312 26.016 14.953 1 60.22 188 ASN A CA 1
ATOM 1525 C C . ASN A 1 188 ? -17.984 26.094 13.586 1 60.22 188 ASN A C 1
ATOM 1527 O O . ASN A 1 188 ? -19.203 26.016 13.492 1 60.22 188 ASN A O 1
ATOM 1531 N N . LYS A 1 189 ? -17.438 26.406 12.531 1 51.53 189 LYS A N 1
ATOM 1532 C CA . LYS A 1 189 ? -18.016 26.516 11.195 1 51.53 189 LYS A CA 1
ATOM 1533 C C . LYS A 1 189 ? -18.188 25.125 10.562 1 51.53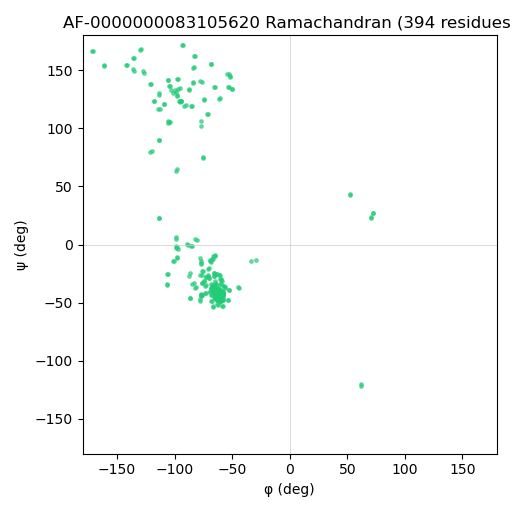 189 LYS A C 1
ATOM 1535 O O . LYS A 1 189 ? -18.781 25 9.492 1 51.53 189 LYS A O 1
ATOM 1540 N N . ILE A 1 190 ? -17.734 24.125 10.961 1 49.66 190 ILE A N 1
ATOM 1541 C CA . ILE A 1 190 ? -17.797 22.781 10.406 1 49.66 190 ILE A CA 1
ATOM 1542 C C . ILE A 1 190 ? -19.125 22.125 10.797 1 49.66 190 ILE A C 1
ATOM 1544 O O . ILE A 1 190 ? -19.656 21.312 10.039 1 49.66 190 ILE A O 1
ATOM 1548 N N . GLY A 1 191 ? -19.719 22.297 11.977 1 43.41 191 GLY A N 1
ATOM 1549 C CA . GLY A 1 191 ? -20.953 21.703 12.461 1 43.41 191 GLY A CA 1
ATOM 1550 C C . GLY A 1 191 ? -22.188 22.188 11.711 1 43.41 191 GLY A C 1
ATOM 1551 O O . GLY A 1 191 ? -23.281 21.625 11.867 1 43.41 191 GLY A O 1
ATOM 1552 N N . LYS A 1 192 ? -22.344 23.422 11.273 1 41.66 192 LYS A N 1
ATOM 1553 C CA . LYS A 1 192 ? -23.625 23.875 10.742 1 41.66 192 LYS A CA 1
ATOM 1554 C C . LYS A 1 192 ? -23.969 23.156 9.438 1 41.66 192 LYS A C 1
ATOM 1556 O O . LYS A 1 192 ? -25.109 23.219 8.961 1 41.66 192 LYS A O 1
ATOM 1561 N N . GLY A 1 193 ? -23.172 22.391 8.75 1 36.5 193 GLY A N 1
ATOM 1562 C CA . GLY A 1 193 ? -23.641 21.766 7.531 1 36.5 193 GLY A CA 1
ATOM 1563 C C . GLY A 1 193 ? -24.375 20.453 7.785 1 36.5 193 GLY A C 1
ATOM 1564 O O . GLY A 1 193 ? -25 19.906 6.883 1 36.5 193 GLY A O 1
ATOM 1565 N N . GLU A 1 194 ? -24.078 19.594 8.766 1 36.97 194 GLU A N 1
ATOM 1566 C CA . GLU A 1 194 ? -24.859 18.359 8.836 1 36.97 194 GLU A CA 1
ATOM 1567 C C . GLU A 1 194 ? -26.141 18.562 9.641 1 36.97 194 GLU A C 1
ATOM 1569 O O . GLU A 1 194 ? -26.969 17.656 9.734 1 36.97 194 GLU A O 1
ATOM 1574 N N . LYS A 1 195 ? -26.344 19.453 10.547 1 39.78 195 LYS A N 1
ATOM 1575 C CA . LYS A 1 195 ? -27.625 19.359 11.25 1 39.78 195 LYS A CA 1
ATOM 1576 C C . LYS A 1 195 ? -28.781 19.766 10.344 1 39.78 195 LYS A C 1
ATOM 1578 O O . LYS A 1 195 ? -29.953 19.688 10.742 1 39.78 195 LYS A O 1
ATOM 1583 N N . ASP A 1 196 ? -28.625 20.5 9.281 1 31.56 196 ASP A N 1
ATOM 1584 C CA . ASP A 1 196 ? -29.922 20.906 8.742 1 31.56 196 ASP A CA 1
ATOM 1585 C C . ASP A 1 196 ? -30.688 19.703 8.18 1 31.56 196 ASP A C 1
ATOM 1587 O O . ASP A 1 196 ? -31.766 19.875 7.605 1 31.56 196 ASP A O 1
ATOM 1591 N N . TYR A 1 197 ? -30.234 18.469 7.938 1 29.39 197 TYR A N 1
ATOM 1592 C CA . TYR A 1 197 ? -31.312 17.578 7.496 1 29.39 197 TYR A CA 1
ATOM 1593 C C . TYR A 1 197 ? -32.156 17.125 8.672 1 29.39 197 TYR A C 1
ATOM 1595 O O . TYR A 1 197 ? -33.156 16.406 8.484 1 29.39 197 TYR A O 1
ATOM 1603 N N . GLU A 1 198 ? -31.641 17.062 9.977 1 24.94 198 GLU A N 1
ATOM 1604 C CA . GLU A 1 198 ? -32.688 16.578 10.859 1 24.94 198 GLU A CA 1
ATOM 1605 C C . GLU A 1 198 ? -33.656 17.703 11.258 1 24.94 198 GLU A C 1
ATOM 1607 O O . GLU A 1 198 ? -34.594 17.484 12.008 1 24.94 198 GLU A O 1
ATOM 1612 N N . SER A 1 199 ? -33.594 18.922 10.797 1 21.86 199 SER A N 1
ATOM 1613 C CA . SER A 1 199 ? -34.906 19.438 11.164 1 21.86 199 SER A CA 1
ATOM 1614 C C . SER A 1 199 ? -36 18.906 10.234 1 21.86 199 SER A C 1
ATOM 1616 O O . SER A 1 199 ? -35.75 18.703 9.047 1 21.86 199 SER A O 1
ATOM 1618 N N . MET B 1 1 ? 2.918 6.48 10.922 1 79.44 1 MET B N 1
ATOM 1619 C CA . MET B 1 1 ? 2.236 7.469 10.086 1 79.44 1 MET B CA 1
ATOM 1620 C C . MET B 1 1 ? 1.264 8.305 10.914 1 79.44 1 MET B C 1
ATOM 1622 O O . MET B 1 1 ? 1.261 9.531 10.82 1 79.44 1 MET B O 1
ATOM 1626 N N . ILE B 1 2 ? 0.726 7.699 11.906 1 89.56 2 ILE B N 1
ATOM 1627 C CA . ILE B 1 2 ? -0.288 8.43 12.656 1 89.56 2 ILE B CA 1
ATOM 1628 C C . ILE B 1 2 ? 0.379 9.484 13.531 1 89.56 2 ILE B C 1
ATOM 1630 O O . ILE B 1 2 ? -0.157 10.578 13.703 1 89.56 2 ILE B O 1
ATOM 1634 N N . LYS B 1 3 ? 1.578 9.18 13.969 1 94.38 3 LYS B N 1
ATOM 1635 C CA . LYS B 1 3 ? 2.289 10.117 14.828 1 94.38 3 LYS B CA 1
ATOM 1636 C C . LYS B 1 3 ? 2.604 11.414 14.086 1 94.38 3 LYS B C 1
ATOM 1638 O O . LYS B 1 3 ? 2.443 12.508 14.641 1 94.38 3 LYS B O 1
ATOM 1643 N N . LEU B 1 4 ? 3.062 11.297 12.914 1 95.25 4 LEU B N 1
ATOM 1644 C CA . LEU B 1 4 ? 3.4 12.477 12.125 1 95.25 4 LEU B CA 1
ATOM 1645 C C . LEU B 1 4 ? 2.174 13.352 11.898 1 95.25 4 LEU B C 1
ATOM 1647 O O . LEU B 1 4 ? 2.252 14.578 12.016 1 95.25 4 LEU B O 1
ATOM 1651 N N . MET B 1 5 ? 1.077 12.703 11.617 1 94.69 5 MET B N 1
ATOM 1652 C CA . MET B 1 5 ? -0.167 13.43 11.398 1 94.69 5 MET B CA 1
ATOM 1653 C C . MET B 1 5 ? -0.592 14.172 12.656 1 94.69 5 MET B C 1
ATOM 1655 O O . MET B 1 5 ? -0.896 15.367 12.609 1 94.69 5 MET B O 1
ATOM 1659 N N . LEU B 1 6 ? -0.527 13.508 13.773 1 96.31 6 LEU B N 1
ATOM 1660 C CA . LEU B 1 6 ? -0.967 14.117 15.023 1 96.31 6 LEU B CA 1
ATOM 1661 C C . LEU B 1 6 ? -0.037 15.25 15.438 1 96.31 6 LEU B C 1
ATOM 1663 O O . LEU B 1 6 ? -0.497 16.312 15.867 1 96.31 6 LEU B O 1
ATOM 1667 N N . LEU B 1 7 ? 1.202 15.023 15.312 1 97.31 7 LEU B N 1
ATOM 1668 C CA . LEU B 1 7 ? 2.164 16.078 15.633 1 97.31 7 LEU B CA 1
ATOM 1669 C C . LEU B 1 7 ? 2.006 17.266 14.703 1 97.31 7 LEU B C 1
ATOM 1671 O O . LEU B 1 7 ? 2.127 18.422 15.125 1 97.31 7 LEU B O 1
ATOM 1675 N N . GLY B 1 8 ? 1.767 16.953 13.43 1 95.5 8 GLY B N 1
ATOM 1676 C CA . GLY B 1 8 ? 1.533 18.031 12.477 1 95.5 8 GLY B CA 1
ATOM 1677 C C . GLY B 1 8 ? 0.358 18.906 12.852 1 95.5 8 GLY B C 1
ATOM 1678 O O . GLY B 1 8 ? 0.433 20.141 12.734 1 95.5 8 GLY B O 1
ATOM 1679 N N . LEU B 1 9 ? -0.689 18.344 13.289 1 94.62 9 LEU B N 1
ATOM 1680 C CA . LEU B 1 9 ? -1.86 19.094 13.734 1 94.62 9 LEU B CA 1
ATOM 1681 C C . LEU B 1 9 ? -1.55 19.891 14.992 1 94.62 9 LEU B C 1
ATOM 1683 O O . LEU B 1 9 ? -1.897 21.078 15.078 1 94.62 9 LEU B O 1
ATOM 1687 N N . LEU B 1 10 ? -0.812 19.312 15.867 1 96.5 10 LEU B N 1
ATOM 1688 C CA . LEU B 1 10 ? -0.531 19.938 17.156 1 96.5 10 LEU B CA 1
ATOM 1689 C C . LEU B 1 10 ? 0.518 21.031 17.016 1 96.5 10 LEU B C 1
ATOM 1691 O O . LEU B 1 10 ? 0.686 21.859 17.906 1 96.5 10 LEU B O 1
ATOM 1695 N N . GLN B 1 11 ? 1.188 21.031 15.961 1 93.75 11 GLN B N 1
ATOM 1696 C CA . GLN B 1 11 ? 2.117 22.109 15.664 1 93.75 11 GLN B CA 1
ATOM 1697 C C . GLN B 1 11 ? 1.37 23.391 15.328 1 93.75 11 GLN B C 1
ATOM 1699 O O . GLN B 1 11 ? 1.914 24.5 15.477 1 93.75 11 GLN B O 1
ATOM 1704 N N . GLN B 1 12 ? 0.224 23.156 14.859 1 91.31 12 GLN B N 1
ATOM 1705 C CA . GLN B 1 12 ? -0.565 24.328 14.516 1 91.31 12 GLN B CA 1
ATOM 1706 C C . GLN B 1 12 ? -1.139 24.984 15.773 1 91.31 12 GLN B C 1
ATOM 1708 O O . GLN B 1 12 ? -1.14 26.219 15.891 1 91.31 12 GLN B O 1
ATOM 1713 N N . ARG B 1 13 ? -1.634 24.297 16.656 1 92.81 13 ARG B N 1
ATOM 1714 C CA . ARG B 1 13 ? -2.145 24.75 17.938 1 92.81 13 ARG B CA 1
ATOM 1715 C C . ARG B 1 13 ? -2.48 23.578 18.844 1 92.81 13 ARG B C 1
ATOM 1717 O O . ARG B 1 13 ? -2.469 22.422 18.406 1 92.81 13 ARG B O 1
ATOM 1724 N N . ASP B 1 14 ? -2.678 23.953 20.094 1 96.38 14 ASP B N 1
ATOM 1725 C CA . ASP B 1 14 ? -3.135 22.922 21.031 1 96.38 14 ASP B CA 1
ATOM 1726 C C . ASP B 1 14 ? -4.535 22.438 20.672 1 96.38 14 ASP B C 1
ATOM 1728 O O . ASP B 1 14 ? -5.406 23.234 20.328 1 96.38 14 ASP B O 1
ATOM 1732 N N . LEU B 1 15 ? -4.684 21.109 20.719 1 96.38 15 LEU B N 1
ATOM 1733 C CA . LEU B 1 15 ? -5.961 20.531 20.312 1 96.38 15 LEU B CA 1
ATOM 1734 C C . LEU B 1 15 ? -6.414 19.453 21.297 1 96.38 15 LEU B C 1
ATOM 1736 O O . LEU B 1 15 ? -5.582 18.812 21.938 1 96.38 15 LEU B O 1
ATOM 1740 N N . THR B 1 16 ? -7.766 19.312 21.422 1 95.06 16 THR B N 1
ATOM 1741 C CA . THR B 1 16 ? -8.32 18.172 22.125 1 95.06 16 THR B CA 1
ATOM 1742 C C . THR B 1 16 ? -8.391 16.938 21.219 1 95.06 16 THR B C 1
ATOM 1744 O O . THR B 1 16 ? -8.281 17.062 20 1 95.06 16 THR B O 1
ATOM 1747 N N . GLY B 1 17 ? -8.531 15.75 21.859 1 94.81 17 GLY B N 1
ATOM 1748 C CA . GLY B 1 17 ? -8.766 14.562 21.062 1 94.81 17 GLY B CA 1
ATOM 1749 C C . GLY B 1 17 ? -9.938 14.711 20.109 1 94.81 17 GLY B C 1
ATOM 1750 O O . GLY B 1 17 ? -9.852 14.297 18.953 1 94.81 17 GLY B O 1
ATOM 1751 N N . TYR B 1 18 ? -10.891 15.32 20.578 1 93.19 18 TYR B N 1
ATOM 1752 C CA . TYR B 1 18 ? -12.094 15.562 19.781 1 93.19 18 TYR B CA 1
ATOM 1753 C C . TYR B 1 18 ? -11.789 16.422 18.578 1 93.19 18 TYR B C 1
ATOM 1755 O O . TYR B 1 18 ? -12.211 16.125 17.453 1 93.19 18 TYR B O 1
ATOM 1763 N N . GLU B 1 19 ? -11.164 17.5 18.797 1 93.38 19 GLU B N 1
ATOM 1764 C CA . GLU B 1 19 ? -10.82 18.406 17.703 1 93.38 19 GLU B CA 1
ATOM 1765 C C . GLU B 1 19 ? -9.953 17.703 16.656 1 93.38 19 GLU B C 1
ATOM 1767 O O . GLU B 1 19 ? -10.133 17.906 15.461 1 93.38 19 GLU B O 1
ATOM 1772 N N . ILE B 1 20 ? -9.039 16.906 17.094 1 94.5 20 ILE B N 1
ATOM 1773 C CA . ILE B 1 20 ? -8.172 16.156 16.188 1 94.5 20 ILE B CA 1
ATOM 1774 C C . ILE B 1 20 ? -9.016 15.242 15.305 1 94.5 20 ILE B C 1
ATOM 1776 O O . ILE B 1 20 ? -8.836 15.219 14.086 1 94.5 20 ILE B O 1
ATOM 1780 N N . ILE B 1 21 ? -9.922 14.562 15.898 1 92.94 21 ILE B N 1
ATOM 1781 C CA . ILE B 1 21 ? -10.789 13.648 15.164 1 92.94 21 ILE B CA 1
ATOM 1782 C C . ILE B 1 21 ? -11.617 14.422 14.148 1 92.94 21 ILE B C 1
ATOM 1784 O O . ILE B 1 21 ? -11.766 13.992 13 1 92.94 21 ILE B O 1
ATOM 1788 N N . GLN B 1 22 ? -12.102 15.555 14.547 1 91.25 22 GLN B N 1
ATOM 1789 C CA . GLN B 1 22 ? -12.906 16.375 13.641 1 91.25 22 GLN B CA 1
ATOM 1790 C C . GLN B 1 22 ? -12.094 16.828 12.43 1 91.25 22 GLN B C 1
ATOM 1792 O O . GLN B 1 22 ? -12.578 16.781 11.297 1 91.25 22 GLN B O 1
ATOM 1797 N N . TYR B 1 23 ? -10.922 17.234 12.664 1 88.88 23 TYR B N 1
ATOM 1798 C CA . TYR B 1 23 ? -10.062 17.672 11.562 1 88.88 23 TYR B CA 1
ATOM 1799 C C . TYR B 1 23 ? -9.742 16.516 10.633 1 88.88 23 TYR B C 1
ATOM 1801 O O . TYR B 1 23 ? -9.695 16.688 9.414 1 88.88 23 TYR B O 1
ATOM 1809 N N . LEU B 1 24 ? -9.492 15.383 11.156 1 89.12 24 LEU B N 1
ATOM 1810 C CA . LEU B 1 24 ? -9.188 14.211 10.344 1 89.12 24 LEU B CA 1
ATOM 1811 C C . LEU B 1 24 ? -10.383 13.812 9.492 1 89.12 24 LEU B C 1
ATOM 1813 O O . LEU B 1 24 ? -10.227 13.43 8.328 1 89.12 24 LEU B O 1
ATOM 1817 N N . LYS B 1 25 ? -11.531 13.875 10.062 1 85.44 25 LYS B N 1
ATOM 1818 C CA . LYS B 1 25 ? -12.75 13.562 9.328 1 85.44 25 LYS B CA 1
ATOM 1819 C C . LYS B 1 25 ? -12.977 14.562 8.195 1 85.44 25 LYS B C 1
ATOM 1821 O O . LYS B 1 25 ? -13.297 14.164 7.07 1 85.44 25 LYS B O 1
ATOM 1826 N N . LEU B 1 26 ? -12.742 15.82 8.539 1 78.75 26 LEU B N 1
ATOM 1827 C CA . LEU B 1 26 ? -12.945 16.891 7.57 1 78.75 26 LEU B CA 1
ATOM 1828 C C . LEU B 1 26 ? -12 16.734 6.383 1 78.75 26 LEU B C 1
ATOM 1830 O O . LEU B 1 26 ? -12.391 17 5.238 1 78.75 26 LEU B O 1
ATOM 1834 N N . SER B 1 27 ? -10.867 16.344 6.68 1 78.25 27 SER B N 1
ATOM 1835 C CA . SER B 1 27 ? -9.859 16.203 5.629 1 78.25 27 SER B CA 1
ATOM 1836 C C . SER B 1 27 ? -9.961 14.859 4.93 1 78.25 27 SER B C 1
ATOM 1838 O O . SER B 1 27 ? -9.234 14.594 3.969 1 78.25 27 SER B O 1
ATOM 1840 N N . HIS B 1 28 ? -10.859 14.039 5.348 1 80.31 28 HIS B N 1
ATOM 1841 C CA . HIS B 1 28 ? -10.977 12.68 4.824 1 80.31 28 HIS B CA 1
ATOM 1842 C C . HIS B 1 28 ? -9.641 11.945 4.891 1 80.31 28 HIS B C 1
ATOM 1844 O O . HIS B 1 28 ? -9.258 11.258 3.939 1 80.31 28 HIS B O 1
ATOM 1850 N N . ALA B 1 29 ? -8.984 12.125 5.996 1 79 29 ALA B N 1
ATOM 1851 C CA . ALA B 1 29 ? -7.629 11.602 6.152 1 79 29 ALA B CA 1
ATOM 1852 C C . ALA B 1 29 ? -7.617 10.078 6.074 1 79 29 ALA B C 1
ATOM 1854 O O . ALA B 1 29 ? -6.621 9.484 5.66 1 79 29 ALA B O 1
ATOM 1855 N N . GLU B 1 30 ? -8.695 9.469 6.391 1 80.69 30 GLU B N 1
ATOM 1856 C CA . GLU B 1 30 ? -8.773 8.008 6.293 1 80.69 30 GLU B CA 1
ATOM 1857 C C . GLU B 1 30 ? -8.523 7.539 4.863 1 80.69 30 GLU B C 1
ATOM 1859 O O . GLU B 1 30 ? -7.914 6.488 4.645 1 80.69 30 GLU B O 1
ATOM 1864 N N . SER B 1 31 ? -8.945 8.305 3.963 1 78.25 31 SER B N 1
ATOM 1865 C CA . SER B 1 31 ? -8.883 7.895 2.564 1 78.25 31 SER B CA 1
ATOM 1866 C C . SER B 1 31 ? -7.469 8.023 2.01 1 78.25 31 SER B C 1
ATOM 1868 O O . SER B 1 31 ? -6.957 7.094 1.378 1 78.25 31 SER B O 1
ATOM 1870 N N . TRP B 1 32 ? -6.863 9.133 2.379 1 80.81 32 TRP B N 1
ATOM 1871 C CA . TRP B 1 32 ? -5.586 9.375 1.712 1 80.81 32 TRP B CA 1
ATOM 1872 C C . TRP B 1 32 ? -4.418 9.125 2.66 1 80.81 32 TRP B C 1
ATOM 1874 O O . TRP B 1 32 ? -3.314 8.797 2.223 1 80.81 32 TRP B O 1
ATOM 1884 N N . ALA B 1 33 ? -4.648 9.258 3.92 1 81.62 33 ALA B N 1
ATOM 1885 C CA . ALA B 1 33 ? -3.559 9.055 4.871 1 81.62 33 ALA B CA 1
ATOM 1886 C C . ALA B 1 33 ? -3.635 7.668 5.504 1 81.62 33 ALA B C 1
ATOM 1888 O O . ALA B 1 33 ? -2.676 7.211 6.133 1 81.62 33 ALA B O 1
ATOM 1889 N N . GLY B 1 34 ? -4.664 7.055 5.371 1 83.06 34 GLY B N 1
ATOM 1890 C CA . GLY B 1 34 ? -4.824 5.719 5.922 1 83.06 34 GLY B CA 1
ATOM 1891 C C . GLY B 1 34 ? -4.953 5.707 7.434 1 83.06 34 GLY B C 1
ATOM 1892 O O . GLY B 1 34 ? -4.566 4.734 8.086 1 83.06 34 GLY B O 1
ATOM 1893 N N . ILE B 1 35 ? -5.41 6.695 7.969 1 84.56 35 ILE B N 1
ATOM 1894 C CA . ILE B 1 35 ? -5.512 6.809 9.422 1 84.56 35 ILE B CA 1
ATOM 1895 C C . ILE B 1 35 ? -6.91 6.395 9.875 1 84.56 35 ILE B C 1
ATOM 1897 O O . ILE B 1 35 ? -7.91 6.934 9.398 1 84.56 35 ILE B O 1
ATOM 1901 N N . LYS B 1 36 ? -6.902 5.426 10.766 1 85.19 36 LYS B N 1
ATOM 1902 C CA . LYS B 1 36 ? -8.164 4.992 11.359 1 85.19 36 LYS B CA 1
ATOM 1903 C C . LYS B 1 36 ? -8.5 5.828 12.594 1 85.19 36 LYS B C 1
ATOM 1905 O O . LYS B 1 36 ? -7.688 5.953 13.508 1 85.19 36 LYS B O 1
ATOM 1910 N N . ILE B 1 37 ? -9.68 6.246 12.68 1 85.88 37 ILE B N 1
ATOM 1911 C CA . ILE B 1 37 ? -10.141 7.137 13.742 1 85.88 37 ILE B CA 1
ATOM 1912 C C . ILE B 1 37 ? -10.055 6.422 15.086 1 85.88 37 ILE B C 1
ATOM 1914 O O . ILE B 1 37 ? -9.719 7.031 16.094 1 85.88 37 ILE B O 1
ATOM 1918 N N . GLY B 1 38 ? -10.258 5.184 15.07 1 85.56 38 GLY B N 1
ATOM 1919 C CA . GLY B 1 38 ? -10.266 4.402 16.297 1 85.56 38 GLY B CA 1
ATOM 1920 C C . GLY B 1 38 ? -8.898 4.293 16.953 1 85.56 38 GLY B C 1
ATOM 1921 O O . GLY B 1 38 ? -8.789 3.986 18.141 1 85.56 38 GLY B O 1
ATOM 1922 N N . SER B 1 39 ? -7.883 4.609 16.266 1 90.81 39 SER B N 1
ATOM 1923 C CA . SER B 1 39 ? -6.531 4.43 16.781 1 90.81 39 SER B CA 1
ATOM 1924 C C . SER B 1 39 ? -5.977 5.738 17.344 1 90.81 39 SER B C 1
ATOM 1926 O O . SER B 1 39 ? -4.867 5.766 17.875 1 90.81 39 SER B O 1
ATOM 1928 N N . ILE B 1 40 ? -6.633 6.777 17.281 1 93.12 40 ILE B N 1
ATOM 1929 C CA . ILE B 1 40 ? -6.121 8.117 17.562 1 93.12 40 ILE B CA 1
ATOM 1930 C C . ILE B 1 40 ? -5.785 8.25 19.047 1 93.12 40 ILE B C 1
ATOM 1932 O O . ILE B 1 40 ? -4.695 8.703 19.406 1 93.12 40 ILE B O 1
ATOM 1936 N N . TYR B 1 41 ? -6.703 7.852 19.891 1 93.69 41 TYR B N 1
ATOM 1937 C CA . TYR B 1 41 ? -6.477 8.031 21.328 1 93.69 41 TYR B CA 1
ATOM 1938 C C . TYR B 1 41 ? -5.336 7.141 21.812 1 93.69 41 TYR B C 1
ATOM 1940 O O . TYR B 1 41 ? -4.57 7.535 22.688 1 93.69 41 TYR B O 1
ATOM 1948 N N . TYR B 1 42 ? -5.305 6.039 21.281 1 96.06 42 TYR B N 1
ATOM 1949 C CA . TYR B 1 42 ? -4.172 5.172 21.578 1 96.06 42 TYR B CA 1
ATOM 1950 C C . TYR B 1 42 ? -2.855 5.84 21.203 1 96.06 42 TYR B C 1
ATOM 1952 O O . TYR B 1 42 ? -1.897 5.828 21.969 1 96.06 42 TYR B O 1
ATOM 1960 N N . ALA B 1 43 ? -2.82 6.367 20.031 1 96.56 43 ALA B N 1
ATOM 1961 C CA 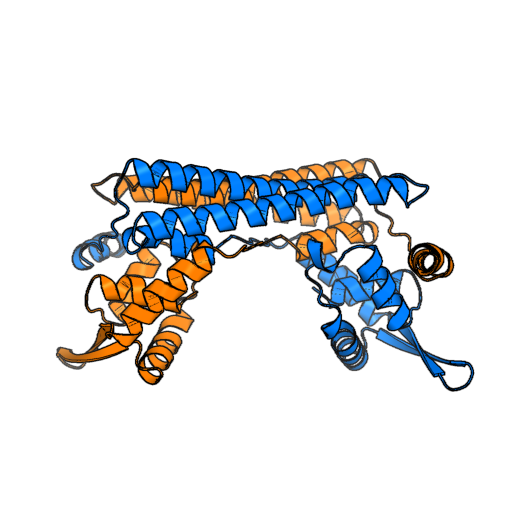. ALA B 1 43 ? -1.621 7.047 19.547 1 96.56 43 ALA B CA 1
ATOM 1962 C C . ALA B 1 43 ? -1.279 8.25 20.422 1 96.56 43 ALA B C 1
ATOM 1964 O O . ALA B 1 43 ? -0.11 8.484 20.734 1 96.56 43 ALA B O 1
ATOM 1965 N N . LEU B 1 44 ? -2.273 8.969 20.875 1 97.06 44 LEU B N 1
ATOM 1966 C CA . LEU B 1 44 ? -2.055 10.109 21.75 1 97.06 44 LEU B CA 1
ATOM 1967 C C . LEU B 1 44 ? -1.437 9.664 23.078 1 97.06 44 LEU B C 1
ATOM 1969 O O . LEU B 1 44 ? -0.485 10.281 23.562 1 97.06 44 LEU B O 1
ATOM 1973 N N . ASN B 1 45 ? -2.012 8.625 23.609 1 96.81 45 ASN B N 1
ATOM 1974 C CA . ASN B 1 45 ? -1.486 8.094 24.875 1 96.81 45 ASN B CA 1
ATOM 1975 C C . ASN B 1 45 ? -0.027 7.668 24.734 1 96.81 45 ASN B C 1
ATOM 1977 O O . ASN B 1 45 ? 0.802 7.996 25.578 1 96.81 45 ASN B O 1
ATOM 1981 N N . LYS B 1 46 ? 0.274 6.988 23.703 1 97.81 46 LYS B N 1
ATOM 1982 C CA . LYS B 1 46 ? 1.639 6.523 23.469 1 97.81 46 LYS B CA 1
ATOM 1983 C C . LYS B 1 46 ? 2.592 7.699 23.266 1 97.81 46 LYS B C 1
ATOM 1985 O O . LYS B 1 46 ? 3.729 7.672 23.75 1 97.81 46 LYS B O 1
ATOM 1990 N N . MET B 1 47 ? 2.178 8.68 22.562 1 98.19 47 MET B N 1
ATOM 1991 C CA . MET B 1 47 ? 3.004 9.859 22.312 1 98.19 47 MET B CA 1
ATOM 1992 C C . MET B 1 47 ? 3.236 10.641 23.594 1 98.19 47 MET B C 1
ATOM 1994 O O . MET B 1 47 ? 4.305 11.227 23.781 1 98.19 47 MET B O 1
ATOM 1998 N N . GLU B 1 48 ? 2.229 10.727 24.422 1 98 48 GLU B N 1
ATOM 1999 C CA . GLU B 1 48 ? 2.398 11.367 25.719 1 98 48 GLU B CA 1
ATOM 2000 C C . GLU B 1 48 ? 3.402 10.609 26.578 1 98 48 GLU B C 1
ATOM 2002 O O . GLU B 1 48 ? 4.281 11.211 27.203 1 98 48 GLU B O 1
ATOM 2007 N N . GLU B 1 49 ? 3.238 9.289 26.594 1 98 49 GLU B N 1
ATOM 2008 C CA . GLU B 1 49 ? 4.16 8.438 27.328 1 98 49 GLU B CA 1
ATOM 2009 C C . GLU B 1 49 ? 5.598 8.633 26.859 1 98 49 GLU B C 1
ATOM 2011 O O . GLU B 1 49 ? 6.531 8.602 27.656 1 98 49 GLU B O 1
ATOM 2016 N N . SER B 1 50 ? 5.746 8.852 25.594 1 97.94 50 SER B N 1
ATOM 2017 C CA . SER B 1 50 ? 7.074 9.023 25.016 1 97.94 50 SER B CA 1
ATOM 2018 C C . SER B 1 50 ? 7.516 10.484 25.062 1 97.94 50 SER B C 1
ATOM 2020 O O . SER B 1 50 ? 8.547 10.836 24.484 1 97.94 50 SER B O 1
ATOM 2022 N N . GLU B 1 51 ? 6.715 11.375 25.578 1 98.44 51 GLU B N 1
ATOM 2023 C CA . GLU B 1 51 ? 6.996 12.789 25.844 1 98.44 51 GLU B CA 1
ATOM 2024 C C . GLU B 1 51 ? 7.098 13.578 24.547 1 98.44 51 GLU B C 1
ATOM 2026 O O . GLU B 1 51 ? 7.84 14.562 24.469 1 98.44 51 GLU B O 1
ATOM 2031 N N . LEU B 1 52 ? 6.504 13.086 23.531 1 98.62 52 LEU B N 1
ATOM 2032 C CA . LEU B 1 52 ? 6.418 13.852 22.281 1 98.62 52 LEU B CA 1
ATOM 2033 C C . LEU B 1 52 ? 5.359 14.945 22.391 1 98.62 52 LEU B C 1
ATOM 2035 O O . LEU B 1 52 ? 5.453 15.969 21.703 1 98.62 52 LEU B O 1
ATOM 2039 N N . ILE B 1 53 ? 4.32 14.609 23.156 1 98.75 53 ILE B N 1
ATOM 2040 C CA . ILE B 1 53 ? 3.281 15.586 23.469 1 98.75 53 ILE B CA 1
ATOM 2041 C C . ILE B 1 53 ? 3.031 15.609 24.969 1 98.75 53 ILE B C 1
ATOM 2043 O O . ILE B 1 53 ? 3.549 14.766 25.703 1 98.75 53 ILE B O 1
ATOM 2047 N N . LYS B 1 54 ? 2.289 16.641 25.438 1 98.44 54 LYS B N 1
ATOM 2048 C CA . LYS B 1 54 ? 1.911 16.75 26.844 1 98.44 54 LYS B CA 1
ATOM 2049 C C . LYS B 1 54 ? 0.489 17.281 27 1 98.44 54 LYS B C 1
ATOM 2051 O O . LYS B 1 54 ? -0.039 17.922 26.078 1 98.44 54 LYS B O 1
ATOM 2056 N N . VAL B 1 55 ? -0.077 16.891 28.156 1 96.75 55 VAL B N 1
ATOM 2057 C CA . VAL B 1 55 ? -1.339 17.531 28.516 1 96.75 55 VAL B CA 1
ATOM 2058 C C . VAL B 1 55 ? -1.086 18.969 28.922 1 96.75 55 VAL B C 1
ATOM 2060 O O . VAL B 1 55 ? -0.372 19.234 29.891 1 96.75 55 VAL B O 1
ATOM 2063 N N . GLN B 1 56 ? -1.593 19.812 28.078 1 95.62 56 GLN B N 1
ATOM 2064 C CA . GLN B 1 56 ? -1.399 21.234 28.328 1 95.62 56 GLN B CA 1
ATOM 2065 C C . GLN B 1 56 ? -2.357 21.734 29.406 1 95.62 56 GLN B C 1
ATOM 2067 O O . GLN B 1 56 ? -1.958 22.5 30.297 1 95.62 56 GLN B O 1
ATOM 2072 N N . CYS B 1 57 ? -3.613 21.422 29.312 1 92.88 57 CYS B N 1
ATOM 2073 C CA . CYS B 1 57 ? -4.602 21.797 30.312 1 92.88 57 CYS B CA 1
ATOM 2074 C C . CYS B 1 57 ? -5.852 20.938 30.188 1 92.88 57 CYS B C 1
ATOM 2076 O O . CYS B 1 57 ? -6.055 20.266 29.188 1 92.88 57 CYS B O 1
ATOM 2078 N N . ILE B 1 58 ? -6.52 20.812 31.281 1 92.75 58 ILE B N 1
ATOM 2079 C CA . ILE B 1 58 ? -7.812 20.141 31.328 1 92.75 58 ILE B CA 1
ATOM 2080 C C . ILE B 1 58 ? -8.906 21.156 31.656 1 92.75 58 ILE B C 1
ATOM 2082 O O . ILE B 1 58 ? -8.82 21.875 32.656 1 92.75 58 ILE B O 1
ATOM 2086 N N . GLU B 1 59 ? -9.758 21.266 30.688 1 90.62 59 GLU B N 1
ATOM 2087 C CA . GLU B 1 59 ? -10.867 22.188 30.906 1 90.62 59 GLU B CA 1
ATOM 2088 C C . GLU B 1 59 ? -12.148 21.422 31.234 1 90.62 59 GLU B C 1
ATOM 2090 O O . GLU B 1 59 ? -12.477 20.422 30.594 1 90.62 59 GLU B O 1
ATOM 2095 N N . ASN B 1 60 ? -12.766 21.906 32.25 1 88 60 ASN B N 1
ATOM 2096 C CA . ASN B 1 60 ? -14.031 21.297 32.656 1 88 60 ASN B CA 1
ATOM 2097 C C . ASN B 1 60 ? -15.219 22.172 32.281 1 88 60 ASN B C 1
ATOM 2099 O O . ASN B 1 60 ? -15.266 23.344 32.625 1 88 60 ASN B O 1
ATOM 2103 N N . ILE B 1 61 ? -15.852 21.75 31.297 1 81 61 ILE B N 1
ATOM 2104 C CA . ILE B 1 61 ? -17.078 22.453 30.938 1 81 61 ILE B CA 1
ATOM 2105 C C . ILE B 1 61 ? -18.281 21.609 31.375 1 81 61 ILE B C 1
ATOM 2107 O O . ILE B 1 61 ? -18.609 20.609 30.719 1 81 61 ILE B O 1
ATOM 2111 N N . GLY B 1 62 ? -18.922 22.047 32.438 1 82.56 62 GLY B N 1
ATOM 2112 C CA . GLY B 1 62 ? -19.984 21.234 33.031 1 82.56 62 GLY B CA 1
ATOM 2113 C C . GLY B 1 62 ? -19.484 19.891 33.531 1 82.56 62 GLY B C 1
ATOM 2114 O O . GLY B 1 62 ? -18.562 19.828 34.344 1 82.56 62 GLY B O 1
ATOM 2115 N N . ASN B 1 63 ? -20.062 18.875 32.969 1 84.31 63 ASN B N 1
ATOM 2116 C CA . ASN B 1 63 ? -19.734 17.516 33.406 1 84.31 63 ASN B CA 1
ATOM 2117 C C . ASN B 1 63 ? -18.719 16.859 32.469 1 84.31 63 ASN B C 1
ATOM 2119 O O . ASN B 1 63 ? -18.422 15.672 32.594 1 84.31 63 ASN B O 1
ATOM 2123 N N . ARG B 1 64 ? -18.234 17.688 31.484 1 85.75 64 ARG B N 1
ATOM 2124 C CA . ARG B 1 64 ? -17.297 17.094 30.531 1 85.75 64 ARG B CA 1
ATOM 2125 C C . ARG B 1 64 ? -15.914 17.703 30.688 1 85.75 64 ARG B C 1
ATOM 2127 O O . ARG B 1 64 ? -15.781 18.906 30.938 1 85.75 64 ARG B O 1
ATOM 2134 N N . SER B 1 65 ? -15.039 16.844 30.781 1 89.5 65 SER B N 1
ATOM 2135 C CA . SER B 1 65 ? -13.656 17.297 30.844 1 89.5 65 SER B CA 1
ATOM 2136 C C . SER B 1 65 ? -12.992 17.203 29.469 1 89.5 65 SER B C 1
ATOM 2138 O O . SER B 1 65 ? -13.164 16.219 28.75 1 89.5 65 SER B O 1
ATOM 2140 N N . ARG B 1 66 ? -12.398 18.344 29.062 1 91.5 66 ARG B N 1
ATOM 2141 C CA . ARG B 1 66 ? -11.664 18.375 27.797 1 91.5 66 ARG B CA 1
ATOM 2142 C C . ARG B 1 66 ? -10.164 18.484 28.047 1 91.5 66 ARG B C 1
ATOM 2144 O O . ARG B 1 66 ? -9.703 19.391 28.734 1 91.5 66 ARG B O 1
ATOM 2151 N N . THR B 1 67 ? -9.508 17.516 27.547 1 94.38 67 THR B N 1
ATOM 2152 C CA . THR B 1 67 ? -8.055 17.5 27.672 1 94.38 67 THR B CA 1
ATOM 2153 C C . THR B 1 67 ? -7.398 18.109 26.438 1 94.38 67 THR B C 1
ATOM 2155 O O . THR B 1 67 ? -7.66 17.672 25.312 1 94.38 67 THR B O 1
ATOM 2158 N N . PHE B 1 68 ? -6.562 19.141 26.656 1 96.88 68 PHE B N 1
ATOM 2159 C CA . PHE B 1 68 ? -5.824 19.75 25.562 1 96.88 68 PHE B CA 1
ATOM 2160 C C . PHE B 1 68 ? -4.391 19.234 25.5 1 96.88 68 PHE B C 1
ATOM 2162 O O . PHE B 1 68 ? -3.697 19.219 26.531 1 96.88 68 PHE B O 1
ATOM 2169 N N . TYR B 1 69 ? -4.016 18.875 24.281 1 98.06 69 TYR B N 1
ATOM 2170 C CA . TYR B 1 69 ? -2.66 18.375 24.062 1 98.06 69 TYR B CA 1
ATOM 2171 C C . TYR B 1 69 ? -1.804 19.422 23.359 1 98.06 69 TYR B C 1
ATOM 2173 O O . TYR B 1 69 ? -2.295 20.156 22.5 1 98.06 69 TYR B O 1
ATOM 2181 N N . SER B 1 70 ? -0.571 19.469 23.781 1 98.25 70 SER B N 1
ATOM 2182 C CA . SER B 1 70 ? 0.417 20.328 23.125 1 98.25 70 SER B CA 1
ATOM 2183 C C . SER B 1 70 ? 1.662 19.531 22.734 1 98.25 70 SER B C 1
ATOM 2185 O O . SER B 1 70 ? 2.027 18.562 23.406 1 98.25 70 SER B O 1
ATOM 2187 N N . ILE B 1 71 ? 2.279 19.969 21.656 1 98.19 71 ILE B N 1
ATOM 2188 C CA . ILE B 1 71 ? 3.523 19.344 21.219 1 98.19 71 ILE B CA 1
ATOM 2189 C C . ILE B 1 71 ? 4.68 19.844 22.094 1 98.19 71 ILE B C 1
ATOM 2191 O O . ILE B 1 71 ? 4.723 21.016 22.453 1 98.19 71 ILE B O 1
ATOM 2195 N N . THR B 1 72 ? 5.609 18.969 22.453 1 98.5 72 THR B N 1
ATOM 2196 C CA . THR B 1 72 ? 6.793 19.328 23.234 1 98.5 72 THR B CA 1
ATOM 2197 C C . THR B 1 72 ? 7.965 19.641 22.312 1 98.5 72 THR B C 1
ATOM 2199 O O . THR B 1 72 ? 7.863 19.5 21.094 1 98.5 72 THR B O 1
ATOM 2202 N N . GLU B 1 73 ? 9.078 20.156 22.953 1 98 73 GLU B N 1
ATOM 2203 C CA . GLU B 1 73 ? 10.297 20.359 22.172 1 98 73 GLU B CA 1
ATOM 2204 C C . GLU B 1 73 ? 10.797 19.047 21.578 1 98 73 GLU B C 1
ATOM 2206 O O . GLU B 1 73 ? 11.227 19.016 20.422 1 98 73 GLU B O 1
ATOM 2211 N N . LYS B 1 74 ? 10.719 18.031 22.359 1 98.38 74 LYS B N 1
ATOM 2212 C CA . LYS B 1 74 ? 11.086 16.703 21.875 1 98.38 74 LYS B CA 1
ATOM 2213 C C . LYS B 1 74 ? 10.203 16.281 20.703 1 98.38 74 LYS B C 1
ATOM 2215 O O . LYS B 1 74 ? 10.688 15.688 19.734 1 98.38 74 LYS B O 1
ATOM 2220 N N . GLY B 1 75 ? 8.93 16.531 20.781 1 98.25 75 GLY B N 1
ATOM 2221 C CA . GLY B 1 75 ? 7.992 16.25 19.719 1 98.25 75 GLY B CA 1
ATOM 2222 C C . GLY B 1 75 ? 8.289 17 18.438 1 98.25 75 GLY B C 1
ATOM 2223 O O . GLY B 1 75 ? 8.156 16.453 17.344 1 98.25 75 GLY B O 1
ATOM 2224 N N . GLU B 1 76 ? 8.719 18.281 18.656 1 97.12 76 GLU B N 1
ATOM 2225 C CA . GLU B 1 76 ? 9.078 19.109 17.484 1 97.12 76 GLU B CA 1
ATOM 2226 C C . GLU B 1 76 ? 10.289 18.531 16.766 1 97.12 76 GLU B C 1
ATOM 2228 O O . GLU B 1 76 ? 10.305 18.438 15.539 1 97.12 76 GLU B O 1
ATOM 2233 N N . ASP B 1 77 ? 11.219 18.125 17.547 1 97.12 77 ASP B N 1
ATOM 2234 C CA . ASP B 1 77 ? 12.422 17.531 16.984 1 97.12 77 ASP B CA 1
ATOM 2235 C C . ASP B 1 77 ? 12.109 16.219 16.266 1 97.12 77 ASP B C 1
ATOM 2237 O O . ASP B 1 77 ? 12.594 15.977 15.164 1 97.12 77 ASP B O 1
ATOM 2241 N N . PHE B 1 78 ? 11.344 15.43 16.922 1 97.44 78 PHE B N 1
ATOM 2242 C CA . PHE B 1 78 ? 10.938 14.164 16.344 1 97.44 78 PHE B CA 1
ATOM 2243 C C . PHE B 1 78 ? 10.172 14.383 15.039 1 97.44 78 PHE B C 1
ATOM 2245 O O . PHE B 1 78 ? 10.414 13.703 14.039 1 97.44 78 PHE B O 1
ATOM 2252 N N . PHE B 1 79 ? 9.312 15.352 15.078 1 97.44 79 PHE B N 1
ATOM 2253 C CA . PHE B 1 79 ? 8.477 15.664 13.922 1 97.44 79 PHE B CA 1
ATOM 2254 C C . PHE B 1 79 ? 9.336 16 12.711 1 97.44 79 PHE B C 1
ATOM 2256 O O . PHE B 1 79 ? 9.141 15.445 11.625 1 97.44 79 PHE B O 1
ATOM 2263 N N . GLU B 1 80 ? 10.211 16.891 12.883 1 96.06 80 GLU B N 1
ATOM 2264 C CA . GLU B 1 80 ? 11.047 17.328 11.773 1 96.06 80 GLU B CA 1
ATOM 2265 C C . GLU B 1 80 ? 11.883 16.172 11.219 1 96.06 80 GLU B C 1
ATOM 2267 O O . GLU B 1 80 ? 11.969 15.992 10.008 1 96.06 80 GLU B O 1
ATOM 2272 N N . THR B 1 81 ? 12.461 15.414 12.102 1 96.44 81 THR B N 1
ATOM 2273 C CA . THR B 1 81 ? 13.289 14.281 11.695 1 96.44 81 THR B CA 1
ATOM 2274 C C . THR B 1 81 ? 12.445 13.227 10.984 1 96.44 81 THR B C 1
ATOM 2276 O O . THR B 1 81 ? 12.844 12.711 9.938 1 96.44 81 THR B O 1
ATOM 2279 N N . GLU B 1 82 ? 11.32 12.93 11.555 1 96.75 82 GLU B N 1
ATOM 2280 C CA . GLU B 1 82 ? 10.414 11.938 10.977 1 96.75 82 GLU B CA 1
ATOM 2281 C C . GLU B 1 82 ? 9.922 12.383 9.602 1 96.75 82 GLU B C 1
ATOM 2283 O O . GLU B 1 82 ? 9.828 11.57 8.68 1 96.75 82 GLU B O 1
ATOM 2288 N N . LEU B 1 83 ? 9.602 13.633 9.508 1 96.38 83 LEU B N 1
ATOM 2289 C CA . LEU B 1 83 ? 9.133 14.203 8.25 1 96.38 83 LEU B CA 1
ATOM 2290 C C . LEU B 1 83 ? 10.18 14.055 7.156 1 96.38 83 LEU B C 1
ATOM 2292 O O . LEU B 1 83 ? 9.883 13.586 6.059 1 96.38 83 LEU B O 1
ATOM 2296 N N . GLU B 1 84 ? 11.359 14.398 7.465 1 96.69 84 GLU B N 1
ATOM 2297 C CA . GLU B 1 84 ? 12.453 14.281 6.504 1 96.69 84 GLU B CA 1
ATOM 2298 C C . GLU B 1 84 ? 12.703 12.82 6.129 1 96.69 84 GLU B C 1
ATOM 2300 O O . GLU B 1 84 ? 12.906 12.508 4.953 1 96.69 84 GLU B O 1
ATOM 2305 N N . ASP B 1 85 ? 12.641 11.992 7.109 1 96.06 85 ASP B N 1
ATOM 2306 C CA . ASP B 1 85 ? 12.875 10.57 6.883 1 96.06 85 ASP B CA 1
ATOM 2307 C C . ASP B 1 85 ? 11.812 9.984 5.953 1 96.06 85 ASP B C 1
ATOM 2309 O O . ASP B 1 85 ? 12.148 9.305 4.98 1 96.06 85 ASP B O 1
ATOM 2313 N N . ILE B 1 86 ? 10.617 10.266 6.223 1 94.81 86 ILE B N 1
ATOM 2314 C CA . ILE B 1 86 ? 9.516 9.727 5.434 1 94.81 86 ILE B CA 1
ATOM 2315 C C . ILE B 1 86 ? 9.586 10.273 4.012 1 94.81 86 ILE B C 1
ATOM 2317 O O . ILE B 1 86 ? 9.383 9.531 3.045 1 94.81 86 ILE B O 1
ATOM 2321 N N . LEU B 1 87 ? 9.906 11.508 3.914 1 95.5 87 LEU B N 1
ATOM 2322 C CA . LEU B 1 87 ? 9.961 12.172 2.615 1 95.5 87 LEU B CA 1
ATOM 2323 C C . LEU B 1 87 ? 11.07 11.586 1.753 1 95.5 87 LEU B C 1
ATOM 2325 O O . LEU B 1 87 ? 10.977 11.586 0.523 1 95.5 87 LEU B O 1
ATOM 2329 N N . SER B 1 88 ? 12.07 11.016 2.373 1 95.75 88 SER B N 1
ATOM 2330 C CA . SER B 1 88 ? 13.234 10.539 1.636 1 95.75 88 SER B CA 1
ATOM 2331 C C . SER B 1 88 ? 13.141 9.039 1.356 1 95.75 88 SER B C 1
ATOM 2333 O O . SER B 1 88 ? 13.906 8.5 0.562 1 95.75 88 SER B O 1
ATOM 2335 N N . LYS B 1 89 ? 12.211 8.406 1.974 1 93.88 89 LYS B N 1
ATOM 2336 C CA . LYS B 1 89 ? 12.117 6.953 1.869 1 93.88 89 LYS B CA 1
ATOM 2337 C C . LYS B 1 89 ? 11.086 6.543 0.824 1 93.88 89 LYS B C 1
ATOM 2339 O O . LYS B 1 89 ? 10.047 7.184 0.689 1 93.88 89 LYS B O 1
ATOM 2344 N N . VAL B 1 90 ? 11.453 5.484 0.139 1 89.44 90 VAL B N 1
ATOM 2345 C CA . VAL B 1 90 ? 10.539 4.938 -0.854 1 89.44 90 VAL B CA 1
ATOM 2346 C C . VAL B 1 90 ? 9.398 4.199 -0.152 1 89.44 90 VAL B C 1
ATOM 2348 O O . VAL B 1 90 ? 9.633 3.408 0.763 1 89.44 90 VAL B O 1
ATOM 2351 N N . ASP B 1 91 ? 8.305 4.641 -0.514 1 78 91 ASP B N 1
ATOM 2352 C CA . ASP B 1 91 ? 7.094 3.949 -0.074 1 78 91 ASP B CA 1
ATOM 2353 C C . ASP B 1 91 ? 6.363 3.316 -1.256 1 78 91 ASP B C 1
ATOM 2355 O O . ASP B 1 91 ? 5.527 3.961 -1.894 1 78 91 ASP B O 1
ATOM 2359 N N . LEU B 1 92 ? 6.785 2.027 -1.492 1 81.5 92 LEU B N 1
ATOM 2360 C CA . LEU B 1 92 ? 6.156 1.34 -2.615 1 81.5 92 LEU B CA 1
ATOM 2361 C C . LEU B 1 92 ? 4.914 0.581 -2.162 1 81.5 92 LEU B C 1
ATOM 2363 O O . LEU B 1 92 ? 4.934 -0.088 -1.126 1 81.5 92 LEU B O 1
ATOM 2367 N N . ASN B 1 93 ? 3.781 0.87 -2.668 1 81.75 93 ASN B N 1
ATOM 2368 C CA . ASN B 1 93 ? 2.516 0.237 -2.311 1 81.75 93 ASN B CA 1
ATOM 2369 C C . ASN B 1 93 ? 1.847 -0.403 -3.523 1 81.75 93 ASN B C 1
ATOM 2371 O O . ASN B 1 93 ? 0.892 0.149 -4.074 1 81.75 93 ASN B O 1
ATOM 2375 N N . PHE B 1 94 ? 2.4 -1.567 -3.799 1 89.19 94 PHE B N 1
ATOM 2376 C CA . PHE B 1 94 ? 1.849 -2.309 -4.926 1 89.19 94 PHE B CA 1
ATOM 2377 C C . PHE B 1 94 ? 0.627 -3.113 -4.5 1 89.19 94 PHE B C 1
ATOM 2379 O O . PHE B 1 94 ? 0.478 -3.447 -3.322 1 89.19 94 PHE B O 1
ATOM 2386 N N . PRO B 1 95 ? -0.252 -3.326 -5.5 1 92.56 95 PRO B N 1
ATOM 2387 C CA . PRO B 1 95 ? -1.326 -4.266 -5.172 1 92.56 95 PRO B CA 1
ATOM 2388 C C . PRO B 1 95 ? -0.858 -5.719 -5.176 1 92.56 95 PRO B C 1
ATOM 2390 O O . PRO B 1 95 ? -1.289 -6.508 -6.02 1 92.56 95 PRO B O 1
ATOM 2393 N N . ASN B 1 96 ? -0.142 -6.039 -4.133 1 91.62 96 ASN B N 1
ATOM 2394 C CA . ASN B 1 96 ? 0.536 -7.332 -4.074 1 91.62 96 ASN B CA 1
ATOM 2395 C C . ASN B 1 96 ? -0.46 -8.484 -4.062 1 91.62 96 ASN B C 1
ATOM 2397 O O . ASN B 1 96 ? -0.23 -9.516 -4.703 1 91.62 96 ASN B O 1
ATOM 2401 N N . SER B 1 97 ? -1.521 -8.336 -3.346 1 92.44 97 SER B N 1
ATOM 2402 C CA . SER B 1 97 ? -2.523 -9.398 -3.289 1 92.44 97 SER B CA 1
ATOM 2403 C C . SER B 1 97 ? -3.158 -9.633 -4.656 1 92.44 97 SER B C 1
ATOM 2405 O O . SER B 1 97 ? -3.391 -10.773 -5.051 1 92.44 97 SER B O 1
ATOM 2407 N N . LEU B 1 98 ? -3.428 -8.57 -5.344 1 94.5 98 LEU B N 1
ATOM 2408 C CA . LEU B 1 98 ? -3.986 -8.68 -6.684 1 94.5 98 LEU B CA 1
ATOM 2409 C C . LEU B 1 98 ? -2.998 -9.352 -7.633 1 94.5 98 LEU B C 1
ATOM 2411 O O . LEU B 1 98 ? -3.385 -10.195 -8.445 1 94.5 98 LEU B O 1
ATOM 2415 N N . TYR B 1 99 ? -1.705 -8.984 -7.496 1 93.62 99 TYR B N 1
ATOM 2416 C CA . TYR B 1 99 ? -0.675 -9.609 -8.32 1 93.62 99 TYR B CA 1
ATOM 2417 C C . TYR B 1 99 ? -0.634 -11.117 -8.094 1 93.62 99 TYR B C 1
ATOM 2419 O O . TYR B 1 99 ? -0.591 -11.891 -9.055 1 93.62 99 TYR B O 1
ATOM 2427 N N . THR B 1 100 ? -0.706 -11.492 -6.891 1 93.12 100 THR B N 1
ATOM 2428 C CA . THR B 1 100 ? -0.679 -12.906 -6.551 1 93.12 100 THR B CA 1
ATOM 2429 C C . THR B 1 100 ? -1.904 -13.625 -7.117 1 93.12 100 THR B C 1
ATOM 2431 O O . THR B 1 100 ? -1.785 -14.703 -7.703 1 93.12 100 THR B O 1
ATOM 2434 N N . ALA B 1 101 ? -3.035 -13.008 -6.992 1 94.31 101 ALA B N 1
ATOM 2435 C CA . ALA B 1 101 ? -4.262 -13.602 -7.512 1 94.31 101 ALA B CA 1
ATOM 2436 C C . ALA B 1 101 ? -4.195 -13.773 -9.023 1 94.31 101 ALA B C 1
ATOM 2438 O O . ALA B 1 101 ? -4.559 -14.828 -9.555 1 94.31 101 ALA B O 1
ATOM 2439 N N . VAL B 1 102 ? -3.717 -12.812 -9.688 1 94.31 102 VAL B N 1
ATOM 2440 C CA . VAL B 1 102 ? -3.639 -12.852 -11.141 1 94.31 102 VAL B CA 1
ATOM 2441 C C . VAL B 1 102 ? -2.674 -13.945 -11.578 1 94.31 102 VAL B C 1
ATOM 2443 O O . VAL B 1 102 ? -2.906 -14.625 -12.586 1 94.31 102 VAL B O 1
ATOM 2446 N N . THR B 1 103 ? -1.639 -14.156 -10.844 1 91.69 103 THR B N 1
ATOM 2447 C CA . THR B 1 103 ? -0.647 -15.188 -11.148 1 91.69 103 THR B CA 1
ATOM 2448 C C . THR B 1 103 ? -1.292 -16.562 -11.172 1 91.69 103 THR B C 1
ATOM 2450 O O . THR B 1 103 ? -0.886 -17.438 -11.961 1 91.69 103 THR B O 1
ATOM 2453 N N . PHE B 1 104 ? -2.314 -16.766 -10.422 1 93.38 104 PHE B N 1
ATOM 2454 C CA . PHE B 1 104 ? -2.918 -18.078 -10.32 1 93.38 104 PHE B CA 1
ATOM 2455 C C . PHE B 1 104 ? -4.324 -18.078 -10.906 1 93.38 104 PHE B C 1
ATOM 2457 O O . PHE B 1 104 ? -5.141 -18.953 -10.578 1 93.38 104 PHE B O 1
ATOM 2464 N N . LEU B 1 105 ? -4.594 -17.188 -11.734 1 93.12 105 LEU B N 1
ATOM 2465 C CA . LEU B 1 105 ? -5.926 -17 -12.289 1 93.12 105 LEU B CA 1
ATOM 2466 C C . LEU B 1 105 ? -6.371 -18.234 -13.062 1 93.12 105 LEU B C 1
ATOM 2468 O O . LEU B 1 105 ? -7.57 -18.531 -13.141 1 93.12 105 LEU B O 1
ATOM 2472 N N . GLY B 1 106 ? -5.438 -18.969 -13.547 1 90.06 106 GLY B N 1
ATOM 2473 C CA . GLY B 1 106 ? -5.727 -20.172 -14.312 1 90.06 106 GLY B CA 1
ATOM 2474 C C . GLY B 1 106 ? -6.41 -21.25 -13.484 1 90.06 106 GLY B C 1
ATOM 2475 O O . GLY B 1 106 ? -6.98 -22.188 -14.039 1 90.06 106 GLY B O 1
ATOM 2476 N N . LYS B 1 107 ? -6.461 -21.047 -12.273 1 90.94 107 LYS B N 1
ATOM 2477 C CA . LYS B 1 107 ? -7.039 -22.062 -11.391 1 90.94 107 LYS B CA 1
ATOM 2478 C C . LYS B 1 107 ? -8.492 -21.734 -11.062 1 90.94 107 LYS B C 1
ATOM 2480 O O . LYS B 1 107 ? -9.18 -22.531 -10.422 1 90.94 107 LYS B O 1
ATOM 2485 N N . LEU B 1 108 ? -8.953 -20.672 -11.531 1 92.62 108 LEU B N 1
ATOM 2486 C CA . LEU B 1 108 ? -10.344 -20.281 -11.336 1 92.62 108 LEU B CA 1
ATOM 2487 C C . LEU B 1 108 ? -11.156 -20.5 -12.609 1 92.62 108 LEU B C 1
ATOM 2489 O O . LEU B 1 108 ? -10.688 -20.219 -13.711 1 92.62 108 LEU B O 1
ATOM 2493 N N . PRO B 1 109 ? -12.359 -21.062 -12.43 1 93.19 109 PRO B N 1
ATOM 2494 C CA . PRO B 1 109 ? -13.227 -21.109 -13.617 1 93.19 109 PRO B CA 1
ATOM 2495 C C . PRO B 1 109 ? -13.383 -19.75 -14.281 1 93.19 109 PRO B C 1
ATOM 2497 O O . PRO B 1 109 ? -13.461 -18.719 -13.594 1 93.19 109 PRO B O 1
ATOM 2500 N N . TYR B 1 110 ? -13.477 -19.797 -15.555 1 93.75 110 TYR B N 1
ATOM 2501 C CA . TYR B 1 110 ? -13.484 -18.578 -16.375 1 93.75 110 TYR B CA 1
ATOM 2502 C C . TYR B 1 110 ? -14.562 -17.609 -15.906 1 93.75 110 TYR B C 1
ATOM 2504 O O . TYR B 1 110 ? -14.289 -16.438 -15.672 1 93.75 110 TYR B O 1
ATOM 2512 N N . GLU B 1 111 ? -15.766 -18.078 -15.695 1 95.5 111 GLU B N 1
ATOM 2513 C CA . GLU B 1 111 ? -16.891 -17.219 -15.336 1 95.5 111 GLU B CA 1
ATOM 2514 C C . GLU B 1 111 ? -16.688 -16.594 -13.961 1 95.5 111 GLU B C 1
ATOM 2516 O O . GLU B 1 111 ? -17.016 -15.422 -13.75 1 95.5 111 GLU B O 1
ATOM 2521 N N . LYS B 1 112 ? -16.141 -17.375 -13.078 1 96.12 112 LYS B N 1
ATOM 2522 C CA . LYS B 1 112 ? -15.852 -16.844 -11.742 1 96.12 112 LYS B CA 1
ATOM 2523 C C . LYS B 1 112 ? -14.789 -15.758 -11.789 1 96.12 112 LYS B C 1
ATOM 2525 O O . LYS B 1 112 ? -14.906 -14.734 -11.117 1 96.12 112 LYS B O 1
ATOM 2530 N N . ALA B 1 113 ? -13.812 -15.984 -12.625 1 96.25 113 ALA B N 1
ATOM 2531 C CA . ALA B 1 113 ? -12.734 -15.016 -12.781 1 96.25 113 ALA B CA 1
ATOM 2532 C C . ALA B 1 113 ? -13.25 -13.703 -13.352 1 96.25 113 ALA B C 1
ATOM 2534 O O . ALA B 1 113 ? -12.969 -12.625 -12.812 1 96.25 113 ALA B O 1
ATOM 2535 N N . ILE B 1 114 ? -14.039 -13.797 -14.352 1 96.88 114 ILE B N 1
ATOM 2536 C CA . ILE B 1 114 ? -14.57 -12.609 -15.023 1 96.88 114 ILE B CA 1
ATOM 2537 C C . ILE B 1 114 ? -15.469 -11.836 -14.062 1 96.88 114 ILE B C 1
ATOM 2539 O O . ILE B 1 114 ? -15.375 -10.609 -13.969 1 96.88 114 ILE B O 1
ATOM 2543 N N . ASN B 1 115 ? -16.234 -12.555 -13.359 1 97.75 115 ASN B N 1
ATOM 2544 C CA . ASN B 1 115 ? -17.141 -11.914 -12.406 1 97.75 115 ASN B CA 1
ATOM 2545 C C . ASN B 1 115 ? -16.375 -11.203 -11.297 1 97.75 115 ASN B C 1
ATOM 2547 O O . ASN B 1 115 ? -16.688 -10.07 -10.945 1 97.75 115 ASN B O 1
ATOM 2551 N N . ALA B 1 116 ? -15.398 -11.844 -10.789 1 97.56 116 ALA B N 1
ATOM 2552 C CA . ALA B 1 116 ? -14.586 -11.258 -9.727 1 97.56 116 ALA B CA 1
ATOM 2553 C C . ALA B 1 116 ? -13.875 -9.992 -10.219 1 97.56 116 ALA B C 1
ATOM 2555 O O . ALA B 1 116 ? -13.844 -8.984 -9.516 1 97.56 116 ALA B O 1
ATOM 2556 N N . ILE B 1 117 ? -13.359 -10.039 -11.414 1 97.69 117 ILE B N 1
ATOM 2557 C CA . ILE B 1 117 ? -12.648 -8.906 -11.992 1 97.69 117 ILE B CA 1
ATOM 2558 C C . ILE B 1 117 ? -13.625 -7.742 -12.195 1 97.69 117 ILE B C 1
ATOM 2560 O O . ILE B 1 117 ? -13.305 -6.594 -11.891 1 97.69 117 ILE B O 1
ATOM 2564 N N . ASN B 1 118 ? -14.781 -8.062 -12.648 1 98.06 118 ASN B N 1
ATOM 2565 C CA . ASN B 1 118 ? -15.789 -7.023 -12.867 1 98.06 118 ASN B CA 1
ATOM 2566 C C . ASN B 1 118 ? -16.188 -6.352 -11.562 1 98.06 118 ASN B C 1
ATOM 2568 O O . ASN B 1 118 ? -16.359 -5.133 -11.508 1 98.06 118 ASN B O 1
ATOM 2572 N N . ILE B 1 119 ? -16.359 -7.121 -10.602 1 98.12 119 ILE B N 1
ATOM 2573 C CA . ILE B 1 119 ? -16.688 -6.586 -9.289 1 98.12 119 ILE B CA 1
ATOM 2574 C C . ILE B 1 119 ? -15.562 -5.676 -8.797 1 98.12 119 ILE B C 1
ATOM 2576 O O . ILE B 1 119 ? -15.82 -4.574 -8.297 1 98.12 119 ILE B O 1
ATOM 2580 N N . HIS B 1 120 ? -14.32 -6.098 -8.945 1 97.94 120 HIS B N 1
ATOM 2581 C CA . HIS B 1 120 ? -13.164 -5.309 -8.547 1 97.94 120 HIS B CA 1
ATOM 2582 C C . HIS B 1 120 ? -13.117 -3.977 -9.289 1 97.94 120 HIS B C 1
ATOM 2584 O O . HIS B 1 120 ? -12.953 -2.922 -8.672 1 97.94 120 HIS B O 1
ATOM 2590 N N . ILE B 1 121 ? -13.305 -4.051 -10.57 1 98.06 121 ILE B N 1
ATOM 2591 C CA . ILE B 1 121 ? -13.281 -2.848 -11.398 1 98.06 121 ILE B CA 1
ATOM 2592 C C . ILE B 1 121 ? -14.383 -1.891 -10.945 1 98.06 121 ILE B C 1
ATOM 2594 O O . ILE B 1 121 ? -14.148 -0.692 -10.781 1 98.06 121 ILE B O 1
ATOM 2598 N N . LYS B 1 122 ? -15.523 -2.42 -10.695 1 98 122 LYS B N 1
ATOM 2599 C CA . LYS B 1 122 ? -16.656 -1.604 -10.266 1 98 122 LYS B CA 1
ATOM 2600 C C . LYS B 1 122 ? -16.359 -0.901 -8.945 1 98 122 LYS B C 1
ATOM 2602 O O . LYS B 1 122 ? -16.641 0.285 -8.789 1 98 122 LYS B O 1
ATOM 2607 N N . ASN B 1 123 ? -15.781 -1.627 -8.078 1 96.81 123 ASN B N 1
ATOM 2608 C CA . ASN B 1 123 ? -15.453 -1.055 -6.777 1 96.81 123 ASN B CA 1
ATOM 2609 C C . ASN B 1 123 ? -14.352 -0.003 -6.895 1 96.81 123 ASN B C 1
ATOM 2611 O O . ASN B 1 123 ? -14.383 1.017 -6.203 1 96.81 123 ASN B O 1
ATOM 2615 N N . LEU B 1 124 ? -13.375 -0.212 -7.746 1 96.88 124 LEU B N 1
ATOM 2616 C CA . LEU B 1 124 ? -12.328 0.778 -7.992 1 96.88 124 LEU B CA 1
ATOM 2617 C C . LEU B 1 124 ? -12.914 2.041 -8.617 1 96.88 124 LEU B C 1
ATOM 2619 O O . LEU B 1 124 ? -12.516 3.154 -8.266 1 96.88 124 LEU B O 1
ATOM 2623 N N . GLU B 1 125 ? -13.836 1.848 -9.516 1 97.38 125 GLU B N 1
ATOM 2624 C CA . GLU B 1 125 ? -14.484 2.994 -10.156 1 97.38 125 GLU B CA 1
ATOM 2625 C C . GLU B 1 125 ? -15.266 3.818 -9.141 1 97.38 125 GLU B C 1
ATOM 2627 O O . GLU B 1 125 ? -15.289 5.051 -9.211 1 97.38 125 GLU B O 1
ATOM 2632 N N . LYS B 1 126 ? -15.883 3.15 -8.227 1 95.5 126 LYS B N 1
ATOM 2633 C CA . LYS B 1 126 ? -16.578 3.846 -7.148 1 95.5 126 LYS B CA 1
ATOM 2634 C C . LYS B 1 126 ? -15.609 4.648 -6.293 1 95.5 126 LYS B C 1
ATOM 2636 O O . LYS B 1 126 ? -15.875 5.805 -5.953 1 95.5 126 LYS B O 1
ATOM 2641 N N . GLU B 1 127 ? -14.477 4.078 -5.969 1 92.5 127 GLU B N 1
ATOM 2642 C CA . GLU B 1 127 ? -13.445 4.777 -5.203 1 92.5 127 GLU B CA 1
ATOM 2643 C C . GLU B 1 127 ? -12.914 5.984 -5.973 1 92.5 127 GLU B C 1
ATOM 2645 O O . GLU B 1 127 ? -12.68 7.047 -5.391 1 92.5 127 GLU B O 1
ATOM 2650 N N . LEU B 1 128 ? -12.695 5.801 -7.262 1 94.19 128 LEU B N 1
ATOM 2651 C CA . LEU B 1 128 ? -12.219 6.883 -8.117 1 94.19 128 LEU B CA 1
ATOM 2652 C C . LEU B 1 128 ? -13.18 8.062 -8.086 1 94.19 128 LEU B C 1
ATOM 2654 O O . LEU B 1 128 ? -12.75 9.219 -7.977 1 94.19 128 LEU B O 1
ATOM 2658 N N . LEU B 1 129 ? -14.445 7.754 -8.102 1 93.69 129 LEU B N 1
ATOM 2659 C CA . LEU B 1 129 ? -15.461 8.797 -8.055 1 93.69 129 LEU B CA 1
ATOM 2660 C C . LEU B 1 129 ? -15.422 9.523 -6.715 1 93.69 129 LEU B C 1
ATOM 2662 O O . LEU B 1 129 ? -15.57 10.75 -6.664 1 93.69 129 LEU B O 1
ATOM 2666 N N . ASN B 1 130 ? -15.203 8.812 -5.672 1 88.5 130 ASN B N 1
ATOM 2667 C CA . ASN B 1 130 ? -15.086 9.422 -4.352 1 88.5 130 ASN B CA 1
ATOM 2668 C C . ASN B 1 130 ? -13.906 10.375 -4.277 1 88.5 130 ASN B C 1
ATOM 2670 O O . ASN B 1 130 ? -14.016 11.469 -3.711 1 88.5 130 ASN B O 1
ATOM 2674 N N . TRP B 1 131 ? -12.844 9.992 -4.824 1 87.94 131 TRP B N 1
ATOM 2675 C CA . TRP B 1 131 ? -11.648 10.828 -4.828 1 87.94 131 TRP B CA 1
ATOM 2676 C C . TRP B 1 131 ? -11.859 12.078 -5.676 1 87.94 131 TRP B C 1
ATOM 2678 O O . TRP B 1 131 ? -11.461 13.172 -5.277 1 87.94 131 TRP B O 1
ATOM 2688 N N . LYS B 1 132 ? -12.469 11.914 -6.762 1 88.44 132 LYS B N 1
ATOM 2689 C CA . LYS B 1 132 ? -12.75 13.055 -7.629 1 88.44 132 LYS B CA 1
ATOM 2690 C C . LYS B 1 132 ? -13.719 14.023 -6.969 1 88.44 132 LYS B C 1
ATOM 2692 O O . LYS B 1 132 ? -13.594 15.242 -7.125 1 88.44 132 LYS B O 1
ATOM 2697 N N . ALA B 1 133 ? -14.648 13.477 -6.227 1 84.12 133 ALA B N 1
ATOM 2698 C CA . ALA B 1 133 ? -15.609 14.305 -5.504 1 84.12 133 ALA B CA 1
ATOM 2699 C C . ALA B 1 133 ? -14.93 15.07 -4.371 1 84.12 133 ALA B C 1
ATOM 2701 O O . ALA B 1 133 ? -15.281 16.219 -4.098 1 84.12 133 ALA B O 1
ATOM 2702 N N . ALA B 1 134 ? -14.062 14.414 -3.709 1 78.44 134 ALA B N 1
ATOM 2703 C CA . ALA B 1 134 ? -13.305 15.086 -2.65 1 78.44 134 ALA B CA 1
ATOM 2704 C C . ALA B 1 134 ? -12.531 16.281 -3.195 1 78.44 134 ALA B C 1
ATOM 2706 O O . ALA B 1 134 ? -12.445 17.328 -2.541 1 78.44 134 ALA B O 1
ATOM 2707 N N . GLU B 1 135 ? -11.969 16.188 -4.312 1 77.31 135 GLU B N 1
ATOM 2708 C CA . GLU B 1 135 ? -11.266 17.281 -4.961 1 77.31 135 GLU B CA 1
ATOM 2709 C C . GLU B 1 135 ? -12.203 18.453 -5.223 1 77.31 135 GLU B C 1
ATOM 2711 O O . GLU B 1 135 ? -11.836 19.609 -4.977 1 77.31 135 GLU B O 1
ATOM 2716 N N . LYS B 1 136 ? -13.438 18.125 -5.637 1 74.81 136 LYS B N 1
ATOM 2717 C CA . LYS B 1 136 ? -14.406 19.156 -5.988 1 74.81 136 LYS B CA 1
ATOM 2718 C C . LYS B 1 136 ? -15.008 19.797 -4.738 1 74.81 136 LYS B C 1
ATOM 2720 O O . LYS B 1 136 ? -15.266 21 -4.715 1 74.81 136 LYS B O 1
ATOM 2725 N N . SER B 1 137 ? -15.367 19 -3.758 1 70.19 137 SER B N 1
ATOM 2726 C CA . SER B 1 137 ? -15.992 19.5 -2.537 1 70.19 137 SER B CA 1
ATOM 2727 C C . SER B 1 137 ? -15.07 20.438 -1.781 1 70.19 137 SER B C 1
ATOM 2729 O O . SER B 1 137 ? -15.516 21.438 -1.214 1 70.19 137 SER B O 1
ATOM 2731 N N . LYS B 1 138 ? -13.867 20.125 -1.739 1 65 138 LYS B N 1
ATOM 2732 C CA . LYS B 1 138 ? -12.922 20.969 -1.009 1 65 138 LYS B CA 1
ATOM 2733 C C . LYS B 1 138 ? -12.781 22.328 -1.675 1 65 138 LYS B C 1
ATOM 2735 O O . LYS B 1 138 ? -12.586 23.344 -0.996 1 65 138 LYS B O 1
ATOM 2740 N N . GLU B 1 139 ? -13.023 22.344 -2.943 1 61.53 139 GLU B N 1
ATOM 2741 C CA . GLU B 1 139 ? -13.008 23.625 -3.66 1 61.53 139 GLU B CA 1
ATOM 2742 C C . GLU B 1 139 ? -14.227 24.469 -3.311 1 61.53 139 GLU B C 1
ATOM 2744 O O . GLU B 1 139 ? -14.148 25.703 -3.289 1 61.53 139 GLU B O 1
ATOM 2749 N N . LYS B 1 140 ? -15.312 23.766 -2.947 1 56.31 140 LYS B N 1
ATOM 2750 C CA . LYS B 1 140 ? -16.547 24.469 -2.652 1 56.31 140 LYS B CA 1
ATOM 2751 C C . LYS B 1 140 ? -16.594 24.922 -1.196 1 56.31 140 LYS B C 1
ATOM 2753 O O . LYS B 1 140 ? -17.156 25.969 -0.882 1 56.31 140 LYS B O 1
ATOM 2758 N N . VAL B 1 141 ? -16.25 24.031 -0.348 1 51.44 141 VAL B N 1
ATOM 2759 C CA . VAL B 1 141 ? -16.391 24.328 1.074 1 51.44 141 VAL B CA 1
ATOM 2760 C C . VAL B 1 141 ? -15.414 25.438 1.467 1 51.44 141 VAL B C 1
ATOM 2762 O O . VAL B 1 141 ? -15.75 26.312 2.254 1 51.44 141 VAL B O 1
ATOM 2765 N N . GLN B 1 142 ? -14.07 25.172 1.109 1 51.81 142 GLN B N 1
ATOM 2766 C CA . GLN B 1 142 ? -13.117 26.188 1.557 1 51.81 142 GLN B CA 1
ATOM 2767 C C . GLN B 1 142 ? -13.164 27.422 0.674 1 51.81 142 GLN B C 1
ATOM 2769 O O . GLN B 1 142 ? -13.195 27.328 -0.554 1 51.81 142 GLN B O 1
ATOM 2774 N N . SER B 1 143 ? -13.852 28.516 1.185 1 53.03 143 SER B N 1
ATOM 2775 C CA . SER B 1 143 ? -13.812 29.828 0.547 1 53.03 143 SER B CA 1
ATOM 2776 C C . SER B 1 143 ? -12.5 30.047 -0.198 1 53.03 143 SER B C 1
ATOM 2778 O O . SER B 1 143 ? -12.336 31.047 -0.904 1 53.03 143 SER B O 1
ATOM 2780 N N . LYS B 1 144 ? -11.523 29.156 0.078 1 60 144 LYS B N 1
ATOM 2781 C CA . LYS B 1 144 ? -10.25 29.312 -0.619 1 60 144 LYS B CA 1
ATOM 2782 C C . LYS B 1 144 ? -9.906 28.062 -1.419 1 60 144 LYS B C 1
ATOM 2784 O O . LYS B 1 144 ? -10.211 26.938 -0.997 1 60 144 LYS B O 1
ATOM 2789 N N . PRO B 1 145 ? -9.43 28.281 -2.562 1 68 145 PRO B N 1
ATOM 2790 C CA . PRO B 1 145 ? -8.992 27.172 -3.408 1 68 145 PRO B CA 1
ATOM 2791 C C . PRO B 1 145 ? -7.996 26.25 -2.705 1 68 145 PRO B C 1
ATOM 2793 O O . PRO B 1 145 ? -7.23 26.703 -1.85 1 68 145 PRO B O 1
ATOM 2796 N N . LEU B 1 146 ? -8.172 24.906 -2.832 1 77.12 146 LEU B N 1
ATOM 2797 C CA . LEU B 1 146 ? -7.199 23.953 -2.311 1 77.12 146 LEU B CA 1
ATOM 2798 C C . LEU B 1 146 ? -5.789 24.297 -2.77 1 77.12 146 LEU B C 1
ATOM 2800 O O . LEU B 1 146 ? -5.582 24.672 -3.928 1 77.12 146 LEU B O 1
ATOM 2804 N N . PRO B 1 147 ? -4.941 24.266 -1.861 1 83.56 147 PRO B N 1
ATOM 2805 C CA . PRO B 1 147 ? -3.553 24.453 -2.293 1 83.56 147 PRO B CA 1
ATOM 2806 C C . PRO B 1 147 ? -3.145 23.5 -3.402 1 83.56 147 PRO B C 1
ATOM 2808 O O . PRO B 1 147 ? -3.664 22.375 -3.475 1 83.56 147 PRO B O 1
ATOM 2811 N N . SER B 1 148 ? -2.281 23.938 -4.297 1 89 148 SER B N 1
ATOM 2812 C CA . SER B 1 148 ? -1.865 23.172 -5.465 1 89 148 SER B CA 1
ATOM 2813 C C . SER B 1 148 ? -1.294 21.812 -5.055 1 89 148 SER B C 1
ATOM 2815 O O . SER B 1 148 ? -1.488 20.812 -5.754 1 89 148 SER B O 1
ATOM 2817 N N . TYR B 1 149 ? -0.566 21.766 -3.934 1 90.38 149 TYR B N 1
ATOM 2818 C CA . TYR B 1 149 ? 0.04 20.5 -3.527 1 90.38 149 TYR B CA 1
ATOM 2819 C C . TYR B 1 149 ? -1.023 19.516 -3.074 1 90.38 149 TYR B C 1
ATOM 2821 O O . TYR B 1 149 ? -0.851 18.297 -3.219 1 90.38 149 TYR B O 1
ATOM 2829 N N . MET B 1 150 ? -2.102 19.938 -2.566 1 88.44 150 MET B N 1
ATOM 2830 C CA . MET B 1 150 ? -3.197 19.047 -2.18 1 88.44 150 MET B CA 1
ATOM 2831 C C . MET B 1 150 ? -3.92 18.516 -3.41 1 88.44 150 MET B C 1
ATOM 2833 O O . MET B 1 150 ? -4.312 17.344 -3.441 1 88.44 150 MET B O 1
ATOM 2837 N N . LYS B 1 151 ? -4.105 19.438 -4.348 1 89.62 151 LYS B N 1
ATOM 2838 C CA . LYS B 1 151 ? -4.676 18.984 -5.613 1 89.62 151 LYS B CA 1
ATOM 2839 C C . LYS B 1 151 ? -3.797 17.906 -6.258 1 89.62 151 LYS B C 1
ATOM 2841 O O . LYS B 1 151 ? -4.309 16.938 -6.801 1 89.62 151 LYS B O 1
ATOM 2846 N N . ALA B 1 152 ? -2.473 18.125 -6.195 1 93.62 152 ALA B N 1
ATOM 2847 C CA . ALA B 1 152 ? -1.523 17.156 -6.75 1 93.62 152 ALA B CA 1
ATOM 2848 C C . ALA B 1 152 ? -1.627 15.82 -6.031 1 93.62 152 ALA B C 1
ATOM 2850 O O . ALA B 1 152 ? -1.561 14.766 -6.668 1 93.62 152 ALA B O 1
ATOM 2851 N N . LEU B 1 153 ? -1.771 15.852 -4.73 1 92.88 153 LEU B N 1
ATOM 2852 C CA . LEU B 1 153 ? -1.91 14.641 -3.93 1 92.88 153 LEU B CA 1
ATOM 2853 C C . LEU B 1 153 ? -3.164 13.867 -4.324 1 92.88 153 LEU B C 1
ATOM 2855 O O . LEU B 1 153 ? -3.107 12.656 -4.543 1 92.88 153 LEU B O 1
ATOM 2859 N N . LEU B 1 154 ? -4.25 14.555 -4.453 1 91.19 154 LEU B N 1
ATOM 2860 C CA . LEU B 1 154 ? -5.508 13.922 -4.836 1 91.19 154 LEU B CA 1
ATOM 2861 C C . LEU B 1 154 ? -5.422 13.336 -6.242 1 91.19 154 LEU B C 1
ATOM 2863 O O . LEU B 1 154 ? -5.883 12.219 -6.484 1 91.19 154 LEU B O 1
ATOM 2867 N N . LYS B 1 155 ? -4.836 14.109 -7.109 1 94 155 LYS B N 1
ATOM 2868 C CA . LYS B 1 155 ? -4.641 13.633 -8.477 1 94 155 LYS B CA 1
ATOM 2869 C C . LYS B 1 155 ? -3.795 12.367 -8.5 1 94 155 LYS B C 1
ATOM 2871 O O . LYS B 1 155 ? -4.066 11.445 -9.281 1 94 155 LYS B O 1
ATOM 2876 N N . ASN B 1 156 ? -2.766 12.344 -7.695 1 95.19 156 ASN B N 1
ATOM 2877 C CA . ASN B 1 156 ? -1.923 11.156 -7.613 1 95.19 156 ASN B CA 1
ATOM 2878 C C . ASN B 1 156 ? -2.719 9.938 -7.172 1 95.19 156 ASN B C 1
ATOM 2880 O O . ASN B 1 156 ? -2.586 8.859 -7.754 1 95.19 156 ASN B O 1
ATOM 2884 N N . GLY B 1 157 ? -3.551 10.102 -6.145 1 93.88 157 GLY B N 1
ATOM 2885 C CA . GLY B 1 157 ? -4.41 9.016 -5.703 1 93.88 157 GLY B CA 1
ATOM 2886 C C . GLY B 1 157 ? -5.336 8.508 -6.793 1 93.88 157 GLY B C 1
ATOM 2887 O O . GLY B 1 157 ? -5.461 7.297 -6.992 1 93.88 157 GLY B O 1
ATOM 2888 N N . CYS B 1 158 ? -5.93 9.43 -7.508 1 95.12 158 CYS B N 1
ATOM 2889 C CA . CYS B 1 158 ? -6.801 9.062 -8.617 1 95.12 158 CYS B CA 1
ATOM 2890 C C . CYS B 1 158 ? -6.035 8.281 -9.68 1 95.12 158 CYS B C 1
ATOM 2892 O O . CYS B 1 158 ? -6.523 7.27 -10.18 1 95.12 158 CYS B O 1
ATOM 2894 N N . THR B 1 159 ? -4.863 8.734 -9.984 1 96.38 159 THR B N 1
ATOM 2895 C CA . THR B 1 159 ? -4.059 8.078 -11.016 1 96.38 159 THR B CA 1
ATOM 2896 C C . THR B 1 159 ? -3.707 6.652 -10.602 1 96.38 159 THR B C 1
ATOM 2898 O O . THR B 1 159 ? -3.717 5.738 -11.43 1 96.38 159 THR B O 1
ATOM 2901 N N . HIS B 1 160 ? -3.398 6.445 -9.336 1 95.75 160 HIS B N 1
ATOM 2902 C CA . HIS B 1 160 ? -3.121 5.094 -8.859 1 95.75 160 HIS B CA 1
ATOM 2903 C C . HIS B 1 160 ? -4.324 4.184 -9.055 1 95.75 160 HIS B C 1
ATOM 2905 O O . HIS B 1 160 ? -4.172 3.02 -9.438 1 95.75 160 HIS B O 1
ATOM 2911 N N . ILE B 1 161 ? -5.496 4.656 -8.789 1 96.12 161 ILE B N 1
ATOM 2912 C CA . ILE B 1 161 ? -6.707 3.865 -8.977 1 96.12 161 ILE B CA 1
ATOM 2913 C C . ILE B 1 161 ? -6.883 3.535 -10.453 1 96.12 161 ILE B C 1
ATOM 2915 O O . ILE B 1 161 ? -7.176 2.391 -10.812 1 96.12 161 ILE B O 1
ATOM 2919 N N . GLU B 1 162 ? -6.684 4.512 -11.266 1 97.56 162 GLU B N 1
ATOM 2920 C CA . GLU B 1 162 ? -6.84 4.336 -12.711 1 97.56 162 GLU B CA 1
ATOM 2921 C C . GLU B 1 162 ? -5.855 3.301 -13.25 1 97.56 162 GLU B C 1
ATOM 2923 O O . GLU B 1 162 ? -6.199 2.51 -14.133 1 97.56 162 GLU B O 1
ATOM 2928 N N . VAL B 1 163 ? -4.648 3.33 -12.766 1 96.94 163 VAL B N 1
ATOM 2929 C CA . VAL B 1 163 ? -3.623 2.373 -13.172 1 96.94 163 VAL B CA 1
ATOM 2930 C C . VAL B 1 163 ? -4.102 0.952 -12.883 1 96.94 163 VAL B C 1
ATOM 2932 O O . VAL B 1 163 ? -3.938 0.055 -13.711 1 96.94 163 VAL B O 1
ATOM 2935 N N . ASN B 1 164 ? -4.73 0.745 -11.742 1 96.81 164 ASN B N 1
ATOM 2936 C CA . ASN B 1 164 ? -5.215 -0.584 -11.391 1 96.81 164 ASN B CA 1
ATOM 2937 C C . ASN B 1 164 ? -6.438 -0.976 -12.211 1 96.81 164 ASN B C 1
ATOM 2939 O O . ASN B 1 164 ? -6.602 -2.143 -12.57 1 96.81 164 ASN B O 1
ATOM 2943 N N . ILE B 1 165 ? -7.289 0.004 -12.516 1 98 165 ILE B N 1
ATOM 2944 C CA . ILE B 1 165 ? -8.445 -0.269 -13.367 1 98 165 ILE B CA 1
ATOM 2945 C C . ILE B 1 165 ? -7.969 -0.735 -14.742 1 98 165 ILE B C 1
ATOM 2947 O O . ILE B 1 165 ? -8.453 -1.744 -15.258 1 98 165 ILE B O 1
ATOM 2951 N N . GLU B 1 166 ? -7.051 -0.049 -15.273 1 97.94 166 GLU B N 1
ATOM 2952 C CA . GLU B 1 166 ? -6.52 -0.402 -16.594 1 97.94 166 GLU B CA 1
ATOM 2953 C C . GLU B 1 166 ? -5.855 -1.776 -16.562 1 97.94 166 GLU B C 1
ATOM 2955 O O . GLU B 1 166 ? -6 -2.557 -17.5 1 97.94 166 GLU B O 1
ATOM 2960 N N . PHE B 1 167 ? -5.199 -2.059 -15.547 1 97.38 167 PHE B N 1
ATOM 2961 C CA . PHE B 1 167 ? -4.562 -3.359 -15.375 1 97.38 167 PHE B CA 1
ATOM 2962 C C . PHE B 1 167 ? -5.602 -4.473 -15.383 1 97.38 167 PHE B C 1
ATOM 2964 O O . PHE B 1 167 ? -5.457 -5.461 -16.109 1 97.38 167 PHE B O 1
ATOM 2971 N N . LEU B 1 168 ? -6.602 -4.305 -14.633 1 97.69 168 LEU B N 1
ATOM 2972 C CA . LEU B 1 168 ? -7.641 -5.324 -14.531 1 97.69 168 LEU B CA 1
ATOM 2973 C C . LEU B 1 168 ? -8.352 -5.508 -15.867 1 97.69 168 LEU B C 1
ATOM 2975 O O . LEU B 1 168 ? -8.68 -6.633 -16.25 1 97.69 168 LEU B O 1
ATOM 2979 N N . LYS B 1 169 ? -8.602 -4.41 -16.562 1 98 169 LYS B N 1
ATOM 2980 C CA . LYS B 1 169 ? -9.211 -4.5 -17.891 1 98 169 LYS B CA 1
ATOM 2981 C C . LYS B 1 169 ? -8.312 -5.281 -18.844 1 98 169 LYS B C 1
ATOM 2983 O O . LYS B 1 169 ? -8.805 -6.086 -19.641 1 98 169 LYS B O 1
ATOM 2988 N N . GLU B 1 170 ? -7.051 -5.047 -18.766 1 97.81 170 GLU B N 1
ATOM 2989 C CA . GLU B 1 170 ? -6.109 -5.793 -19.594 1 97.81 170 GLU B CA 1
ATOM 2990 C C . GLU B 1 170 ? -6.125 -7.277 -19.25 1 97.81 170 GLU B C 1
ATOM 2992 O O . GLU B 1 170 ? -6.129 -8.125 -20.141 1 97.81 170 GLU B O 1
ATOM 2997 N N . ILE B 1 171 ? -6.16 -7.625 -17.984 1 97.19 171 ILE B N 1
ATOM 2998 C CA . ILE B 1 171 ? -6.184 -9.016 -17.547 1 97.19 171 ILE B CA 1
ATOM 2999 C C . ILE B 1 171 ? -7.461 -9.695 -18.047 1 97.19 171 ILE B C 1
ATOM 3001 O O . ILE B 1 171 ? -7.426 -10.844 -18.5 1 97.19 171 ILE B O 1
ATOM 3005 N N . LYS B 1 172 ? -8.516 -8.992 -17.953 1 96.38 172 LYS B N 1
ATOM 3006 C CA . LYS B 1 172 ? -9.789 -9.508 -18.453 1 96.38 172 LYS B CA 1
ATOM 3007 C C . LYS B 1 172 ? -9.703 -9.859 -19.938 1 96.38 172 LYS B C 1
ATOM 3009 O O . LYS B 1 172 ? -10.172 -10.914 -20.359 1 96.38 172 LYS B O 1
ATOM 3014 N N . GLU B 1 173 ? -9.102 -9.016 -20.672 1 96.25 173 GLU B N 1
ATOM 3015 C CA . GLU B 1 173 ? -8.93 -9.25 -22.109 1 96.25 173 GLU B CA 1
ATOM 3016 C C . GLU B 1 173 ? -8.039 -10.453 -22.359 1 96.25 173 GLU B C 1
ATOM 3018 O O . GLU B 1 173 ? -8.32 -11.266 -23.25 1 96.25 173 GLU B O 1
ATOM 3023 N N . LEU B 1 174 ? -7 -10.578 -21.609 1 94.81 174 LEU B N 1
ATOM 3024 C CA . LEU B 1 174 ? -6.059 -11.68 -21.766 1 94.81 174 LEU B CA 1
ATOM 3025 C C . LEU B 1 174 ? -6.707 -13.008 -21.406 1 94.81 174 LEU B C 1
ATOM 3027 O O . LEU B 1 174 ? -6.398 -14.047 -22 1 94.81 174 LEU B O 1
ATOM 3031 N N . LEU B 1 175 ? -7.547 -12.984 -20.438 1 91.94 175 LEU B N 1
ATOM 3032 C CA . LEU B 1 175 ? -8.258 -14.188 -20.031 1 91.94 175 LEU B CA 1
ATOM 3033 C C . LEU B 1 175 ? -9.078 -14.758 -21.188 1 91.94 175 LEU B C 1
ATOM 3035 O O . LEU B 1 175 ? -9.258 -15.969 -21.281 1 91.94 175 LEU B O 1
ATOM 3039 N N . HIS B 1 176 ? -9.508 -13.914 -21.984 1 88.56 176 HIS B N 1
ATOM 3040 C CA . HIS B 1 176 ? -10.289 -14.328 -23.156 1 88.56 176 HIS B CA 1
ATOM 3041 C C . HIS B 1 176 ? -9.398 -14.93 -24.234 1 88.56 176 HIS B C 1
ATOM 3043 O O . HIS B 1 176 ? -9.836 -15.805 -24.984 1 88.56 176 HIS B O 1
ATOM 3049 N N . LYS B 1 177 ? -8.117 -14.586 -24.219 1 85.62 177 LYS B N 1
ATOM 3050 C CA . LYS B 1 177 ? -7.262 -14.891 -25.359 1 85.62 177 LYS B CA 1
ATOM 3051 C C . LYS B 1 177 ? -6.305 -16.031 -25.047 1 85.62 177 LYS B C 1
ATOM 3053 O O . LYS B 1 177 ? -5.844 -16.734 -25.938 1 85.62 177 LYS B O 1
ATOM 3058 N N . GLU B 1 178 ? -5.871 -16.109 -23.812 1 81.38 178 GLU B N 1
ATOM 3059 C CA . GLU B 1 178 ? -4.816 -17.062 -23.484 1 81.38 178 GLU B CA 1
ATOM 3060 C C . GLU B 1 178 ? -5.125 -17.797 -22.188 1 81.38 178 GLU B C 1
ATOM 3062 O O . GLU B 1 178 ? -6.012 -17.391 -21.422 1 81.38 178 GLU B O 1
ATOM 3067 N N . SER B 1 179 ? -4.414 -18.922 -22.094 1 78.5 179 SER B N 1
ATOM 3068 C CA . SER B 1 179 ? -4.508 -19.672 -20.844 1 78.5 179 SER B CA 1
ATOM 3069 C C . SER B 1 179 ? -3.555 -19.125 -19.781 1 78.5 179 SER B C 1
ATOM 3071 O O . SER B 1 179 ? -2.479 -18.609 -20.125 1 78.5 179 SER B O 1
ATOM 3073 N N . PHE B 1 180 ? -4.066 -19.078 -18.547 1 81.12 180 PHE B N 1
ATOM 3074 C CA . PHE B 1 180 ? -3.262 -18.594 -17.422 1 81.12 180 PHE B CA 1
ATOM 3075 C C . PHE B 1 180 ? -2.688 -19.766 -16.641 1 81.12 180 PHE B C 1
ATOM 3077 O O . PHE B 1 180 ? -3.211 -20.109 -15.578 1 81.12 180 PHE B O 1
ATOM 3084 N N . GLU B 1 181 ? -1.866 -20.547 -17.219 1 78.25 181 GLU B N 1
ATOM 3085 C CA . GLU B 1 181 ? -1.315 -21.703 -16.516 1 78.25 181 GLU B CA 1
ATOM 3086 C C . GLU B 1 181 ? 0.042 -21.375 -15.898 1 78.25 181 GLU B C 1
ATOM 3088 O O . GLU B 1 181 ? 0.859 -20.688 -16.516 1 78.25 181 GLU B O 1
ATOM 3093 N N . VAL B 1 182 ? 0.181 -21.781 -14.688 1 75.81 182 VAL B N 1
ATOM 3094 C CA . VAL B 1 182 ? 1.476 -21.641 -14.031 1 75.81 182 VAL B CA 1
ATOM 3095 C C . VAL B 1 182 ? 2.26 -22.938 -14.148 1 75.81 182 VAL B C 1
ATOM 3097 O O . VAL B 1 182 ? 1.727 -24.016 -13.883 1 75.81 182 VAL B O 1
ATOM 3100 N N . HIS B 1 183 ? 3.43 -22.812 -14.711 1 74.38 183 HIS B N 1
ATOM 3101 C CA . HIS B 1 183 ? 4.312 -23.969 -14.781 1 74.38 183 HIS B CA 1
ATOM 3102 C C . HIS B 1 183 ? 5.605 -23.734 -14.008 1 74.38 183 HIS B C 1
ATOM 3104 O O . HIS B 1 183 ? 6.266 -22.703 -14.203 1 74.38 183 HIS B O 1
ATOM 3110 N N . LEU B 1 184 ? 5.871 -24.609 -13.078 1 77.75 184 LEU B N 1
ATOM 3111 C CA . LEU B 1 184 ? 7.121 -24.5 -12.328 1 77.75 184 LEU B CA 1
ATOM 3112 C C . LEU B 1 184 ? 8.258 -25.203 -13.07 1 77.75 184 LEU B C 1
ATOM 3114 O O . LEU B 1 184 ? 8.164 -26.406 -13.359 1 77.75 184 LEU B O 1
ATOM 3118 N N . PRO B 1 185 ? 9.164 -24.406 -13.367 1 71.88 185 PRO B N 1
ATOM 3119 C CA . PRO B 1 185 ? 10.297 -25.078 -14.023 1 71.88 185 PRO B CA 1
ATOM 3120 C C . PRO B 1 185 ? 11.062 -26 -13.078 1 71.88 185 PRO B C 1
ATOM 3122 O O . PRO B 1 185 ? 10.93 -25.891 -11.852 1 71.88 185 PRO B O 1
ATOM 3125 N N . PRO B 1 186 ? 11.766 -27.031 -13.703 1 73.06 186 PRO B N 1
ATOM 3126 C CA . PRO B 1 186 ? 12.602 -27.891 -12.844 1 73.06 186 PRO B CA 1
ATOM 3127 C C . PRO B 1 186 ? 13.711 -27.109 -12.141 1 73.06 186 PRO B C 1
ATOM 3129 O O . PRO B 1 186 ? 14.273 -26.172 -12.711 1 73.06 186 PRO B O 1
ATOM 3132 N N . LEU B 1 187 ? 13.852 -27.141 -10.836 1 72.06 187 LEU B N 1
ATOM 3133 C CA . LEU B 1 187 ? 14.836 -26.391 -10.055 1 72.06 187 LEU B CA 1
ATOM 3134 C C . LEU B 1 187 ? 16.25 -26.828 -10.398 1 72.06 187 LEU B C 1
ATOM 3136 O O . LEU B 1 187 ? 17.203 -26.062 -10.227 1 72.06 187 LEU B O 1
ATOM 3140 N N . ASN B 1 188 ? 16.688 -28.094 -10.742 1 60.28 188 ASN B N 1
ATOM 3141 C CA . ASN B 1 188 ? 18.031 -28.469 -11.141 1 60.28 188 ASN B CA 1
ATOM 3142 C C . ASN B 1 188 ? 18.625 -27.484 -12.148 1 60.28 188 ASN B C 1
ATOM 3144 O O . ASN B 1 188 ? 19.844 -27.312 -12.219 1 60.28 188 ASN B O 1
ATOM 3148 N N . LYS B 1 189 ? 17.969 -26.922 -13.039 1 51.56 189 LYS B N 1
ATOM 3149 C CA . LYS B 1 189 ? 18.453 -25.969 -14.039 1 51.56 189 LYS B CA 1
ATOM 3150 C C . LYS B 1 189 ? 18.656 -24.578 -13.445 1 51.56 189 LYS B C 1
ATOM 3152 O O . LYS B 1 189 ? 19.203 -23.688 -14.094 1 51.56 189 LYS B O 1
ATOM 3157 N N . ILE B 1 190 ? 18.234 -24.219 -12.398 1 49.62 190 ILE B N 1
ATOM 3158 C CA . ILE B 1 190 ? 18.312 -22.891 -11.781 1 49.62 190 ILE B CA 1
ATOM 3159 C C . ILE B 1 190 ? 19.672 -22.719 -11.109 1 49.62 190 ILE B C 1
ATOM 3161 O O . ILE B 1 190 ? 20.203 -21.609 -11.062 1 49.62 190 ILE B O 1
ATOM 3165 N N . GLY B 1 191 ? 20.312 -23.703 -10.484 1 43.19 191 GLY B N 1
ATOM 3166 C CA . GLY B 1 191 ? 21.578 -23.625 -9.781 1 43.19 191 GLY B CA 1
ATOM 3167 C C . GLY B 1 191 ? 22.75 -23.359 -10.695 1 43.19 191 GLY B C 1
ATOM 3168 O O . GLY B 1 191 ? 23.859 -23.062 -10.234 1 43.19 191 GLY B O 1
ATOM 3169 N N . LYS B 1 192 ? 22.828 -23.844 -11.938 1 41.34 192 LYS B N 1
ATOM 3170 C CA . LYS B 1 192 ? 24.062 -23.719 -12.695 1 41.34 192 LYS B CA 1
ATOM 3171 C C . LYS B 1 192 ? 24.359 -22.266 -13.023 1 41.34 192 LYS B C 1
ATOM 3173 O O . LYS B 1 192 ? 25.469 -21.938 -13.445 1 41.34 192 LYS B O 1
ATOM 3178 N N . GLY B 1 193 ? 23.547 -21.281 -12.891 1 36.56 193 GLY B N 1
ATOM 3179 C CA . GLY B 1 193 ? 23.969 -19.938 -13.25 1 36.56 193 GLY B CA 1
ATOM 3180 C C . GLY B 1 193 ? 24.75 -19.25 -12.141 1 36.56 193 GLY B C 1
ATOM 3181 O O . GLY B 1 193 ? 25.359 -18.203 -12.367 1 36.56 193 GLY B O 1
ATOM 3182 N N . GLU B 1 194 ? 24.531 -19.438 -10.828 1 36.91 194 GLU B N 1
ATOM 3183 C CA . GLU B 1 194 ? 25.328 -18.625 -9.906 1 36.91 194 GLU B CA 1
ATOM 3184 C C . GLU B 1 194 ? 26.656 -19.312 -9.594 1 36.91 194 GLU B C 1
ATOM 3186 O O . GLU B 1 194 ? 27.5 -18.734 -8.906 1 36.91 194 GLU B O 1
ATOM 3191 N N . LYS B 1 195 ? 26.891 -20.578 -9.625 1 39.41 195 LYS B N 1
ATOM 3192 C CA . LYS B 1 195 ? 28.203 -21.016 -9.164 1 39.41 195 LYS B CA 1
ATOM 3193 C C . LYS B 1 195 ? 29.297 -20.609 -10.156 1 39.41 195 LYS B C 1
ATOM 3195 O O . LYS B 1 195 ? 30.484 -20.812 -9.898 1 39.41 195 LYS B O 1
ATOM 3200 N N . ASP B 1 196 ? 29.062 -20.312 -11.398 1 31.31 196 ASP B N 1
ATOM 3201 C CA . ASP B 1 196 ? 30.312 -20.188 -12.148 1 31.31 196 ASP B CA 1
ATOM 3202 C C . ASP B 1 196 ? 31.094 -18.953 -11.711 1 31.31 196 ASP B C 1
ATOM 3204 O O . ASP B 1 196 ? 32.125 -18.625 -12.289 1 31.31 196 ASP B O 1
ATOM 3208 N N . TYR B 1 197 ? 30.641 -17.922 -10.953 1 29.5 197 TYR B N 1
ATOM 3209 C CA . TYR B 1 197 ? 31.703 -16.969 -10.703 1 29.5 197 TYR B CA 1
ATOM 3210 C C . TYR B 1 197 ? 32.656 -17.484 -9.641 1 29.5 197 TYR B C 1
ATOM 3212 O O . TYR B 1 197 ? 33.656 -16.828 -9.32 1 29.5 197 TYR B O 1
ATOM 3220 N N . GLU B 1 198 ? 32.25 -18.391 -8.672 1 25.19 198 GLU B N 1
ATOM 3221 C CA . GLU B 1 198 ? 33.375 -18.656 -7.777 1 25.19 198 GLU B CA 1
ATOM 3222 C C . GLU B 1 198 ? 34.312 -19.688 -8.367 1 25.19 198 GLU B C 1
ATOM 3224 O O . GLU B 1 198 ? 35.344 -20.047 -7.754 1 25.19 198 GLU B O 1
ATOM 3229 N N . SER B 1 199 ? 34.219 -20.219 -9.555 1 21.98 199 SER B N 1
ATOM 3230 C CA . SER B 1 199 ? 35.531 -20.828 -9.766 1 21.98 199 SER B CA 1
ATOM 3231 C C . SER B 1 199 ? 36.562 -19.781 -10.117 1 21.98 199 SER B C 1
ATOM 3233 O O . SER B 1 199 ? 36.25 -18.797 -10.805 1 21.98 199 SER B O 1
#

Organism: NCBI:txid1720316

pLDDT: mean 86.95, std 15.59, range [21.86, 98.75]